Protein AF-A0AAJ1BCL9-F1 (afdb_monomer)

Secondary structure (DSSP, 8-state):
----GGGTTTSS-SSPPPHHHHHH-HHHHHHHHHHHHHHHHHHHHHHHHHHTT-TTHHHHHHHHHHHHHHHHHHHHHHTTS-TT-HHHHHHHHHHHHHHHHHHHHHHHHHSSS-HHHHHHHHHHHHHHHHHHHHHHHHHS--TTGGGHHHHHH--GGG--HHHHHHHHHHHHHHHHHHHHTHHHHHHHHH-HHHHHHTT--HHHHHHHHHHHHHHHHHHHHHHH-HHHHHHHHHHHHHHHTTT-S-HHHHHHHHHHHHHHHHHHHHHHHHHHSSS-HHHHHHHHHHHHHHHHHHH-TTT-HHHHHHHHHHHHHHHHHHHHHHHHHHHHHHHHHHHH-HHHHHHHTT-----------------------------------

Mean predicted aligned error: 12.95 Å

Structure (mmCIF, N/CA/C/O backbone):
data_AF-A0AAJ1BCL9-F1
#
_entry.id   AF-A0AAJ1BCL9-F1
#
loop_
_atom_site.group_PDB
_atom_site.id
_atom_site.type_symbol
_atom_site.label_atom_id
_atom_site.label_alt_id
_atom_site.label_comp_id
_atom_site.label_asym_id
_atom_site.label_entity_id
_atom_site.label_seq_id
_atom_site.pdbx_PDB_ins_code
_atom_site.Cartn_x
_atom_site.Cartn_y
_atom_site.Cartn_z
_atom_site.occupancy
_atom_site.B_iso_or_equiv
_atom_site.auth_seq_id
_atom_site.auth_comp_id
_atom_site.auth_asym_id
_atom_site.auth_atom_id
_atom_site.pdbx_PDB_model_num
ATOM 1 N N . MET A 1 1 ? -34.923 -9.063 -26.746 1.00 47.00 1 MET 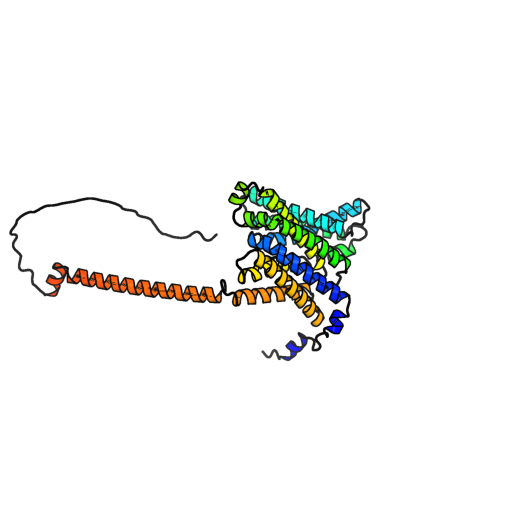A N 1
ATOM 2 C CA . MET A 1 1 ? -34.759 -10.001 -25.613 1.00 47.00 1 MET A CA 1
ATOM 3 C C . MET A 1 1 ? -34.501 -11.410 -26.152 1.00 47.00 1 MET A C 1
ATOM 5 O O . MET A 1 1 ? -35.434 -12.168 -26.352 1.00 47.00 1 MET A O 1
ATOM 9 N N . LYS A 1 2 ? -33.238 -11.701 -26.488 1.00 38.72 2 LYS A N 1
ATOM 10 C CA . LYS A 1 2 ? -32.641 -13.028 -26.751 1.00 38.72 2 LYS A CA 1
ATOM 11 C C . LYS A 1 2 ? -31.127 -12.785 -26.848 1.00 38.72 2 LYS A C 1
ATOM 13 O O . LYS A 1 2 ? -30.544 -12.773 -27.923 1.00 38.72 2 LYS A O 1
ATOM 18 N N . LEU A 1 3 ? -30.518 -12.441 -25.711 1.00 43.69 3 LEU A N 1
ATOM 19 C CA . LEU A 1 3 ? -29.064 -12.475 -25.548 1.00 43.69 3 LEU A CA 1
ATOM 20 C C . LEU A 1 3 ? -28.696 -13.955 -25.435 1.00 43.69 3 LEU A C 1
ATOM 22 O O . LEU A 1 3 ? -28.790 -14.556 -24.371 1.00 43.69 3 LEU A O 1
ATOM 26 N N . THR A 1 4 ? -28.432 -14.568 -26.583 1.00 43.97 4 THR A N 1
ATOM 27 C CA . THR A 1 4 ? -28.052 -15.972 -26.708 1.00 43.97 4 THR A CA 1
ATOM 28 C C . THR A 1 4 ? -26.682 -16.209 -26.074 1.00 43.97 4 THR A C 1
ATOM 30 O O . THR A 1 4 ? -25.760 -15.407 -26.229 1.00 43.97 4 THR A O 1
ATOM 33 N N . LEU A 1 5 ? -26.561 -17.346 -25.387 1.00 49.91 5 LEU A N 1
ATOM 34 C CA . LEU A 1 5 ? -25.386 -17.869 -24.674 1.00 49.91 5 LEU A CA 1
ATOM 35 C C . LEU A 1 5 ? -24.084 -17.923 -25.509 1.00 49.91 5 LEU A C 1
ATOM 37 O O . LEU A 1 5 ? -23.008 -18.129 -24.959 1.00 49.91 5 LEU A O 1
ATOM 41 N N . THR A 1 6 ? -24.156 -17.671 -26.816 1.00 48.75 6 THR A N 1
ATOM 42 C CA . THR A 1 6 ? -23.038 -17.593 -27.765 1.00 48.75 6 THR A CA 1
ATOM 43 C C . THR A 1 6 ? -22.094 -16.405 -27.563 1.00 48.75 6 THR A C 1
ATOM 45 O O . THR A 1 6 ? -20.939 -16.488 -27.962 1.00 48.75 6 THR A O 1
ATOM 48 N N . ASN A 1 7 ? -22.519 -15.314 -26.917 1.00 45.47 7 ASN A N 1
ATOM 49 C CA . ASN A 1 7 ? -21.591 -14.219 -26.580 1.00 45.47 7 ASN A CA 1
ATOM 50 C C . ASN A 1 7 ? -20.739 -14.513 -25.333 1.00 45.47 7 ASN A C 1
ATOM 52 O O . ASN A 1 7 ? -19.737 -13.840 -25.102 1.00 45.47 7 ASN A O 1
ATOM 56 N N . LEU A 1 8 ? -21.101 -15.526 -24.535 1.00 47.84 8 LEU A N 1
ATOM 57 C CA . LEU A 1 8 ? -20.355 -15.883 -23.327 1.00 47.84 8 LEU A CA 1
ATOM 58 C C . LEU A 1 8 ? -19.102 -16.718 -23.643 1.00 47.84 8 LEU A C 1
ATOM 60 O O . LEU A 1 8 ? -18.108 -16.616 -22.934 1.00 47.84 8 LEU A O 1
ATOM 64 N N . SER A 1 9 ? -19.102 -17.476 -24.745 1.00 45.16 9 SER A N 1
ATOM 65 C CA . SER A 1 9 ? -17.928 -18.220 -25.229 1.00 45.16 9 SER A CA 1
ATOM 66 C C . SER A 1 9 ? -16.845 -17.330 -25.852 1.00 45.16 9 SER A C 1
ATOM 68 O O . SER A 1 9 ? -15.747 -17.804 -26.108 1.00 45.16 9 SER A O 1
ATOM 70 N N . ILE A 1 10 ? -17.131 -16.044 -26.083 1.00 51.56 10 ILE A N 1
ATOM 71 C CA . ILE A 1 10 ? -16.149 -15.044 -26.542 1.00 51.56 10 ILE A CA 1
ATOM 72 C C . ILE A 1 10 ? -15.354 -14.469 -25.352 1.00 51.56 10 ILE A C 1
ATOM 74 O O . ILE A 1 10 ? -14.234 -13.995 -25.525 1.00 51.56 10 ILE A O 1
ATOM 78 N N . LEU A 1 11 ? -15.908 -14.537 -24.134 1.00 50.03 11 LEU A N 1
ATOM 79 C CA . LEU A 1 11 ? -15.278 -14.040 -22.903 1.00 50.03 11 LEU A CA 1
ATOM 80 C C . LEU A 1 11 ? -14.249 -15.007 -22.299 1.00 50.03 11 LEU A C 1
ATOM 82 O O . LEU A 1 11 ? -13.414 -14.578 -21.506 1.00 50.03 11 LEU A O 1
ATOM 86 N N . PHE A 1 12 ? -14.277 -16.283 -22.686 1.00 49.06 12 PHE A N 1
ATOM 87 C CA . PHE A 1 12 ? -13.340 -17.300 -22.214 1.00 49.06 12 PHE A CA 1
ATOM 88 C C . PHE A 1 12 ? -12.624 -17.916 -23.420 1.00 49.06 12 PHE A C 1
ATOM 90 O O . PHE A 1 12 ? -13.257 -18.668 -24.165 1.00 49.06 12 PHE A O 1
ATOM 97 N N . PRO A 1 13 ? -11.333 -17.609 -23.651 1.00 51.66 13 PRO A N 1
ATOM 98 C CA . PRO A 1 13 ? -10.542 -18.335 -24.636 1.00 51.66 13 PRO A CA 1
ATOM 99 C C . PRO A 1 13 ? -10.618 -19.834 -24.327 1.00 51.66 13 PRO A C 1
ATOM 101 O O . PRO A 1 13 ? -10.392 -20.247 -23.192 1.00 51.66 13 PRO A O 1
ATOM 104 N N . GLN A 1 14 ? -10.983 -20.634 -25.328 1.00 52.69 14 GLN A N 1
ATOM 105 C CA . GLN A 1 14 ? -11.233 -22.080 -25.212 1.00 52.69 14 GLN A CA 1
ATOM 106 C C . GLN A 1 14 ? -9.963 -22.914 -24.948 1.00 52.69 14 GLN A C 1
ATOM 108 O O . GLN A 1 14 ? -10.057 -24.118 -24.753 1.00 52.69 14 GLN A O 1
ATOM 113 N N . GLU A 1 15 ? -8.793 -22.284 -24.880 1.00 58.44 15 GLU A N 1
ATOM 114 C CA . GLU A 1 15 ? -7.519 -22.915 -24.545 1.00 58.44 15 GLU A CA 1
ATOM 115 C C . GLU A 1 15 ? -6.904 -22.096 -23.402 1.00 58.44 15 GLU A C 1
ATOM 117 O O . GLU A 1 15 ? -6.276 -21.058 -23.629 1.00 58.44 15 GLU A O 1
ATOM 122 N N . LEU A 1 16 ? -7.137 -22.510 -22.151 1.00 61.78 16 LEU A N 1
ATOM 123 C CA . LEU A 1 16 ? -6.324 -22.009 -21.043 1.00 61.78 16 LEU A CA 1
ATOM 124 C C . LEU A 1 16 ? -4.874 -22.375 -21.354 1.00 61.78 16 LEU A C 1
ATOM 126 O O . LEU A 1 16 ? -4.581 -23.537 -21.631 1.00 61.78 16 LEU A O 1
ATOM 130 N N . ILE A 1 17 ? -3.977 -21.392 -21.300 1.00 69.19 17 ILE A N 1
ATOM 131 C CA . ILE A 1 17 ? -2.550 -21.631 -21.516 1.00 69.19 17 ILE A CA 1
ATOM 132 C C . ILE A 1 17 ? -2.103 -22.720 -20.535 1.00 69.19 17 ILE A C 1
ATOM 134 O O . ILE A 1 17 ? -2.316 -22.599 -19.320 1.00 69.19 17 ILE A O 1
ATOM 138 N N . SER A 1 18 ? -1.494 -23.783 -21.068 1.00 73.06 18 SER A N 1
ATOM 139 C CA . SER A 1 18 ? -0.932 -24.859 -20.255 1.00 73.06 18 SER A CA 1
ATOM 140 C C . SER A 1 18 ? 0.021 -24.270 -19.216 1.00 73.06 18 SER A C 1
ATOM 142 O O . SER A 1 18 ? 0.799 -23.356 -19.506 1.00 73.06 18 SER A O 1
ATOM 144 N N . LEU A 1 19 ? 0.001 -24.809 -17.993 1.00 75.00 19 LEU A N 1
ATOM 145 C CA . LEU A 1 19 ? 0.912 -24.370 -16.935 1.00 75.00 19 LEU A CA 1
ATOM 146 C C . LEU A 1 19 ? 2.379 -24.462 -17.388 1.00 75.00 19 LEU A C 1
ATOM 148 O O . LEU A 1 19 ? 3.168 -23.585 -17.044 1.00 75.00 19 LEU A O 1
ATOM 152 N N . SER A 1 20 ? 2.737 -25.456 -18.208 1.00 74.38 20 SER A N 1
ATOM 153 C CA . SER A 1 20 ? 4.087 -25.580 -18.780 1.00 74.38 20 SER A CA 1
ATOM 154 C C . SER A 1 20 ? 4.500 -24.352 -19.589 1.00 74.38 20 SER A C 1
ATOM 156 O O . SER A 1 20 ? 5.613 -23.854 -19.436 1.00 74.38 20 SER A O 1
ATOM 158 N N . ASP A 1 21 ? 3.591 -23.826 -20.403 1.00 76.12 21 ASP A N 1
ATOM 159 C CA . ASP A 1 21 ? 3.874 -22.760 -21.367 1.00 76.12 21 ASP A CA 1
ATOM 160 C C . ASP A 1 21 ? 3.865 -21.395 -20.673 1.00 76.12 21 ASP A C 1
ATOM 162 O O . ASP A 1 21 ? 4.672 -20.506 -20.972 1.00 76.12 21 ASP A O 1
ATOM 166 N N . PHE A 1 22 ? 3.010 -21.265 -19.655 1.00 81.38 22 PHE A N 1
ATOM 167 C CA . PHE A 1 22 ? 2.999 -20.120 -18.756 1.00 81.38 22 PHE A CA 1
ATOM 168 C C . PHE A 1 22 ? 4.332 -19.977 -18.012 1.00 81.38 22 PHE A C 1
ATOM 170 O O . PHE A 1 22 ? 4.949 -18.910 -18.034 1.00 81.38 22 PHE A O 1
ATOM 177 N N . TRP A 1 23 ? 4.811 -21.061 -17.392 1.00 81.38 23 TRP A N 1
ATOM 178 C CA . TRP A 1 23 ? 6.096 -21.069 -16.691 1.00 81.38 23 TRP A CA 1
ATOM 179 C C . TRP A 1 23 ? 7.297 -21.073 -17.653 1.00 81.38 23 TRP A C 1
ATOM 181 O O . TRP A 1 23 ? 8.384 -20.654 -17.261 1.00 81.38 23 TRP A O 1
ATOM 191 N N . GLY A 1 24 ? 7.127 -21.462 -18.918 1.00 76.75 24 GLY A N 1
ATOM 192 C CA . GLY A 1 24 ? 8.173 -21.363 -19.941 1.00 76.75 24 GLY A CA 1
ATOM 193 C C . GLY A 1 24 ? 8.504 -19.921 -20.346 1.00 76.75 24 GLY A C 1
ATOM 194 O O . GLY A 1 24 ? 9.638 -19.621 -20.720 1.00 76.75 24 GLY A O 1
ATOM 195 N N . THR A 1 25 ? 7.548 -18.997 -20.219 1.00 86.12 25 THR A N 1
ATOM 196 C CA . THR A 1 25 ? 7.709 -17.614 -20.685 1.00 86.12 25 THR A CA 1
ATOM 197 C C . THR A 1 25 ? 8.319 -16.712 -19.607 1.00 86.12 25 THR A C 1
ATOM 199 O O . THR A 1 25 ? 7.754 -16.520 -18.527 1.00 86.12 25 THR A O 1
ATOM 202 N N . TYR A 1 26 ? 9.460 -16.084 -19.915 1.00 86.81 26 TYR A N 1
ATOM 203 C CA . TYR A 1 26 ? 10.181 -15.196 -18.989 1.00 86.81 26 TYR A CA 1
ATOM 204 C C . TYR A 1 26 ? 9.304 -14.063 -18.432 1.00 86.81 26 TYR A C 1
ATOM 206 O O . TYR A 1 26 ? 9.233 -13.880 -17.217 1.00 86.81 26 TYR A O 1
ATOM 214 N N . SER A 1 27 ? 8.595 -13.335 -19.299 1.00 86.56 27 SER A N 1
ATOM 215 C CA . SER A 1 27 ? 7.789 -12.177 -18.891 1.00 86.56 27 SER A CA 1
ATOM 216 C C . SER A 1 27 ? 6.661 -12.560 -17.929 1.00 86.56 27 SER A C 1
ATOM 218 O O . SER A 1 27 ? 6.413 -11.846 -16.960 1.00 86.56 27 SER A O 1
ATOM 220 N N . PHE A 1 28 ? 6.020 -13.715 -18.137 1.00 88.38 28 PHE A N 1
ATOM 221 C CA . PHE A 1 28 ? 4.949 -14.193 -17.258 1.00 88.38 28 PHE A CA 1
ATOM 222 C C . PHE A 1 28 ? 5.480 -14.588 -15.884 1.00 88.38 28 PHE A C 1
ATOM 224 O O . PHE A 1 28 ? 4.883 -14.222 -14.871 1.00 88.38 28 PHE A O 1
ATOM 231 N N . ARG A 1 29 ? 6.643 -15.244 -15.827 1.00 89.94 29 ARG A N 1
ATOM 232 C CA . ARG A 1 29 ? 7.310 -15.573 -14.561 1.00 89.94 29 ARG A CA 1
ATOM 233 C C . ARG A 1 29 ? 7.666 -14.337 -13.749 1.00 89.94 29 ARG A C 1
ATOM 235 O O . ARG A 1 29 ? 7.374 -14.286 -12.556 1.00 89.94 29 ARG A O 1
ATOM 242 N N . VAL A 1 30 ? 8.290 -13.349 -14.387 1.00 91.62 30 VAL A N 1
ATOM 243 C CA . VAL A 1 30 ? 8.727 -12.115 -13.719 1.00 91.62 30 VAL A CA 1
ATOM 244 C C . VAL A 1 30 ? 7.526 -11.313 -13.227 1.00 91.62 30 VAL A C 1
ATOM 246 O O . VAL A 1 30 ? 7.499 -10.910 -12.066 1.00 91.62 30 VAL A O 1
ATOM 249 N N . MET A 1 31 ? 6.503 -11.155 -14.067 1.00 91.12 31 MET A N 1
ATOM 250 C CA . MET A 1 31 ? 5.265 -10.471 -13.701 1.00 91.12 31 MET A CA 1
ATOM 251 C C . MET A 1 31 ? 4.555 -11.153 -12.524 1.00 91.12 31 MET A C 1
ATOM 253 O O . MET A 1 31 ? 4.152 -10.482 -11.578 1.00 91.12 31 MET A O 1
ATOM 257 N N . THR A 1 32 ? 4.419 -12.481 -12.560 1.00 92.12 32 THR A N 1
ATOM 258 C CA . THR A 1 32 ? 3.735 -13.254 -11.509 1.00 92.12 32 THR A CA 1
ATOM 259 C C . THR A 1 32 ? 4.499 -13.180 -10.191 1.00 92.12 32 THR A C 1
ATOM 261 O O . THR A 1 32 ? 3.905 -12.915 -9.148 1.00 92.12 32 THR A O 1
ATOM 264 N N . ALA A 1 33 ? 5.827 -13.335 -10.228 1.00 93.44 33 ALA A N 1
ATOM 265 C CA . ALA A 1 33 ? 6.677 -13.189 -9.049 1.00 93.44 33 ALA A CA 1
ATOM 266 C C . ALA A 1 33 ? 6.592 -11.773 -8.455 1.00 93.44 33 ALA A C 1
ATOM 268 O O . ALA A 1 33 ? 6.467 -11.618 -7.240 1.00 93.44 33 ALA A O 1
ATOM 269 N N . GLY A 1 34 ? 6.599 -10.744 -9.308 1.00 93.31 34 GLY A N 1
ATOM 270 C CA . GLY A 1 34 ? 6.406 -9.357 -8.900 1.00 93.31 34 GLY A CA 1
ATOM 271 C C . GLY A 1 34 ? 5.043 -9.116 -8.254 1.00 93.31 34 GLY A C 1
ATOM 272 O O . GLY A 1 34 ? 4.979 -8.547 -7.169 1.00 93.31 34 GLY A O 1
ATOM 273 N N . ALA A 1 35 ? 3.959 -9.603 -8.864 1.00 93.81 35 ALA A N 1
ATOM 274 C CA . ALA A 1 35 ? 2.605 -9.470 -8.326 1.00 93.81 35 ALA A CA 1
ATOM 275 C C . ALA A 1 35 ? 2.438 -10.186 -6.975 1.00 93.81 35 ALA A C 1
ATOM 277 O O . ALA A 1 35 ? 1.806 -9.641 -6.072 1.00 93.81 35 ALA A O 1
ATOM 278 N N . ILE A 1 36 ? 3.035 -11.372 -6.816 1.00 95.69 36 ILE A N 1
ATOM 279 C CA . ILE A 1 36 ? 3.039 -12.118 -5.551 1.00 95.69 36 ILE A CA 1
ATOM 280 C C . ILE A 1 36 ? 3.782 -11.335 -4.463 1.00 95.69 36 ILE A C 1
ATOM 282 O O . ILE A 1 36 ? 3.243 -11.145 -3.373 1.00 95.69 36 ILE A O 1
ATOM 286 N N . LEU A 1 37 ? 4.998 -10.860 -4.752 1.00 95.81 37 LEU A N 1
ATOM 287 C CA . LEU A 1 37 ? 5.814 -10.128 -3.780 1.00 95.81 37 LEU A CA 1
ATOM 288 C C . LEU A 1 37 ? 5.182 -8.792 -3.397 1.00 95.81 37 LEU A C 1
ATOM 290 O O . LEU A 1 37 ? 5.054 -8.499 -2.209 1.00 95.81 37 LEU A O 1
ATOM 294 N N . VAL A 1 38 ? 4.743 -8.000 -4.380 1.00 95.00 38 VAL A N 1
ATOM 295 C CA . VAL A 1 38 ? 4.057 -6.734 -4.103 1.00 95.00 38 VAL A CA 1
ATOM 296 C C . VAL A 1 38 ? 2.784 -6.997 -3.308 1.00 95.00 38 VAL A C 1
ATOM 298 O O . VAL A 1 38 ? 2.587 -6.340 -2.295 1.00 95.00 38 VAL A O 1
ATOM 301 N N . GLY A 1 39 ? 1.965 -7.980 -3.692 1.00 95.56 39 GLY A N 1
ATOM 302 C CA . GLY A 1 39 ? 0.753 -8.341 -2.955 1.00 95.56 39 GLY A CA 1
ATOM 303 C C . GLY A 1 39 ? 1.033 -8.757 -1.507 1.00 95.56 39 GLY A C 1
ATOM 304 O O . GLY A 1 39 ? 0.308 -8.347 -0.602 1.00 95.56 39 GLY A O 1
ATOM 305 N N . PHE A 1 40 ? 2.113 -9.505 -1.268 1.00 96.88 40 PHE A N 1
ATOM 306 C CA . PHE A 1 40 ? 2.543 -9.892 0.074 1.00 96.88 40 PHE A CA 1
ATOM 307 C C . PHE A 1 40 ? 2.951 -8.683 0.929 1.00 96.88 40 PHE A C 1
ATOM 309 O O . PHE A 1 40 ? 2.419 -8.489 2.026 1.00 96.88 40 PHE A O 1
ATOM 316 N N . PHE A 1 41 ? 3.867 -7.843 0.436 1.00 95.75 41 PHE A N 1
ATOM 317 C CA . PHE A 1 41 ? 4.352 -6.675 1.182 1.00 95.75 41 PHE A CA 1
ATOM 318 C C . PHE A 1 41 ? 3.268 -5.611 1.359 1.00 95.75 41 PHE A C 1
ATOM 320 O O . PHE A 1 41 ? 3.109 -5.058 2.442 1.00 95.75 41 PHE A O 1
ATOM 327 N N . ALA A 1 42 ? 2.477 -5.354 0.323 1.00 94.69 42 ALA A N 1
ATOM 328 C CA . ALA A 1 42 ? 1.356 -4.430 0.378 1.00 94.69 42 ALA A CA 1
ATOM 329 C C . ALA A 1 42 ? 0.266 -4.899 1.347 1.00 94.69 42 ALA A C 1
ATOM 331 O O . ALA A 1 42 ? -0.214 -4.096 2.140 1.00 94.69 42 ALA A O 1
ATOM 332 N N . GLY A 1 43 ? -0.095 -6.186 1.331 1.00 95.19 43 GLY A N 1
ATOM 333 C CA . GLY A 1 43 ? -1.092 -6.740 2.246 1.00 95.19 43 GLY A CA 1
ATOM 334 C C . GLY A 1 43 ? -0.622 -6.709 3.702 1.00 95.19 43 GLY A C 1
ATOM 335 O O . GLY A 1 43 ? -1.372 -6.304 4.590 1.00 95.19 43 GLY A O 1
ATOM 336 N N . THR A 1 44 ? 0.639 -7.076 3.952 1.00 95.38 44 THR A N 1
ATOM 337 C CA . THR A 1 44 ? 1.243 -7.034 5.297 1.00 95.38 44 THR A CA 1
ATOM 338 C C . THR A 1 44 ? 1.386 -5.602 5.812 1.00 95.38 44 THR A C 1
ATOM 340 O O . THR A 1 44 ? 0.841 -5.282 6.866 1.00 95.38 44 THR A O 1
ATOM 343 N N . LEU A 1 45 ? 2.056 -4.711 5.078 1.00 94.38 45 LEU A N 1
ATOM 344 C CA . LEU A 1 45 ? 2.258 -3.316 5.490 1.00 94.38 45 LEU A CA 1
ATOM 345 C C . LEU A 1 45 ? 0.941 -2.529 5.510 1.00 94.38 45 LEU A C 1
ATOM 347 O O . LEU A 1 45 ? 0.711 -1.728 6.413 1.00 94.38 45 LEU A O 1
ATOM 351 N N . GLY A 1 46 ? 0.038 -2.790 4.567 1.00 92.75 46 GLY A N 1
ATOM 352 C CA . GLY A 1 46 ? -1.294 -2.189 4.516 1.00 92.75 46 GLY A CA 1
ATOM 353 C C . GLY A 1 46 ? -2.167 -2.568 5.713 1.00 92.75 46 GLY A C 1
ATOM 354 O O . GLY A 1 46 ? -2.977 -1.760 6.171 1.00 92.75 46 GLY A O 1
ATOM 355 N N . SER A 1 47 ? -1.939 -3.740 6.316 1.00 93.75 47 SER A N 1
ATOM 356 C CA . SER A 1 47 ? -2.638 -4.137 7.540 1.00 93.75 47 SER A CA 1
ATOM 357 C C . SER A 1 47 ? -2.335 -3.222 8.740 1.00 93.75 47 SER A C 1
ATOM 359 O O . SER A 1 47 ? -3.231 -2.990 9.554 1.00 93.75 47 SER A O 1
ATOM 361 N N . LEU A 1 48 ? -1.147 -2.597 8.804 1.00 92.31 48 LEU A N 1
ATOM 362 C CA . LEU A 1 48 ? -0.832 -1.557 9.799 1.00 92.31 48 LEU A CA 1
ATOM 363 C C . LEU A 1 48 ? -1.729 -0.331 9.631 1.00 92.31 48 LEU A C 1
ATOM 365 O O . LEU A 1 48 ? -2.301 0.164 10.603 1.00 92.31 48 LEU A O 1
ATOM 369 N N . LEU A 1 49 ? -1.867 0.146 8.390 1.00 91.62 49 LEU A N 1
ATOM 370 C CA . LEU A 1 49 ? -2.725 1.285 8.064 1.00 91.62 49 LEU A CA 1
ATOM 371 C C . LEU A 1 49 ? -4.189 0.962 8.369 1.00 91.62 49 LEU A C 1
ATOM 373 O O . LEU A 1 49 ? -4.914 1.800 8.901 1.00 91.62 49 LEU A O 1
ATOM 377 N N . TYR A 1 50 ? -4.611 -0.272 8.092 1.00 91.69 50 TYR A N 1
ATOM 378 C CA . TYR A 1 50 ? -5.958 -0.744 8.389 1.00 91.69 50 TYR A CA 1
ATOM 379 C C . TYR A 1 50 ? -6.259 -0.745 9.897 1.00 91.69 50 TYR A C 1
ATOM 381 O O . TYR A 1 50 ? -7.264 -0.172 10.317 1.00 91.69 50 TYR A O 1
ATOM 389 N N . VAL A 1 51 ? -5.385 -1.331 10.726 1.00 89.50 51 VAL A N 1
ATOM 390 C CA . VAL A 1 51 ? -5.572 -1.393 12.192 1.00 89.50 51 VAL A CA 1
ATOM 391 C C . VAL A 1 51 ? -5.643 0.006 12.804 1.00 89.50 51 VAL A C 1
ATOM 393 O O . VAL A 1 51 ? -6.448 0.248 13.701 1.00 89.50 51 VAL A O 1
ATOM 396 N N . ARG A 1 52 ? -4.865 0.952 12.268 1.00 86.88 52 ARG A N 1
ATOM 397 C CA . ARG A 1 52 ? -4.855 2.354 12.707 1.00 86.88 52 ARG A CA 1
ATOM 398 C C . ARG A 1 52 ? -5.984 3.209 12.121 1.00 86.88 52 ARG A C 1
ATOM 400 O O . ARG A 1 52 ? -5.995 4.411 12.357 1.00 86.88 52 ARG A O 1
ATOM 407 N N . LYS A 1 53 ? -6.924 2.620 11.369 1.00 86.44 53 LYS A N 1
ATOM 408 C CA . LYS A 1 53 ? -8.011 3.330 10.661 1.00 86.44 53 LYS A CA 1
ATOM 409 C C . LYS A 1 53 ? -7.508 4.406 9.686 1.00 86.44 53 LYS A C 1
ATOM 411 O O . LYS A 1 53 ? -8.208 5.362 9.398 1.00 86.44 53 LYS A O 1
ATOM 416 N N . GLN A 1 54 ? -6.307 4.225 9.151 1.00 87.00 54 GLN A N 1
ATOM 417 C CA . GLN A 1 54 ? -5.627 5.137 8.230 1.00 87.00 54 GLN A CA 1
ATOM 418 C C . GLN A 1 54 ? -5.501 4.521 6.830 1.00 87.00 54 GLN A C 1
ATOM 420 O O . GLN A 1 54 ? -4.539 4.760 6.108 1.00 87.00 54 GLN A O 1
ATOM 425 N N . SER A 1 55 ? -6.470 3.693 6.429 1.00 86.56 55 SER A N 1
ATOM 426 C CA . SER A 1 55 ? -6.421 2.963 5.152 1.00 86.56 55 SER A CA 1
ATOM 427 C C . SER A 1 55 ? -6.285 3.883 3.928 1.00 86.56 55 SER A C 1
ATOM 429 O O . SER A 1 55 ? -5.541 3.560 3.000 1.00 86.56 55 SER A O 1
ATOM 431 N N . LEU A 1 56 ? -6.902 5.069 3.970 1.00 90.00 56 LEU A N 1
ATOM 432 C CA . LEU A 1 56 ? -6.848 6.071 2.902 1.00 90.00 56 LEU A CA 1
ATOM 433 C C . LEU A 1 56 ? -5.471 6.746 2.774 1.00 90.00 56 LEU A C 1
ATOM 435 O O . LEU A 1 56 ? -5.188 7.372 1.758 1.00 90.00 56 LEU A O 1
ATOM 439 N N . VAL A 1 57 ? -4.569 6.584 3.755 1.00 92.00 57 VAL A N 1
ATOM 440 C CA . VAL A 1 57 ? -3.206 7.142 3.680 1.00 92.00 57 VAL A CA 1
ATOM 441 C C . VAL A 1 57 ? -2.441 6.485 2.536 1.00 92.00 57 VAL A C 1
ATOM 443 O O . VAL A 1 57 ? -1.638 7.138 1.874 1.00 92.00 57 VAL A O 1
ATOM 446 N N . SER A 1 58 ? -2.751 5.218 2.243 1.00 91.31 58 SER A N 1
ATOM 447 C CA . SER A 1 58 ? -2.168 4.515 1.103 1.00 91.31 58 SER A CA 1
ATOM 448 C C . SER A 1 58 ? -2.497 5.166 -0.243 1.00 91.31 58 SER A C 1
ATOM 450 O O . SER A 1 58 ? -1.631 5.236 -1.115 1.00 91.31 58 SER A O 1
ATOM 452 N N . ASP A 1 59 ? -3.709 5.704 -0.383 1.00 93.06 59 ASP A N 1
ATOM 453 C CA . ASP A 1 59 ? -4.167 6.399 -1.584 1.00 93.06 59 ASP A CA 1
ATOM 454 C C . ASP A 1 59 ? -3.485 7.764 -1.748 1.00 93.06 59 ASP A C 1
ATOM 456 O O . ASP A 1 59 ? -2.983 8.093 -2.828 1.00 93.06 59 ASP A O 1
ATOM 460 N N . VAL A 1 60 ? -3.359 8.513 -0.644 1.00 94.75 60 VAL A N 1
ATOM 461 C CA . VAL A 1 60 ? -2.622 9.787 -0.600 1.00 94.75 60 VAL A CA 1
ATOM 462 C C . VAL A 1 60 ? -1.161 9.585 -0.996 1.00 94.75 60 VAL A C 1
ATOM 464 O O . VAL A 1 60 ? -0.640 10.323 -1.833 1.00 94.75 60 VAL A O 1
ATOM 467 N N . ILE A 1 61 ? -0.491 8.568 -0.445 1.00 94.62 61 ILE A N 1
ATOM 468 C CA . ILE A 1 61 ? 0.904 8.248 -0.782 1.00 94.62 61 ILE A CA 1
ATOM 469 C C . ILE A 1 61 ? 1.025 7.866 -2.262 1.00 94.62 61 ILE A C 1
ATOM 471 O O . ILE A 1 61 ? 1.920 8.346 -2.961 1.00 94.62 61 ILE A O 1
ATOM 475 N N . GLY A 1 62 ? 0.117 7.020 -2.753 1.00 92.19 62 GLY A N 1
ATOM 476 C CA . GLY A 1 62 ? 0.146 6.525 -4.125 1.00 92.19 62 GLY A CA 1
ATOM 477 C C . GLY A 1 62 ? 0.063 7.649 -5.155 1.00 92.19 62 GLY A C 1
ATOM 478 O O . GLY A 1 62 ? 0.883 7.713 -6.067 1.00 92.19 62 GLY A O 1
ATOM 479 N N . HIS A 1 63 ? -0.865 8.583 -4.982 1.00 93.06 63 HIS A N 1
ATOM 480 C CA . HIS A 1 63 ? -1.063 9.689 -5.920 1.00 93.06 63 HIS A CA 1
ATOM 481 C C . HIS A 1 63 ? -0.089 10.858 -5.723 1.00 93.06 63 HIS A C 1
ATOM 483 O O . HIS A 1 63 ? 0.288 11.514 -6.696 1.00 93.06 63 HIS A O 1
ATOM 489 N N . SER A 1 64 ? 0.374 11.110 -4.495 1.00 94.12 64 SER A N 1
ATOM 490 C CA . SER A 1 64 ? 1.414 12.119 -4.250 1.00 94.12 64 SER A CA 1
ATOM 491 C C . SER A 1 64 ? 2.787 11.699 -4.779 1.00 94.12 64 SER A C 1
ATOM 493 O O . SER A 1 64 ? 3.629 12.562 -5.047 1.00 94.12 64 SER A O 1
ATOM 495 N N . SER A 1 65 ? 3.006 10.400 -5.015 1.00 92.69 65 SER A N 1
ATOM 496 C CA . SER A 1 65 ? 4.230 9.892 -5.642 1.00 92.69 65 SER A CA 1
ATOM 497 C C . SER A 1 65 ? 4.504 10.534 -7.009 1.00 92.69 65 SER A C 1
ATOM 499 O O . SER A 1 65 ? 5.665 10.766 -7.341 1.00 92.69 65 SER A O 1
ATOM 501 N N . ILE A 1 66 ? 3.460 10.914 -7.761 1.00 91.88 66 ILE A N 1
ATOM 502 C CA . ILE A 1 66 ? 3.583 11.519 -9.096 1.00 91.88 66 ILE A CA 1
ATOM 503 C C . ILE A 1 66 ? 4.379 12.823 -9.046 1.00 91.88 66 ILE A C 1
ATOM 505 O O . ILE A 1 66 ? 5.324 12.993 -9.817 1.00 91.88 66 ILE A O 1
ATOM 509 N N . ALA A 1 67 ? 4.044 13.720 -8.114 1.00 93.88 67 ALA A N 1
ATOM 510 C CA . ALA A 1 67 ? 4.781 14.969 -7.930 1.00 93.88 67 ALA A CA 1
ATOM 511 C C . ALA A 1 67 ? 6.253 14.714 -7.580 1.00 93.88 67 ALA A C 1
ATOM 513 O O . ALA A 1 67 ? 7.139 15.390 -8.099 1.00 93.88 67 ALA A O 1
ATOM 514 N N . GLY A 1 68 ? 6.519 13.698 -6.756 1.00 93.25 68 GLY A N 1
ATOM 515 C CA . GLY A 1 68 ? 7.870 13.308 -6.363 1.00 93.25 68 GLY A CA 1
ATOM 516 C C . GLY A 1 68 ? 8.707 12.741 -7.503 1.00 93.25 68 GLY A C 1
ATOM 517 O O . GLY A 1 68 ? 9.866 13.113 -7.651 1.00 93.25 68 GLY A O 1
ATOM 518 N N . ILE A 1 69 ? 8.123 11.872 -8.330 1.00 91.25 69 ILE A N 1
ATOM 519 C CA . ILE A 1 69 ? 8.792 11.256 -9.488 1.00 91.25 69 ILE A CA 1
ATOM 520 C C . ILE A 1 69 ? 9.138 12.32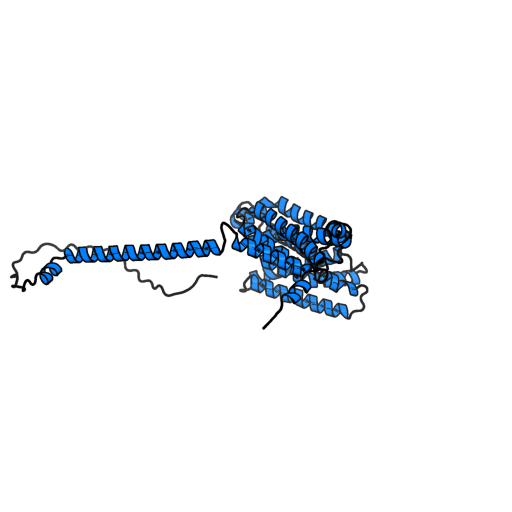9 -10.518 1.00 91.25 69 ILE A C 1
ATOM 522 O O . ILE A 1 69 ? 10.266 12.382 -11.003 1.00 91.25 69 ILE A O 1
ATOM 526 N N . VAL A 1 70 ? 8.187 13.218 -10.812 1.00 91.12 70 VAL A N 1
ATOM 527 C CA . VAL A 1 70 ? 8.389 14.355 -11.717 1.00 91.12 70 VAL A CA 1
ATOM 528 C C . VAL A 1 70 ? 9.458 15.306 -11.177 1.00 91.12 70 VAL A C 1
ATOM 530 O O . VAL A 1 70 ? 10.383 15.661 -11.906 1.00 91.12 70 VAL A O 1
ATOM 533 N N . GLY A 1 71 ? 9.377 15.677 -9.897 1.00 91.19 71 GLY A N 1
ATOM 534 C CA . GLY A 1 71 ? 10.359 16.548 -9.254 1.00 91.19 71 GLY A CA 1
ATOM 535 C C . GLY A 1 71 ? 11.765 15.947 -9.255 1.00 91.19 71 GLY A C 1
ATOM 536 O O . GLY A 1 71 ? 12.717 16.615 -9.651 1.00 91.19 71 GLY A O 1
ATOM 537 N N . ALA A 1 72 ? 11.901 14.672 -8.887 1.00 91.62 72 ALA A N 1
ATOM 538 C CA . ALA A 1 72 ? 13.190 13.986 -8.882 1.00 91.62 72 ALA A CA 1
ATOM 539 C C . ALA A 1 72 ? 13.778 13.825 -10.285 1.00 91.62 72 ALA A C 1
ATOM 541 O O . ALA A 1 72 ? 14.979 14.022 -10.452 1.00 91.62 72 ALA A O 1
ATOM 542 N N . PHE A 1 73 ? 12.952 13.538 -11.297 1.00 89.19 73 PHE A N 1
ATOM 543 C CA . PHE A 1 73 ? 13.400 13.505 -12.688 1.00 89.19 73 PHE A CA 1
ATOM 544 C C . PHE A 1 73 ? 13.987 14.854 -13.123 1.00 89.19 73 PHE A C 1
ATOM 546 O O . PHE A 1 73 ? 15.074 14.891 -13.700 1.00 89.19 73 PHE A O 1
ATOM 553 N N . VAL A 1 74 ? 13.299 15.964 -12.826 1.00 89.38 74 VAL A N 1
ATOM 554 C CA . VAL A 1 74 ? 13.765 17.315 -13.184 1.00 89.38 74 VAL A CA 1
ATOM 555 C C . VAL A 1 74 ? 15.059 17.658 -12.456 1.00 89.38 74 VAL A C 1
ATOM 557 O O . VAL A 1 74 ? 16.019 18.068 -13.100 1.00 89.38 74 VAL A O 1
ATOM 560 N N . ILE A 1 75 ? 15.115 17.450 -11.138 1.00 90.12 75 ILE A N 1
ATOM 561 C CA . ILE A 1 75 ? 16.306 17.752 -10.331 1.00 90.12 75 ILE A CA 1
ATOM 562 C C . ILE A 1 75 ? 17.508 16.940 -10.822 1.00 90.12 75 ILE A C 1
ATOM 564 O O . ILE A 1 75 ? 18.572 17.504 -11.061 1.00 90.12 75 ILE A O 1
ATOM 568 N N . ALA A 1 76 ? 17.338 15.637 -11.044 1.00 88.69 76 ALA A N 1
ATOM 569 C CA . ALA A 1 76 ? 18.412 14.782 -11.538 1.00 88.69 76 ALA A CA 1
ATOM 570 C C . ALA A 1 76 ? 18.878 15.181 -12.945 1.00 88.69 76 ALA A C 1
ATOM 572 O O . ALA A 1 76 ? 20.081 15.230 -13.194 1.00 88.69 76 ALA A O 1
ATOM 573 N N . SER A 1 77 ? 17.942 15.546 -13.829 1.00 85.19 77 SER A N 1
ATOM 574 C CA . SER A 1 77 ? 18.262 16.030 -15.178 1.00 85.19 77 SER A CA 1
ATOM 575 C C . SER A 1 77 ? 19.041 17.350 -15.147 1.00 85.19 77 SER A C 1
ATOM 577 O O . SER A 1 77 ? 19.961 17.536 -15.937 1.00 85.19 77 SER A O 1
ATOM 579 N N . LEU A 1 78 ? 18.713 18.256 -14.219 1.00 86.31 78 LEU A N 1
ATOM 580 C CA . LEU A 1 78 ? 19.442 19.516 -14.025 1.00 86.31 78 LEU A CA 1
ATOM 581 C C . LEU A 1 78 ? 20.850 19.299 -13.457 1.00 86.31 78 LEU A C 1
ATOM 583 O O . LEU A 1 78 ? 21.765 20.046 -13.787 1.00 86.31 78 LEU A O 1
ATOM 587 N N . MET A 1 79 ? 21.034 18.269 -12.630 1.00 86.44 79 MET A N 1
ATOM 588 C CA . MET A 1 79 ? 22.334 17.893 -12.066 1.00 86.44 79 MET A CA 1
ATOM 589 C C . MET A 1 79 ? 23.211 17.085 -13.039 1.00 86.44 79 MET A C 1
ATOM 591 O O . MET A 1 79 ? 24.314 16.688 -12.670 1.00 86.44 79 MET A O 1
ATOM 595 N N . GLY A 1 80 ? 22.738 16.818 -14.263 1.00 79.94 80 GLY A N 1
ATOM 596 C CA . GLY A 1 80 ? 23.455 16.015 -15.259 1.00 79.94 80 GLY A CA 1
ATOM 597 C C . GLY A 1 80 ? 23.536 14.521 -14.922 1.00 79.94 80 GLY A C 1
ATOM 598 O O . GLY A 1 80 ? 24.335 13.807 -15.520 1.00 79.94 80 GLY A O 1
ATOM 599 N N . ALA A 1 81 ? 22.733 14.048 -13.966 1.00 79.56 81 ALA A N 1
ATOM 600 C CA . ALA A 1 81 ? 22.634 12.638 -13.609 1.00 79.56 81 ALA A CA 1
ATOM 601 C C . ALA A 1 81 ? 21.556 11.929 -14.445 1.00 79.56 81 ALA A C 1
ATOM 603 O O . ALA A 1 81 ? 20.656 12.563 -15.002 1.00 79.56 81 ALA A O 1
ATOM 604 N N . ASP A 1 82 ? 21.595 10.594 -14.476 1.00 76.00 82 ASP A N 1
ATOM 605 C CA . ASP A 1 82 ? 20.554 9.783 -15.110 1.00 76.00 82 ASP A CA 1
ATOM 606 C C . ASP A 1 82 ? 19.215 9.933 -14.369 1.00 76.00 82 ASP A C 1
ATOM 608 O O . ASP A 1 82 ? 18.902 9.200 -13.425 1.00 76.00 82 ASP A O 1
ATOM 612 N N . GLY A 1 83 ? 18.379 10.867 -14.831 1.00 69.88 83 GLY A N 1
ATOM 613 C CA . GLY A 1 83 ? 17.059 11.140 -14.254 1.00 69.88 83 GLY A CA 1
ATOM 614 C C . GLY A 1 83 ? 16.080 9.964 -14.322 1.00 69.88 83 GLY A C 1
ATOM 615 O O . GLY A 1 83 ? 15.058 9.976 -13.643 1.00 69.88 83 GLY A O 1
ATOM 616 N N . GLN A 1 84 ? 16.393 8.922 -15.095 1.00 72.31 84 GLN A N 1
ATOM 617 C CA . GLN A 1 84 ? 15.606 7.688 -15.182 1.00 72.31 84 GLN A CA 1
ATOM 618 C C . GLN A 1 84 ? 16.040 6.599 -14.190 1.00 72.31 84 GLN A C 1
ATOM 620 O O . GLN A 1 84 ? 15.477 5.500 -14.206 1.00 72.31 84 GLN A O 1
ATOM 625 N N . SER A 1 85 ? 17.029 6.864 -13.330 1.00 81.00 85 SER A N 1
ATOM 626 C CA . SER A 1 85 ? 17.440 5.895 -12.318 1.00 81.00 85 SER A CA 1
ATOM 627 C C . SER A 1 85 ? 16.268 5.549 -11.401 1.00 81.00 85 SER A C 1
ATOM 629 O O . SER A 1 85 ? 15.656 6.412 -10.770 1.00 81.00 85 SER A O 1
ATOM 631 N N . ILE A 1 86 ? 15.972 4.251 -11.302 1.00 77.88 86 ILE A N 1
ATOM 632 C CA . ILE A 1 86 ? 14.871 3.741 -10.482 1.00 77.88 86 ILE A CA 1
ATOM 633 C C . ILE A 1 86 ? 14.990 4.185 -9.024 1.00 77.88 86 ILE A C 1
ATOM 635 O O . ILE A 1 86 ? 13.984 4.513 -8.400 1.00 77.88 86 ILE A O 1
ATOM 639 N N . LEU A 1 87 ? 16.212 4.237 -8.493 1.00 83.19 87 LEU A N 1
ATOM 640 C CA . LEU A 1 87 ? 16.463 4.638 -7.114 1.00 83.19 87 LEU A CA 1
ATOM 641 C C . LEU A 1 87 ? 16.142 6.118 -6.916 1.00 83.19 87 LEU A C 1
ATOM 643 O O . LEU A 1 87 ? 15.437 6.460 -5.973 1.00 83.19 87 LEU A O 1
ATOM 647 N N . VAL A 1 88 ? 16.573 6.977 -7.842 1.00 88.25 88 VAL A N 1
ATOM 648 C CA . VAL A 1 88 ? 16.318 8.424 -7.787 1.00 88.25 88 VAL A CA 1
ATOM 649 C C . VAL A 1 88 ? 14.818 8.712 -7.824 1.00 88.25 88 VAL A C 1
ATOM 651 O O . VAL A 1 88 ? 14.305 9.444 -6.978 1.00 88.25 88 VAL A O 1
ATOM 654 N N . LEU A 1 89 ? 14.093 8.075 -8.747 1.00 88.38 89 LEU A N 1
ATOM 655 C CA . LEU A 1 89 ? 12.644 8.243 -8.863 1.00 88.38 89 LEU A CA 1
ATOM 656 C C . LEU A 1 89 ? 11.896 7.697 -7.638 1.00 88.38 89 LEU A C 1
ATOM 658 O O . LEU A 1 89 ? 10.940 8.316 -7.180 1.00 88.38 89 LEU A O 1
ATOM 662 N N . THR A 1 90 ? 12.342 6.569 -7.078 1.00 88.06 90 THR A N 1
ATOM 663 C CA . THR A 1 90 ? 11.755 5.972 -5.862 1.00 88.06 90 THR A CA 1
ATOM 664 C C . THR A 1 90 ? 11.998 6.848 -4.632 1.00 88.06 90 THR A C 1
ATOM 666 O O . THR A 1 90 ? 11.093 7.029 -3.817 1.00 88.06 90 THR A O 1
ATOM 669 N N . ILE A 1 91 ? 13.186 7.444 -4.503 1.00 91.69 91 ILE A N 1
ATOM 670 C CA . ILE A 1 91 ? 13.504 8.396 -3.431 1.00 91.69 91 ILE A CA 1
ATOM 671 C C . ILE A 1 91 ? 12.627 9.644 -3.565 1.00 91.69 91 ILE A C 1
ATOM 673 O O . ILE A 1 91 ? 11.986 10.037 -2.595 1.00 91.69 91 ILE A O 1
ATOM 677 N N . GLY A 1 92 ? 12.516 10.215 -4.769 1.00 93.00 92 GLY A N 1
ATOM 678 C CA . GLY A 1 92 ? 11.632 11.353 -5.038 1.00 93.00 92 GLY A CA 1
ATOM 679 C C . GLY A 1 92 ? 10.173 11.080 -4.690 1.00 93.00 92 GLY A C 1
ATOM 680 O O . GLY A 1 92 ? 9.538 11.857 -3.976 1.00 93.00 92 GLY A O 1
ATOM 681 N N . ALA A 1 93 ? 9.657 9.940 -5.149 1.00 92.75 93 ALA A N 1
ATOM 682 C CA . ALA A 1 93 ? 8.319 9.461 -4.826 1.00 92.75 93 ALA A CA 1
ATOM 683 C C . ALA A 1 93 ? 8.100 9.320 -3.313 1.00 92.75 93 ALA A C 1
ATOM 685 O O . ALA A 1 93 ? 7.080 9.769 -2.796 1.00 92.75 93 ALA A O 1
ATOM 686 N N . THR A 1 94 ? 9.069 8.735 -2.604 1.00 94.19 94 THR A N 1
ATOM 687 C CA . THR A 1 94 ? 9.007 8.531 -1.150 1.00 94.19 94 THR A CA 1
ATOM 688 C C . THR A 1 94 ? 9.014 9.862 -0.408 1.00 94.19 94 THR A C 1
ATOM 690 O O . THR A 1 94 ? 8.187 10.061 0.475 1.00 94.19 94 THR A O 1
ATOM 693 N N . ILE A 1 95 ? 9.886 10.800 -0.790 1.00 96.00 95 ILE A N 1
ATOM 694 C CA . ILE A 1 95 ? 9.938 12.141 -0.192 1.00 96.00 95 ILE A CA 1
ATOM 695 C C . ILE A 1 95 ? 8.597 12.855 -0.379 1.00 96.00 95 ILE A C 1
ATOM 697 O O . ILE A 1 95 ? 8.050 13.382 0.586 1.00 96.00 95 ILE A O 1
ATOM 701 N N . SER A 1 96 ? 8.035 12.834 -1.590 1.00 96.00 96 SER A N 1
ATOM 702 C CA . SER A 1 96 ? 6.729 13.447 -1.856 1.00 96.00 96 SER A CA 1
ATOM 703 C C . SER A 1 96 ? 5.606 12.783 -1.058 1.00 96.00 96 SER A C 1
ATOM 705 O O . SER A 1 96 ? 4.794 13.484 -0.462 1.00 96.00 96 SER A O 1
ATOM 707 N N . GLY A 1 97 ? 5.601 11.450 -0.961 1.00 95.06 97 GLY A N 1
ATOM 708 C CA . GLY A 1 97 ? 4.640 10.707 -0.142 1.00 95.06 97 GLY A CA 1
ATOM 709 C C . GLY A 1 97 ? 4.724 11.062 1.343 1.00 95.06 97 GLY A C 1
ATOM 710 O O . GLY A 1 97 ? 3.705 11.337 1.973 1.00 95.06 97 GLY A O 1
ATOM 711 N N . LEU A 1 98 ? 5.936 11.147 1.896 1.00 96.19 98 LEU A N 1
ATOM 712 C CA . LEU A 1 98 ? 6.153 11.573 3.281 1.00 96.19 98 LEU A CA 1
ATOM 713 C C . LEU A 1 98 ? 5.709 13.019 3.509 1.00 96.19 98 LEU A C 1
ATOM 715 O O . LEU A 1 98 ? 5.059 13.302 4.513 1.00 96.19 98 LEU A O 1
ATOM 719 N N . LEU A 1 99 ? 6.012 13.924 2.575 1.00 96.75 99 LEU A N 1
ATOM 720 C CA . LEU A 1 99 ? 5.547 15.309 2.631 1.00 96.75 99 LEU A CA 1
ATOM 721 C C . LEU A 1 99 ? 4.018 15.395 2.541 1.00 96.75 99 LEU A C 1
ATOM 723 O O . LEU A 1 99 ? 3.415 16.185 3.263 1.00 96.75 99 LEU A O 1
ATOM 727 N N . ALA A 1 100 ? 3.370 14.557 1.732 1.00 95.81 100 ALA A N 1
ATOM 728 C CA . ALA A 1 100 ? 1.914 14.500 1.631 1.00 95.81 100 ALA A CA 1
ATOM 729 C C . ALA A 1 100 ? 1.253 14.016 2.932 1.00 95.81 100 ALA A C 1
ATOM 731 O O . ALA A 1 100 ? 0.240 14.573 3.367 1.00 95.81 100 ALA A O 1
ATOM 732 N N . VAL A 1 101 ? 1.845 13.028 3.609 1.00 94.38 101 VAL A N 1
ATOM 733 C CA . VAL A 1 101 ? 1.371 12.591 4.932 1.00 94.38 101 VAL A CA 1
ATOM 734 C C . VAL A 1 101 ? 1.655 13.652 5.999 1.00 94.38 101 VAL A C 1
ATOM 736 O O . VAL A 1 101 ? 0.794 13.938 6.828 1.00 94.38 101 VAL A O 1
ATOM 739 N N . ALA A 1 102 ? 2.824 14.293 5.964 1.00 94.50 102 ALA A N 1
ATOM 740 C CA . ALA A 1 102 ? 3.165 15.365 6.895 1.00 94.50 102 ALA A CA 1
ATOM 741 C C . ALA A 1 102 ? 2.220 16.566 6.748 1.00 94.50 102 ALA A C 1
ATOM 743 O O . ALA A 1 102 ? 1.685 17.050 7.740 1.00 94.50 102 ALA A O 1
ATOM 744 N N . THR A 1 103 ? 1.950 17.011 5.520 1.00 95.00 103 THR A N 1
ATOM 745 C CA . THR A 1 103 ? 0.980 18.083 5.241 1.00 95.00 103 THR A CA 1
ATOM 746 C C . THR A 1 103 ? -0.432 17.698 5.656 1.00 95.00 103 THR A C 1
ATOM 748 O O . THR A 1 103 ? -1.119 18.521 6.251 1.00 95.00 103 THR A O 1
ATOM 751 N N . THR A 1 104 ? -0.846 16.447 5.434 1.00 94.00 104 THR A N 1
ATOM 752 C CA . THR A 1 104 ? -2.123 15.926 5.943 1.00 94.00 104 THR A CA 1
ATOM 753 C C . THR A 1 104 ? -2.218 16.091 7.460 1.00 94.00 104 THR A C 1
ATOM 755 O O . THR A 1 104 ? -3.187 16.664 7.955 1.00 94.00 104 THR A O 1
ATOM 758 N N . ASN A 1 105 ? -1.201 15.638 8.199 1.00 91.88 105 ASN A N 1
ATOM 759 C CA . ASN A 1 105 ? -1.180 15.733 9.658 1.00 91.88 105 ASN A CA 1
ATOM 760 C C . ASN A 1 105 ? -1.172 17.195 10.128 1.00 91.88 105 ASN A C 1
ATOM 762 O O . ASN A 1 105 ? -1.933 17.548 11.022 1.00 91.88 105 ASN A O 1
ATOM 766 N N . LEU A 1 106 ? -0.385 18.063 9.484 1.00 93.94 106 LEU A N 1
ATOM 767 C CA . LEU A 1 106 ? -0.326 19.492 9.805 1.00 93.94 106 LEU A CA 1
ATOM 768 C C . LEU A 1 106 ? -1.662 20.205 9.565 1.00 93.94 106 LEU A C 1
ATOM 770 O O . LEU A 1 106 ? -2.052 21.057 10.361 1.00 93.94 106 LEU A O 1
ATOM 774 N N . ILE A 1 107 ? -2.363 19.878 8.476 1.00 94.19 107 ILE A N 1
ATOM 775 C CA . ILE A 1 107 ? -3.684 20.444 8.177 1.00 94.19 107 ILE A CA 1
ATOM 776 C C . ILE A 1 107 ? -4.702 19.956 9.209 1.00 94.19 107 ILE A C 1
ATOM 778 O O . ILE A 1 107 ? -5.460 20.772 9.730 1.00 94.19 107 ILE A O 1
ATOM 782 N N . ALA A 1 108 ? -4.694 18.659 9.524 1.00 92.31 108 ALA A N 1
ATOM 783 C CA . ALA A 1 108 ? -5.600 18.066 10.503 1.00 92.31 108 ALA A CA 1
ATOM 784 C C . ALA A 1 108 ? -5.369 18.596 11.931 1.00 92.31 108 ALA A C 1
ATOM 786 O O . ALA A 1 108 ? -6.322 18.737 12.687 1.00 92.31 108 ALA A O 1
ATOM 787 N N . GLU A 1 109 ? -4.124 18.911 12.298 1.00 91.12 109 GLU A N 1
ATOM 788 C CA . GLU A 1 109 ? -3.783 19.456 13.617 1.00 91.12 109 GLU A CA 1
ATOM 789 C C . GLU A 1 109 ? -4.118 20.950 13.734 1.00 91.12 109 GLU A C 1
ATOM 791 O O . GLU A 1 109 ? -4.643 21.400 14.750 1.00 91.12 109 GLU A O 1
ATOM 796 N N . LYS A 1 110 ? -3.823 21.740 12.693 1.00 93.12 110 LYS A N 1
ATOM 797 C CA . LYS A 1 110 ? -3.960 23.207 12.738 1.00 93.12 110 LYS A CA 1
ATOM 798 C C . LYS A 1 110 ? -5.334 23.723 12.321 1.00 93.12 110 LYS A C 1
ATOM 800 O O . LYS A 1 110 ? -5.614 24.907 12.500 1.00 93.12 110 LYS A O 1
ATOM 805 N N . SER A 1 111 ? -6.180 22.876 11.742 1.00 91.75 111 SER A N 1
ATOM 806 C CA . SER A 1 111 ? -7.488 23.272 11.211 1.00 91.75 111 SER A CA 1
ATOM 807 C C . SER A 1 111 ? -8.612 22.457 11.843 1.00 91.75 111 SER A C 1
ATOM 809 O O . SER A 1 111 ? -8.414 21.342 12.301 1.00 91.75 111 SER A O 1
ATOM 811 N N . LYS A 1 112 ? -9.843 22.978 11.802 1.00 91.56 112 LYS A N 1
ATOM 812 C CA . LYS A 1 112 ? -11.047 22.274 12.294 1.00 91.56 112 LYS A CA 1
ATOM 813 C C . LYS A 1 112 ? -11.562 21.186 11.335 1.00 91.56 112 LYS A C 1
ATOM 815 O O . LYS A 1 112 ? -12.712 20.766 11.443 1.00 91.56 112 LYS A O 1
ATOM 820 N N . VAL A 1 113 ? -10.762 20.789 10.347 1.00 92.12 113 VAL A N 1
ATOM 821 C CA . VAL A 1 113 ? -11.162 19.813 9.326 1.00 92.12 113 VAL A CA 1
ATOM 822 C C . VAL A 1 113 ? -10.814 18.405 9.797 1.00 92.12 113 VAL A C 1
ATOM 824 O O . VAL A 1 113 ? -9.787 18.193 10.433 1.00 92.12 113 VAL A O 1
ATOM 827 N N . GLY A 1 114 ? -11.663 17.427 9.478 1.00 89.44 114 GLY A N 1
ATOM 828 C CA . GLY A 1 114 ? -11.367 16.027 9.782 1.00 89.44 114 GLY A CA 1
ATOM 829 C C . GLY A 1 114 ? -10.141 15.519 9.015 1.00 89.44 114 GLY A C 1
ATOM 830 O O . GLY A 1 114 ? -9.838 16.015 7.928 1.00 89.44 114 GLY A O 1
ATOM 831 N N . VAL A 1 115 ? -9.475 14.489 9.548 1.00 88.62 115 VAL A N 1
ATOM 832 C CA . VAL A 1 115 ? -8.284 13.864 8.935 1.00 88.62 115 VAL A CA 1
ATOM 833 C C . VAL A 1 115 ? -8.555 13.447 7.484 1.00 88.62 115 VAL A C 1
ATOM 835 O O . VAL A 1 115 ? -7.751 13.738 6.609 1.00 88.62 115 VAL A O 1
ATOM 838 N N . GLU A 1 116 ? -9.732 12.890 7.197 1.00 90.56 116 GLU A N 1
ATOM 839 C CA . GLU A 1 116 ? -10.139 12.499 5.837 1.00 90.56 116 GLU A CA 1
ATOM 840 C C . GLU A 1 116 ? -10.232 13.688 4.865 1.00 90.56 116 GLU A C 1
ATOM 842 O O . GLU A 1 116 ? -9.843 13.596 3.700 1.00 90.56 116 GLU A O 1
ATOM 847 N N . ALA A 1 117 ? -10.701 14.844 5.345 1.00 92.88 117 ALA A N 1
ATOM 848 C CA . ALA A 1 117 ? -10.737 16.062 4.542 1.00 92.88 117 ALA A CA 1
ATOM 849 C C . ALA A 1 117 ? -9.323 16.621 4.323 1.00 92.88 117 ALA A C 1
ATOM 851 O O . ALA A 1 117 ? -8.993 17.039 3.215 1.00 92.88 117 ALA A O 1
ATOM 852 N N . ALA A 1 118 ? -8.464 16.578 5.347 1.00 94.50 118 ALA A N 1
ATOM 853 C CA . ALA A 1 118 ? -7.057 16.955 5.222 1.00 94.50 118 ALA A CA 1
ATOM 854 C C . ALA A 1 118 ? -6.313 16.072 4.203 1.00 94.50 118 ALA A C 1
ATOM 856 O O . ALA A 1 118 ? -5.531 16.581 3.400 1.00 94.50 118 ALA A O 1
ATOM 857 N N . MET A 1 119 ? -6.611 14.770 4.186 1.00 93.44 119 MET A N 1
ATOM 858 C CA . MET A 1 119 ? -6.080 13.809 3.217 1.00 93.44 119 MET A CA 1
ATOM 859 C C . MET A 1 119 ? -6.506 14.153 1.793 1.00 93.44 119 MET A C 1
ATOM 861 O O . MET A 1 119 ? -5.660 14.186 0.904 1.00 93.44 119 MET A O 1
ATOM 865 N N . ALA A 1 120 ? -7.785 14.475 1.580 1.00 94.00 120 ALA A N 1
ATOM 866 C CA . ALA A 1 120 ? -8.294 14.892 0.274 1.00 94.00 120 ALA A CA 1
ATOM 867 C C . ALA A 1 120 ? -7.658 16.207 -0.215 1.00 94.00 120 ALA A C 1
ATOM 869 O O . ALA A 1 120 ? -7.312 16.328 -1.390 1.00 94.00 120 ALA A O 1
ATOM 870 N N . ILE A 1 121 ? -7.460 17.180 0.683 1.00 95.06 121 ILE A N 1
ATOM 871 C CA . ILE A 1 121 ? -6.783 18.446 0.364 1.00 95.06 121 ILE A CA 1
ATOM 872 C C . ILE A 1 121 ? -5.327 18.186 -0.037 1.00 95.06 121 ILE A C 1
ATOM 874 O O . ILE A 1 121 ? -4.885 18.669 -1.078 1.00 95.06 121 ILE A O 1
ATOM 878 N N . SER A 1 122 ? -4.591 17.400 0.755 1.00 95.62 122 SER A N 1
ATOM 879 C CA . SER A 1 122 ? -3.207 17.033 0.437 1.00 95.62 122 SER A CA 1
ATOM 880 C C . SER A 1 122 ? -3.135 16.302 -0.906 1.00 95.62 122 SER A C 1
ATOM 882 O O . SER A 1 122 ? -2.411 16.723 -1.809 1.00 95.62 122 SER A O 1
ATOM 884 N N . LEU A 1 123 ? -3.978 15.285 -1.099 1.00 94.88 123 LEU A N 1
ATOM 885 C CA . LEU A 1 123 ? -4.102 14.554 -2.355 1.00 94.88 123 LEU A CA 1
ATOM 886 C C . LEU A 1 123 ? -4.292 15.498 -3.552 1.00 94.88 123 LEU A C 1
ATOM 888 O O . LEU A 1 123 ? -3.555 15.382 -4.527 1.00 94.88 123 LEU A O 1
ATOM 892 N N . ALA A 1 124 ? -5.212 16.464 -3.471 1.00 95.38 124 ALA A N 1
ATOM 893 C CA . ALA A 1 124 ? -5.464 17.421 -4.548 1.00 95.38 124 ALA A CA 1
ATOM 894 C C . ALA A 1 124 ? -4.236 18.288 -4.881 1.00 95.38 124 ALA A C 1
ATOM 896 O O . ALA A 1 124 ? -3.941 18.500 -6.059 1.00 95.38 124 ALA A O 1
ATOM 897 N N . ILE A 1 125 ? -3.498 18.747 -3.864 1.00 95.81 125 ILE A N 1
ATOM 898 C CA . ILE A 1 125 ? -2.295 19.575 -4.039 1.00 95.81 125 ILE A CA 1
ATOM 899 C C . ILE A 1 125 ? -1.197 18.778 -4.749 1.00 95.81 125 ILE A C 1
ATOM 901 O O . ILE A 1 125 ? -0.685 19.215 -5.782 1.00 95.81 125 ILE A O 1
ATOM 905 N N . TYR A 1 126 ? -0.845 17.600 -4.227 1.00 95.69 126 TYR A N 1
ATOM 906 C CA . TYR A 1 126 ? 0.269 16.818 -4.766 1.00 95.69 126 TYR A CA 1
ATOM 907 C C . TYR A 1 126 ? -0.084 16.148 -6.093 1.00 95.69 126 TYR A C 1
ATOM 909 O O . TYR A 1 126 ? 0.708 16.200 -7.030 1.00 95.69 126 TYR A O 1
ATOM 917 N N . TYR A 1 127 ? -1.267 15.546 -6.216 1.00 93.88 127 TYR A N 1
ATOM 918 C CA . TYR A 1 127 ? -1.681 14.905 -7.463 1.00 93.88 127 TYR A CA 1
ATOM 919 C C . TYR A 1 127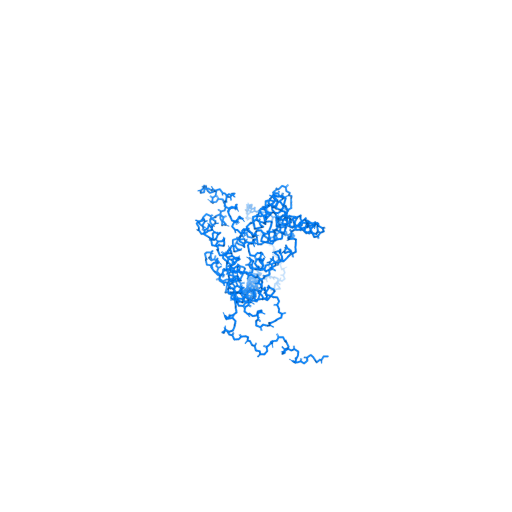 ? -1.921 15.937 -8.569 1.00 93.88 127 TYR A C 1
ATOM 921 O O . TYR A 1 127 ? -1.380 15.801 -9.665 1.00 93.88 127 TYR A O 1
ATOM 929 N N . GLY A 1 128 ? -2.674 17.004 -8.278 1.00 94.44 128 GLY A N 1
ATOM 930 C CA . GLY A 1 128 ? -2.947 18.074 -9.236 1.00 94.44 128 GLY A CA 1
ATOM 931 C C . GLY A 1 128 ? -1.669 18.794 -9.666 1.00 94.44 128 GLY A C 1
ATOM 932 O O . GLY A 1 128 ? -1.400 18.914 -10.862 1.00 94.44 128 GLY A O 1
ATOM 933 N N . GLY A 1 129 ? -0.832 19.190 -8.702 1.00 94.06 129 GLY A N 1
ATOM 934 C CA . GLY A 1 129 ? 0.468 19.803 -8.974 1.00 94.06 129 GLY A CA 1
ATOM 935 C C . GLY A 1 129 ? 1.403 18.877 -9.755 1.00 94.06 129 GLY A C 1
ATOM 936 O O . GLY A 1 129 ? 2.015 19.302 -10.735 1.00 94.06 129 GLY A O 1
ATOM 937 N N . GLY A 1 130 ? 1.460 17.594 -9.389 1.00 92.69 130 GLY A N 1
ATOM 938 C CA . GLY A 1 130 ? 2.249 16.579 -10.086 1.00 92.69 130 GLY A CA 1
ATOM 939 C C . GLY A 1 130 ? 1.799 16.356 -11.530 1.00 92.69 130 GLY A C 1
ATOM 940 O O . GLY A 1 130 ? 2.638 16.2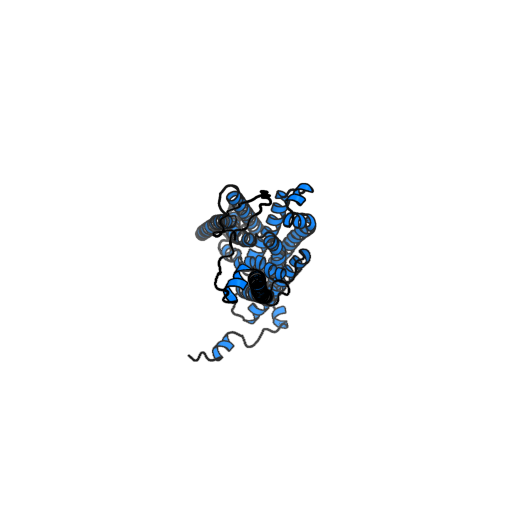81 -12.424 1.00 92.69 130 GLY A O 1
ATOM 941 N N . MET A 1 131 ? 0.489 16.320 -11.786 1.00 91.31 131 MET A N 1
ATOM 942 C CA . MET A 1 131 ? -0.067 16.186 -13.136 1.00 91.31 131 MET A CA 1
ATOM 943 C C . MET A 1 131 ? 0.205 17.418 -14.004 1.00 91.31 131 MET A C 1
ATOM 945 O O . MET A 1 131 ? 0.557 17.275 -15.177 1.00 91.31 131 MET A O 1
ATOM 949 N N . VAL A 1 132 ? 0.102 18.625 -13.440 1.00 93.31 132 VAL A N 1
ATOM 950 C CA . VAL A 1 132 ? 0.489 19.859 -14.142 1.00 93.31 132 VAL A CA 1
ATOM 951 C C . VAL A 1 132 ? 1.982 19.833 -14.470 1.00 93.31 132 VAL A C 1
ATOM 953 O O . VAL A 1 132 ? 2.357 20.052 -15.621 1.00 93.31 132 VAL A O 1
ATOM 956 N N . ALA A 1 133 ? 2.838 19.489 -13.505 1.00 90.38 133 ALA A N 1
ATOM 957 C CA . ALA A 1 133 ? 4.279 19.393 -13.716 1.00 90.38 133 ALA A CA 1
ATOM 958 C C . ALA A 1 133 ? 4.645 18.332 -14.774 1.00 90.38 133 ALA A C 1
ATOM 960 O O . ALA A 1 133 ? 5.466 18.592 -15.656 1.00 90.38 133 ALA A O 1
ATOM 961 N N . LEU A 1 134 ? 3.983 17.170 -14.761 1.00 89.00 134 LEU A N 1
ATOM 962 C CA . LEU A 1 134 ? 4.135 16.135 -15.787 1.00 89.00 134 LEU A CA 1
ATOM 963 C C . LEU A 1 134 ? 3.738 16.648 -17.179 1.00 89.00 134 LEU A C 1
ATOM 965 O O . LEU A 1 134 ? 4.407 16.364 -18.180 1.00 89.00 134 LEU A O 1
ATOM 969 N N . ARG A 1 135 ? 2.648 17.419 -17.261 1.00 88.31 135 ARG A N 1
ATOM 970 C CA . ARG A 1 135 ? 2.196 18.009 -18.522 1.00 88.31 135 ARG A CA 1
ATOM 971 C C . ARG A 1 135 ? 3.198 19.031 -19.049 1.00 88.31 135 ARG A C 1
ATOM 973 O O . ARG A 1 135 ? 3.491 19.006 -20.241 1.00 88.31 135 ARG A O 1
ATOM 980 N N . LEU A 1 136 ? 3.764 19.869 -18.182 1.00 88.19 136 LEU A N 1
ATOM 981 C CA . LEU A 1 136 ? 4.819 20.819 -18.548 1.00 88.19 136 LEU A CA 1
ATOM 982 C C . LEU A 1 136 ? 6.083 20.098 -19.038 1.00 88.19 136 LEU A C 1
ATOM 984 O O . LEU A 1 136 ? 6.632 20.458 -20.080 1.00 88.19 136 LEU A O 1
ATOM 988 N N . LEU A 1 137 ? 6.490 19.015 -18.366 1.00 85.19 137 LEU A N 1
ATOM 989 C CA . LEU A 1 137 ? 7.605 18.177 -18.818 1.00 85.19 137 LEU A CA 1
ATOM 990 C C . LEU A 1 137 ? 7.379 17.591 -20.213 1.00 85.19 137 LEU A C 1
ATOM 992 O O . LEU A 1 137 ? 8.317 17.494 -21.002 1.00 85.19 137 LEU A O 1
ATOM 996 N N . SER A 1 138 ? 6.137 17.241 -20.547 1.00 81.75 138 SER A N 1
ATOM 997 C CA . SER A 1 138 ? 5.804 16.685 -21.863 1.00 81.75 138 SER A CA 1
ATOM 998 C C . SER A 1 138 ? 6.091 17.664 -23.011 1.00 81.75 138 SER A C 1
ATOM 1000 O O . SER A 1 138 ? 6.389 17.227 -24.120 1.00 81.75 138 SER A O 1
ATOM 1002 N N . PHE A 1 139 ? 6.048 18.975 -22.751 1.00 80.88 139 PHE A N 1
ATOM 1003 C CA . PHE A 1 139 ? 6.374 20.016 -23.734 1.00 80.88 139 PHE A CA 1
ATOM 1004 C C . PHE A 1 139 ? 7.842 20.457 -23.707 1.00 80.88 139 PHE A C 1
ATOM 1006 O O . PHE A 1 139 ? 8.320 21.049 -24.668 1.00 80.88 139 PHE A O 1
ATOM 1013 N N . SER A 1 140 ? 8.573 20.146 -22.639 1.00 78.19 140 SER A N 1
ATOM 1014 C CA . SER A 1 140 ? 9.982 20.517 -22.480 1.00 78.19 140 SER A CA 1
ATOM 1015 C C . SER A 1 140 ? 10.943 19.662 -23.325 1.00 78.19 140 SER A C 1
ATOM 1017 O O . SER A 1 140 ? 10.613 18.543 -23.731 1.00 78.19 140 SER A O 1
ATOM 1019 N N . HIS A 1 141 ? 12.161 20.169 -23.549 1.00 72.94 141 HIS A N 1
ATOM 1020 C CA . HIS A 1 141 ? 13.221 19.514 -24.331 1.00 72.94 141 HIS A CA 1
ATOM 1021 C C . HIS A 1 141 ? 14.106 18.538 -23.526 1.00 72.94 141 HIS A C 1
ATOM 1023 O O . HIS A 1 141 ? 15.173 18.159 -24.003 1.00 72.94 141 HIS A O 1
ATOM 1029 N N . PHE A 1 142 ? 13.696 18.109 -22.326 1.00 69.44 142 PHE A N 1
ATOM 1030 C CA . PHE A 1 142 ? 14.488 17.153 -21.542 1.00 69.44 142 PHE A CA 1
ATOM 1031 C C . PHE A 1 142 ? 14.624 15.799 -22.263 1.00 69.44 142 PHE A C 1
ATOM 1033 O O . PHE A 1 142 ? 13.642 15.210 -22.736 1.00 69.44 142 PHE A O 1
ATOM 1040 N N . SER A 1 143 ? 15.855 15.288 -22.325 1.00 62.88 143 SER A N 1
ATOM 1041 C CA . SER A 1 143 ? 16.160 13.934 -22.784 1.00 62.88 143 SER A CA 1
ATOM 1042 C C . SER A 1 143 ? 15.532 12.904 -21.830 1.00 62.88 143 SER A C 1
ATOM 1044 O O . SER A 1 143 ? 15.507 13.087 -20.618 1.00 62.88 143 SER A O 1
ATOM 1046 N N . GLY A 1 144 ? 14.957 11.819 -22.364 1.00 66.38 144 GLY A N 1
ATOM 1047 C CA . GLY A 1 144 ? 14.386 10.741 -21.538 1.00 66.38 144 GLY A CA 1
ATOM 1048 C C . GLY A 1 144 ? 12.926 10.911 -21.073 1.00 66.38 144 GLY A C 1
ATOM 1049 O O . GLY A 1 144 ? 12.440 10.110 -20.276 1.00 66.38 144 GLY A O 1
ATOM 1050 N N . ARG A 1 145 ? 12.170 11.882 -21.599 1.00 70.25 145 ARG A N 1
ATOM 1051 C CA . ARG A 1 145 ? 10.756 12.124 -21.223 1.00 70.25 145 ARG A CA 1
ATOM 1052 C C . ARG A 1 145 ? 9.758 11.005 -21.580 1.00 70.25 145 ARG A C 1
ATOM 1054 O O . ARG A 1 145 ? 8.733 10.861 -20.919 1.00 70.25 145 ARG A O 1
ATOM 1061 N N . SER A 1 146 ? 10.045 10.190 -22.601 1.00 64.38 146 SER A N 1
ATOM 1062 C CA . SER A 1 146 ? 9.079 9.234 -23.183 1.00 64.38 146 SER A CA 1
ATOM 1063 C C . SER A 1 146 ? 8.691 8.061 -22.267 1.00 64.38 146 SER A C 1
ATOM 1065 O O . SER A 1 146 ? 7.693 7.396 -22.535 1.00 64.38 146 SER A O 1
ATOM 1067 N N . GLY A 1 147 ? 9.459 7.787 -21.207 1.00 71.25 147 GLY A N 1
ATOM 1068 C CA . GLY A 1 147 ? 9.230 6.648 -20.304 1.00 71.25 147 GLY A CA 1
ATOM 1069 C C . GLY A 1 147 ? 8.544 6.996 -18.980 1.00 71.25 147 GLY A C 1
ATOM 1070 O O . GLY A 1 147 ? 8.085 6.099 -18.276 1.00 71.25 147 GLY A O 1
ATOM 1071 N N . ILE A 1 148 ? 8.442 8.283 -18.630 1.00 76.06 148 ILE A N 1
ATOM 1072 C CA . ILE A 1 148 ? 7.985 8.710 -17.296 1.00 76.06 148 ILE A CA 1
ATOM 1073 C C . ILE A 1 148 ? 6.512 8.351 -17.085 1.00 76.06 148 ILE A C 1
ATOM 1075 O O . ILE A 1 148 ? 6.152 7.835 -16.034 1.00 76.06 148 ILE A O 1
ATOM 1079 N N . ALA A 1 149 ? 5.661 8.539 -18.097 1.00 75.31 149 ALA A N 1
ATOM 1080 C CA . ALA A 1 149 ? 4.246 8.186 -17.995 1.00 75.31 149 ALA A CA 1
ATOM 1081 C C . ALA A 1 149 ? 4.043 6.685 -17.711 1.00 75.31 149 ALA A C 1
ATOM 1083 O O . ALA A 1 149 ? 3.280 6.326 -16.820 1.00 75.31 149 ALA A O 1
ATOM 1084 N N . GLN A 1 150 ? 4.774 5.801 -18.400 1.00 72.56 150 GLN A N 1
ATOM 1085 C CA . GLN A 1 150 ? 4.696 4.354 -18.151 1.00 72.56 150 GLN A CA 1
ATOM 1086 C C . GLN A 1 150 ? 5.205 3.978 -16.753 1.00 72.56 150 GLN A C 1
ATOM 1088 O O . GLN A 1 150 ? 4.665 3.072 -16.126 1.00 72.56 150 GLN A O 1
ATOM 1093 N N . TYR A 1 151 ? 6.204 4.701 -16.240 1.00 72.81 151 TYR A N 1
ATOM 1094 C CA . TYR A 1 151 ? 6.692 4.528 -14.873 1.00 72.81 151 TYR A CA 1
ATOM 1095 C C . TYR A 1 151 ? 5.647 4.942 -13.822 1.00 72.81 151 TYR A C 1
ATOM 1097 O O . TYR A 1 151 ? 5.498 4.267 -12.808 1.00 72.81 151 TYR A O 1
ATOM 1105 N N . LEU A 1 152 ? 4.919 6.038 -14.065 1.00 73.88 152 LEU A N 1
ATOM 1106 C CA . LEU A 1 152 ? 3.927 6.603 -13.143 1.00 73.88 152 LEU A CA 1
ATOM 1107 C C . LEU A 1 152 ? 2.659 5.756 -13.023 1.00 73.88 152 LEU A C 1
ATOM 1109 O O . LEU A 1 152 ? 2.134 5.575 -11.927 1.00 73.88 152 LEU A O 1
ATOM 1113 N N . PHE A 1 153 ? 2.156 5.253 -14.150 1.00 72.06 153 PHE A N 1
ATOM 1114 C CA . PHE A 1 153 ? 0.924 4.463 -14.166 1.00 72.06 153 PHE A CA 1
ATOM 1115 C C . PHE A 1 153 ? 1.162 2.980 -13.866 1.00 72.06 153 PHE A C 1
ATOM 1117 O O . PHE A 1 153 ? 0.205 2.262 -13.577 1.00 72.06 153 PHE A O 1
ATOM 1124 N N . GLY A 1 154 ? 2.428 2.552 -13.865 1.00 77.25 154 GLY A N 1
ATOM 1125 C CA . GLY A 1 154 ? 2.843 1.173 -13.658 1.00 77.25 154 GLY A CA 1
ATOM 1126 C C . GLY A 1 154 ? 2.480 0.280 -14.842 1.00 77.25 154 GLY A C 1
ATOM 1127 O O . GLY A 1 154 ? 1.482 0.476 -15.537 1.00 77.25 154 GLY A O 1
ATOM 1128 N N . ASN A 1 155 ? 3.303 -0.734 -15.089 1.00 79.81 155 ASN A N 1
ATOM 1129 C CA . ASN A 1 155 ? 2.989 -1.751 -16.082 1.00 79.81 155 ASN A CA 1
ATOM 1130 C C . ASN A 1 155 ? 3.635 -3.082 -15.698 1.00 79.81 155 ASN A C 1
ATOM 1132 O O . ASN A 1 155 ? 4.817 -3.327 -15.954 1.00 79.81 155 ASN A O 1
ATOM 1136 N N . ALA A 1 156 ? 2.812 -3.960 -15.124 1.00 77.81 156 ALA A N 1
ATOM 1137 C CA . ALA A 1 156 ? 3.242 -5.278 -14.678 1.00 77.81 156 ALA A CA 1
ATOM 1138 C C . ALA A 1 156 ? 3.772 -6.148 -15.835 1.00 77.81 156 ALA A C 1
ATOM 1140 O O . ALA A 1 156 ? 4.645 -6.983 -15.614 1.00 77.81 156 ALA A O 1
ATOM 1141 N N . ALA A 1 157 ? 3.305 -5.931 -17.072 1.00 74.94 157 ALA A N 1
ATOM 1142 C CA . ALA A 1 157 ? 3.746 -6.701 -18.237 1.00 74.94 157 ALA A CA 1
ATOM 1143 C C . ALA A 1 157 ? 5.165 -6.331 -18.706 1.00 74.94 157 ALA A C 1
ATOM 1145 O O . ALA A 1 157 ? 5.831 -7.141 -19.345 1.00 74.94 157 ALA A O 1
ATOM 1146 N N . THR A 1 158 ? 5.645 -5.126 -18.380 1.00 76.25 158 THR A N 1
ATOM 1147 C CA . THR A 1 158 ? 7.006 -4.658 -18.713 1.00 76.25 158 THR A CA 1
ATOM 1148 C C . THR A 1 158 ? 7.987 -4.786 -17.549 1.00 76.25 158 THR A C 1
ATOM 1150 O O . THR A 1 158 ? 9.108 -4.281 -17.620 1.00 76.25 158 THR A O 1
ATOM 1153 N N . MET A 1 159 ? 7.567 -5.425 -16.457 1.00 83.44 159 MET A N 1
ATOM 1154 C CA . MET A 1 159 ? 8.383 -5.592 -15.263 1.00 83.44 159 MET A CA 1
ATOM 1155 C C . MET A 1 159 ? 9.603 -6.468 -15.567 1.00 83.44 159 MET A C 1
ATOM 1157 O O . MET A 1 159 ? 9.480 -7.538 -16.164 1.00 83.44 159 MET A O 1
ATOM 1161 N N . ARG A 1 160 ? 10.792 -6.020 -15.152 1.00 88.06 160 ARG A N 1
ATOM 1162 C CA . ARG A 1 160 ? 12.048 -6.764 -15.324 1.00 88.06 160 ARG A CA 1
ATOM 1163 C C . ARG A 1 160 ? 12.443 -7.465 -14.030 1.00 88.06 160 ARG A C 1
ATOM 1165 O O . ARG A 1 160 ? 12.033 -7.079 -12.939 1.00 88.06 160 ARG A O 1
ATOM 1172 N N . GLN A 1 161 ? 13.320 -8.461 -14.133 1.00 88.50 161 GLN A N 1
ATOM 1173 C CA . GLN A 1 161 ? 13.828 -9.186 -12.963 1.00 88.50 161 GLN A CA 1
ATOM 1174 C C . GLN A 1 161 ? 14.543 -8.273 -11.952 1.00 88.50 161 GLN A C 1
ATOM 1176 O O . GLN A 1 161 ? 14.453 -8.508 -10.750 1.00 88.50 161 GLN A O 1
ATOM 1181 N N . ILE A 1 162 ? 15.188 -7.198 -12.420 1.00 87.38 162 ILE A N 1
ATOM 1182 C CA . ILE A 1 162 ? 15.778 -6.186 -11.535 1.00 87.38 162 ILE A CA 1
ATOM 1183 C C . ILE A 1 162 ? 14.715 -5.436 -10.720 1.00 87.38 162 ILE A C 1
ATOM 1185 O O . ILE A 1 162 ? 14.937 -5.163 -9.545 1.00 87.38 162 ILE A O 1
ATOM 1189 N N . ASP A 1 163 ? 13.541 -5.160 -11.299 1.00 87.44 163 ASP A N 1
ATOM 1190 C CA . ASP A 1 163 ? 12.444 -4.503 -10.584 1.00 87.44 163 ASP A CA 1
ATOM 1191 C C . ASP A 1 163 ? 11.903 -5.433 -9.482 1.00 87.44 163 ASP A C 1
ATOM 1193 O O . ASP A 1 163 ? 11.691 -4.994 -8.355 1.00 87.44 163 ASP A O 1
ATOM 1197 N N . VAL A 1 164 ? 11.773 -6.737 -9.768 1.00 91.62 164 VAL A N 1
ATOM 1198 C CA . VAL A 1 164 ? 11.372 -7.754 -8.775 1.00 91.62 164 VAL A CA 1
ATOM 1199 C C . VAL A 1 164 ? 12.386 -7.846 -7.633 1.00 91.62 164 VAL A C 1
ATOM 1201 O O . VAL A 1 164 ? 11.996 -7.915 -6.469 1.00 91.62 164 VAL A O 1
ATOM 1204 N N . LEU A 1 165 ? 13.684 -7.813 -7.945 1.00 92.62 165 LEU A N 1
ATOM 1205 C CA . LEU A 1 165 ? 14.740 -7.843 -6.933 1.00 92.62 165 LEU A CA 1
ATOM 1206 C C . LEU A 1 165 ? 14.693 -6.602 -6.031 1.00 92.62 165 LEU A C 1
ATOM 1208 O O . LEU A 1 165 ? 14.832 -6.724 -4.817 1.00 92.62 165 LEU A O 1
ATOM 1212 N N . ILE A 1 166 ? 14.452 -5.421 -6.601 1.00 90.19 166 ILE A N 1
ATOM 1213 C CA . ILE A 1 166 ? 14.330 -4.170 -5.840 1.00 90.19 166 ILE A CA 1
ATOM 1214 C C . ILE A 1 166 ? 13.098 -4.204 -4.929 1.00 90.19 166 ILE A C 1
ATOM 1216 O O . ILE A 1 166 ? 13.206 -3.847 -3.755 1.00 90.19 166 ILE A O 1
ATOM 1220 N N . VAL A 1 167 ? 11.959 -4.698 -5.430 1.00 91.81 167 VAL A N 1
ATOM 1221 C CA . VAL A 1 167 ? 10.753 -4.948 -4.619 1.00 91.81 167 VAL A CA 1
ATOM 1222 C C . VAL A 1 167 ? 11.067 -5.893 -3.465 1.00 91.81 167 VAL A C 1
ATOM 1224 O O . VAL A 1 167 ? 10.685 -5.611 -2.332 1.00 91.81 167 VAL A O 1
ATOM 1227 N N . ALA A 1 168 ? 11.780 -6.990 -3.729 1.00 94.19 168 ALA A N 1
ATOM 1228 C CA . ALA A 1 168 ? 12.148 -7.953 -2.703 1.00 94.19 168 ALA A CA 1
ATOM 1229 C C . ALA A 1 168 ? 13.042 -7.315 -1.633 1.00 94.19 168 ALA A C 1
ATOM 1231 O O . ALA A 1 168 ? 12.692 -7.355 -0.459 1.00 94.19 168 ALA A O 1
ATOM 1232 N N . ILE A 1 169 ? 14.157 -6.687 -2.019 1.00 94.38 169 ILE A N 1
ATOM 1233 C CA . ILE A 1 169 ? 15.122 -6.109 -1.072 1.00 94.38 169 ILE A CA 1
ATOM 1234 C C . ILE A 1 169 ? 14.452 -5.045 -0.205 1.00 94.38 169 ILE A C 1
ATOM 1236 O O . ILE A 1 169 ? 14.521 -5.116 1.021 1.00 94.38 169 ILE A O 1
ATOM 1240 N N . LEU A 1 170 ? 13.770 -4.077 -0.815 1.00 92.69 170 LEU A N 1
ATOM 1241 C CA . LEU A 1 170 ? 13.172 -2.972 -0.070 1.00 92.69 170 LEU A CA 1
ATOM 1242 C C . LEU A 1 170 ? 11.933 -3.413 0.723 1.00 92.69 170 LEU A C 1
ATOM 1244 O O . LEU A 1 170 ? 11.752 -2.971 1.855 1.00 92.69 170 LEU A O 1
ATOM 1248 N N . GLY A 1 171 ? 11.120 -4.318 0.172 1.00 93.56 171 GLY A N 1
ATOM 1249 C CA . GLY A 1 171 ? 9.968 -4.902 0.858 1.00 93.56 171 GLY A CA 1
ATOM 1250 C C . GLY A 1 171 ? 10.374 -5.719 2.084 1.00 93.56 171 GLY A C 1
ATOM 1251 O O . GLY A 1 171 ? 9.833 -5.500 3.168 1.00 93.56 171 GLY A O 1
ATOM 1252 N N . PHE A 1 172 ? 11.382 -6.591 1.958 1.00 95.44 172 PHE A N 1
ATOM 1253 C CA . PHE A 1 172 ? 11.942 -7.320 3.099 1.00 95.44 172 PHE A CA 1
ATOM 1254 C C . PHE A 1 172 ? 12.587 -6.382 4.111 1.00 95.44 172 PHE A C 1
ATOM 1256 O O . PHE A 1 172 ? 12.400 -6.585 5.304 1.00 95.44 172 PHE A O 1
ATOM 1263 N N . THR A 1 173 ? 13.293 -5.340 3.665 1.00 95.62 173 THR A N 1
ATOM 1264 C CA . THR A 1 173 ? 13.879 -4.342 4.575 1.00 95.62 173 THR A CA 1
ATOM 1265 C C . THR A 1 173 ? 12.794 -3.636 5.392 1.00 95.62 173 THR A C 1
ATOM 1267 O O . THR A 1 173 ? 12.885 -3.579 6.617 1.00 95.62 173 THR A O 1
ATOM 1270 N N . ALA A 1 174 ? 11.727 -3.160 4.744 1.00 94.44 174 ALA A N 1
ATOM 1271 C CA . ALA A 1 174 ? 10.600 -2.519 5.422 1.00 94.44 174 ALA A CA 1
ATOM 1272 C C . ALA A 1 174 ? 9.884 -3.478 6.387 1.00 94.44 174 ALA A C 1
ATOM 1274 O O . ALA A 1 174 ? 9.572 -3.106 7.518 1.00 94.44 174 ALA A O 1
ATOM 1275 N N . LEU A 1 175 ? 9.658 -4.725 5.967 1.00 94.31 175 LEU A N 1
ATOM 1276 C CA . LEU A 1 175 ? 9.037 -5.740 6.812 1.00 94.31 175 LEU A CA 1
ATOM 1277 C C . LEU A 1 175 ? 9.923 -6.102 8.011 1.00 94.31 175 LEU A C 1
ATOM 1279 O O . LEU A 1 175 ? 9.416 -6.234 9.119 1.00 94.31 175 LEU A O 1
ATOM 1283 N N . LEU A 1 176 ? 11.239 -6.215 7.815 1.00 95.62 176 LEU A N 1
ATOM 1284 C CA . LEU A 1 176 ? 12.202 -6.493 8.878 1.00 95.62 176 LEU A CA 1
ATOM 1285 C C . LEU A 1 176 ? 12.172 -5.397 9.945 1.00 95.62 176 LEU A C 1
ATOM 1287 O O . LEU A 1 176 ? 12.120 -5.713 11.129 1.00 95.62 176 LEU A O 1
ATOM 1291 N N . ILE A 1 177 ? 12.131 -4.124 9.539 1.00 95.12 177 ILE A N 1
ATOM 1292 C CA . ILE A 1 177 ? 11.981 -2.996 10.470 1.00 95.12 177 ILE A CA 1
ATOM 1293 C C . ILE A 1 177 ? 10.677 -3.142 11.268 1.00 95.12 177 ILE A C 1
ATOM 1295 O O . ILE A 1 177 ? 10.695 -3.051 12.492 1.00 95.12 177 ILE A O 1
ATOM 1299 N N . VAL A 1 178 ? 9.554 -3.440 10.608 1.00 93.00 178 VAL A N 1
ATOM 1300 C CA . VAL A 1 178 ? 8.263 -3.652 11.289 1.00 93.00 178 VAL A CA 1
ATOM 1301 C C . VAL A 1 178 ? 8.310 -4.826 12.272 1.00 93.00 178 VAL A C 1
ATOM 1303 O O . VAL A 1 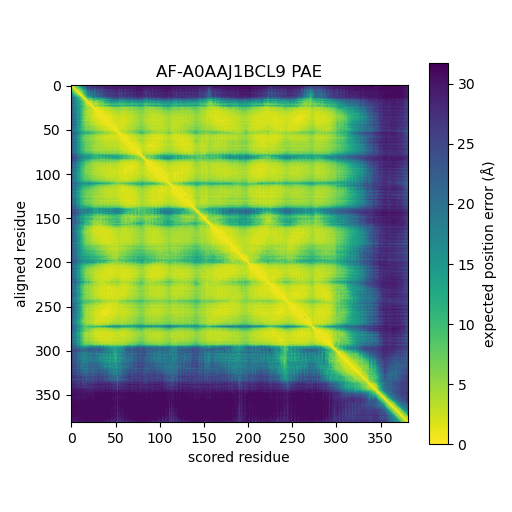178 ? 7.727 -4.735 13.348 1.00 93.00 178 VAL A O 1
ATOM 1306 N N . VAL A 1 179 ? 9.000 -5.916 11.930 1.00 93.25 179 VAL A N 1
ATOM 1307 C CA . VAL A 1 179 ? 9.151 -7.088 12.805 1.00 93.25 179 VAL A CA 1
ATOM 1308 C C . VAL A 1 179 ? 10.034 -6.772 14.014 1.00 93.25 179 VAL A C 1
ATOM 1310 O O . VAL A 1 179 ? 9.699 -7.178 15.125 1.00 93.25 179 VAL A O 1
ATOM 1313 N N . ILE A 1 180 ? 11.127 -6.027 13.825 1.00 94.50 180 ILE A N 1
ATOM 1314 C CA . ILE A 1 180 ? 12.012 -5.596 14.919 1.00 94.50 180 ILE A CA 1
ATOM 1315 C C . ILE A 1 180 ? 11.239 -4.725 15.914 1.00 94.50 180 ILE A C 1
ATOM 1317 O O . ILE A 1 180 ? 11.296 -4.987 17.111 1.00 94.50 180 ILE A O 1
ATOM 1321 N N . PHE A 1 181 ? 10.470 -3.753 15.416 1.00 91.81 181 PHE A N 1
ATOM 1322 C CA . PHE A 1 181 ? 9.656 -2.846 16.234 1.00 91.81 181 PHE A CA 1
ATOM 1323 C C . PHE A 1 181 ? 8.234 -3.374 16.504 1.00 91.81 181 PHE A C 1
ATOM 1325 O O . PHE A 1 181 ? 7.314 -2.603 16.794 1.00 91.81 181 PHE A O 1
ATOM 1332 N N . TRP A 1 182 ? 8.006 -4.686 16.365 1.00 90.62 182 TRP A N 1
ATOM 1333 C CA . TRP A 1 182 ? 6.660 -5.260 16.437 1.00 90.62 182 TRP A CA 1
ATOM 1334 C C . TRP A 1 182 ? 5.986 -4.999 17.785 1.00 90.62 182 TRP A C 1
ATOM 1336 O O . TRP A 1 182 ? 4.794 -4.691 17.836 1.00 90.62 182 TRP A O 1
ATOM 1346 N N . LYS A 1 183 ? 6.742 -5.116 18.883 1.00 89.56 183 LYS A N 1
ATOM 1347 C CA . LYS A 1 183 ? 6.212 -4.975 20.247 1.00 89.56 183 LYS A CA 1
ATOM 1348 C C . LYS A 1 183 ? 5.743 -3.545 20.499 1.00 89.56 183 LYS A C 1
ATOM 1350 O O . LYS A 1 183 ? 4.658 -3.335 21.034 1.00 89.56 183 LYS A O 1
ATOM 1355 N N . GLU A 1 184 ? 6.539 -2.581 20.059 1.00 91.00 184 GLU A N 1
ATOM 1356 C CA . GLU A 1 184 ? 6.314 -1.152 20.211 1.00 91.00 184 GLU A CA 1
ATOM 1357 C C . GLU A 1 184 ? 5.149 -0.687 19.334 1.00 91.00 184 GLU A C 1
ATOM 1359 O O . GLU A 1 184 ? 4.257 0.016 19.806 1.00 91.00 184 GLU A O 1
ATOM 1364 N N . ILE A 1 185 ? 5.112 -1.133 18.073 1.00 89.31 185 ILE A N 1
ATOM 1365 C CA . ILE A 1 185 ? 4.027 -0.821 17.135 1.00 89.31 185 ILE A CA 1
ATOM 1366 C C . ILE A 1 185 ? 2.701 -1.409 17.628 1.00 89.31 185 ILE A C 1
ATOM 1368 O O . ILE A 1 185 ? 1.682 -0.717 17.604 1.00 89.31 185 ILE A O 1
ATOM 1372 N N . ALA A 1 186 ? 2.698 -2.665 18.086 1.00 88.38 186 ALA A N 1
ATOM 1373 C CA . ALA A 1 186 ? 1.493 -3.315 18.592 1.00 88.38 186 ALA A CA 1
ATOM 1374 C C . ALA A 1 186 ? 0.967 -2.629 19.862 1.00 88.38 186 ALA A C 1
ATOM 1376 O O . ALA A 1 186 ? -0.235 -2.387 19.961 1.00 88.38 186 ALA A O 1
ATOM 1377 N N . LEU A 1 187 ? 1.853 -2.271 20.799 1.00 88.31 187 LEU A N 1
ATOM 1378 C CA . LEU A 1 187 ? 1.473 -1.552 22.015 1.00 88.31 187 LEU A CA 1
ATOM 1379 C C . LEU A 1 187 ? 0.889 -0.176 21.681 1.00 88.31 187 LEU A C 1
ATOM 1381 O O . LEU A 1 187 ? -0.211 0.144 22.118 1.00 88.31 187 LEU A O 1
ATOM 1385 N N . PHE A 1 188 ? 1.571 0.600 20.836 1.00 86.75 188 PHE A N 1
ATOM 1386 C CA . PHE A 1 188 ? 1.122 1.934 20.439 1.00 86.75 188 PHE A CA 1
ATOM 1387 C C . PHE A 1 188 ? -0.201 1.924 19.657 1.00 86.75 188 PHE A C 1
ATOM 1389 O O . PHE A 1 188 ? -0.986 2.866 19.757 1.00 86.75 188 PHE A O 1
ATOM 1396 N N . ALA A 1 189 ? -0.473 0.867 18.884 1.00 84.94 189 ALA A N 1
ATOM 1397 C CA . ALA A 1 189 ? -1.717 0.738 18.128 1.00 84.94 189 ALA A CA 1
ATOM 1398 C C . ALA A 1 189 ? -2.953 0.510 19.016 1.00 84.94 189 ALA A C 1
ATOM 1400 O O . ALA A 1 189 ? -4.048 0.918 18.626 1.00 84.94 189 ALA A O 1
ATOM 1401 N N . PHE A 1 190 ? -2.797 -0.137 20.176 1.00 85.25 190 PHE A N 1
ATOM 1402 C CA . PHE A 1 190 ? -3.906 -0.439 21.089 1.00 85.25 190 PHE A CA 1
ATOM 1403 C C . PHE A 1 190 ? -3.989 0.502 22.287 1.00 85.25 190 PHE A C 1
ATOM 1405 O O . PHE A 1 190 ? -5.093 0.859 22.690 1.00 85.25 190 PHE A O 1
ATOM 1412 N N . ASP A 1 191 ? -2.845 0.904 22.836 1.00 88.38 191 ASP A N 1
ATOM 1413 C CA . ASP A 1 191 ? -2.757 1.814 23.970 1.00 88.38 191 ASP A CA 1
ATOM 14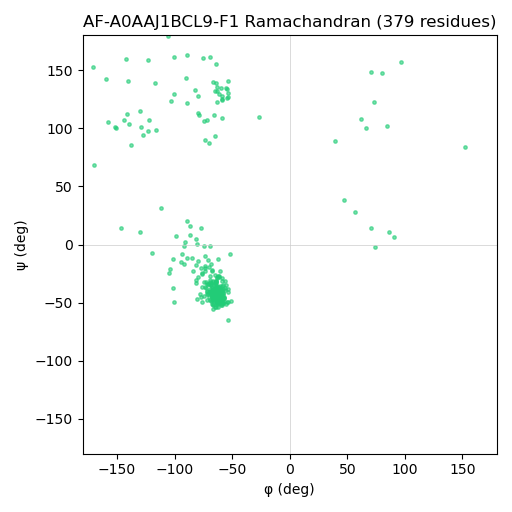14 C C . ASP A 1 191 ? -1.637 2.850 23.754 1.00 88.38 191 ASP A C 1
ATOM 1416 O O . ASP A 1 191 ? -0.497 2.672 24.200 1.00 88.38 191 ASP A O 1
ATOM 1420 N N . PRO A 1 192 ? -1.936 3.963 23.062 1.00 85.38 192 PRO A N 1
ATOM 1421 C CA . PRO A 1 192 ? -0.960 5.022 22.836 1.00 85.38 192 PRO A CA 1
ATOM 1422 C C . PRO A 1 192 ? -0.561 5.755 24.126 1.00 85.38 192 PRO A C 1
ATOM 1424 O O . PRO A 1 192 ? 0.506 6.371 24.150 1.00 85.38 192 PRO A O 1
ATOM 1427 N N . VAL A 1 193 ? -1.383 5.709 25.184 1.00 86.88 193 VAL A N 1
ATOM 1428 C CA . VAL A 1 193 ? -1.077 6.329 26.485 1.00 86.88 193 VAL A CA 1
ATOM 1429 C C . VAL A 1 193 ? -0.140 5.421 27.279 1.00 86.88 193 VAL A C 1
ATOM 1431 O O . VAL A 1 193 ? 0.897 5.879 27.754 1.00 86.88 193 VAL A O 1
ATOM 1434 N N . GLY A 1 194 ? -0.439 4.123 27.341 1.00 85.94 194 GLY A N 1
ATOM 1435 C CA . GLY A 1 194 ? 0.427 3.110 27.943 1.00 85.94 194 GLY A CA 1
ATOM 1436 C C . GLY A 1 194 ? 1.783 2.994 27.248 1.00 85.94 194 GLY A C 1
ATOM 1437 O O . GLY A 1 194 ? 2.805 2.872 27.919 1.00 85.94 194 GLY A O 1
ATOM 1438 N N . ALA A 1 195 ? 1.834 3.130 25.919 1.00 86.06 195 ALA A N 1
ATOM 1439 C CA . ALA A 1 195 ? 3.095 3.179 25.176 1.00 86.06 195 ALA A CA 1
ATOM 1440 C C . ALA A 1 195 ? 3.969 4.384 25.575 1.00 86.06 195 ALA A C 1
ATOM 1442 O O . ALA A 1 195 ? 5.179 4.237 25.746 1.00 86.06 195 ALA A O 1
ATOM 1443 N N . GLN A 1 196 ? 3.360 5.560 25.763 1.00 87.62 196 GLN A N 1
ATOM 1444 C CA . GLN A 1 196 ? 4.071 6.759 26.221 1.00 87.62 196 GLN A CA 1
ATOM 1445 C C . GLN A 1 196 ? 4.533 6.625 27.676 1.00 87.62 196 GLN A C 1
ATOM 1447 O O . GLN A 1 196 ? 5.666 6.983 27.988 1.00 87.62 196 GLN A O 1
ATOM 1452 N N . ALA A 1 197 ? 3.701 6.049 28.549 1.00 88.62 197 ALA A N 1
ATOM 1453 C CA . ALA A 1 197 ? 4.067 5.768 29.938 1.00 88.62 197 ALA A CA 1
ATOM 1454 C C . ALA A 1 197 ? 5.218 4.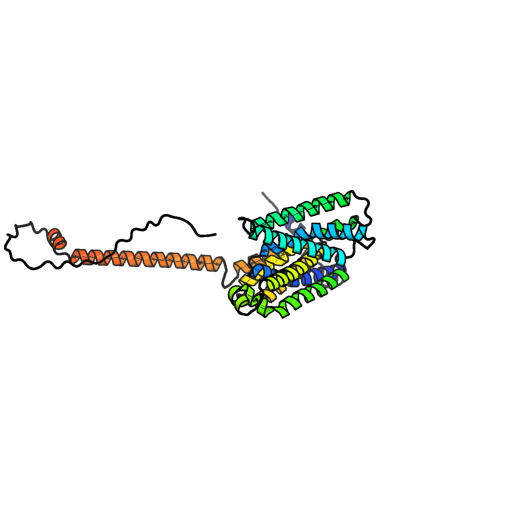749 30.051 1.00 88.62 197 ALA A C 1
ATOM 1456 O O . ALA A 1 197 ? 6.050 4.858 30.946 1.00 88.62 197 ALA A O 1
ATOM 1457 N N . ALA A 1 198 ? 5.308 3.800 29.113 1.00 87.19 198 ALA A N 1
ATOM 1458 C CA . ALA A 1 198 ? 6.415 2.849 29.003 1.00 87.19 198 ALA A CA 1
ATOM 1459 C C . ALA A 1 198 ? 7.716 3.464 28.437 1.00 87.19 198 ALA A C 1
ATOM 1461 O O . ALA A 1 198 ? 8.721 2.764 28.326 1.00 87.19 198 ALA A O 1
ATOM 1462 N N . GLY A 1 199 ? 7.718 4.757 28.084 1.00 86.94 199 GLY A N 1
ATOM 1463 C CA . GLY A 1 199 ? 8.896 5.484 27.601 1.00 86.94 199 GLY A CA 1
ATOM 1464 C C . GLY A 1 199 ? 9.091 5.466 26.082 1.00 86.94 199 GLY A C 1
ATOM 1465 O O . GLY A 1 199 ? 10.107 5.962 25.594 1.00 86.94 199 GLY A O 1
ATOM 1466 N N . PHE A 1 200 ? 8.137 4.934 25.309 1.00 87.25 200 PHE A N 1
ATOM 1467 C CA . PHE A 1 200 ? 8.215 4.966 23.850 1.00 87.25 200 PHE A CA 1
ATOM 1468 C C . PHE A 1 200 ? 7.725 6.307 23.299 1.00 87.25 200 PHE A C 1
ATOM 1470 O O . PHE A 1 200 ? 6.652 6.802 23.648 1.00 87.25 200 PHE A O 1
ATOM 1477 N N . SER A 1 201 ? 8.485 6.890 22.371 1.00 85.81 201 SER A N 1
ATOM 1478 C CA . SER A 1 201 ? 8.064 8.112 21.688 1.00 85.81 201 SER A CA 1
ATOM 1479 C C . SER A 1 201 ? 7.044 7.790 20.590 1.00 85.81 201 SER A C 1
ATOM 1481 O O . SER A 1 201 ? 7.365 7.202 19.556 1.00 85.81 201 SER A O 1
ATOM 1483 N N . GLY A 1 202 ? 5.792 8.216 20.790 1.00 84.12 202 GLY A N 1
ATOM 1484 C CA . GLY A 1 202 ? 4.715 8.000 19.815 1.00 84.12 202 GLY A CA 1
ATOM 1485 C C . GLY A 1 202 ? 5.047 8.559 18.426 1.00 84.12 202 GLY A C 1
ATOM 1486 O O . GLY A 1 202 ? 4.809 7.900 17.416 1.00 84.12 202 GLY A O 1
ATOM 1487 N N . ASN A 1 203 ? 5.694 9.727 18.366 1.00 86.38 203 ASN A N 1
ATOM 1488 C CA . ASN A 1 203 ? 6.085 10.361 17.104 1.00 86.38 203 ASN A CA 1
ATOM 1489 C C . ASN A 1 203 ? 7.092 9.522 16.306 1.00 86.38 203 ASN A C 1
ATOM 1491 O O . ASN A 1 203 ? 6.980 9.442 15.083 1.00 86.38 203 ASN A O 1
ATOM 1495 N N . LEU A 1 204 ? 8.038 8.860 16.980 1.00 89.19 204 LEU A N 1
ATOM 1496 C CA . LEU A 1 204 ? 9.013 7.992 16.322 1.00 89.19 204 LEU A CA 1
ATOM 1497 C C . LEU A 1 204 ? 8.333 6.757 15.728 1.00 89.19 204 LEU A C 1
ATOM 1499 O O . LEU A 1 204 ? 8.585 6.417 14.577 1.00 89.19 204 LEU A O 1
ATOM 1503 N N . LEU A 1 205 ? 7.427 6.120 16.474 1.00 89.62 205 LEU A N 1
ATOM 1504 C CA . LEU A 1 205 ? 6.689 4.949 15.992 1.00 89.62 205 LEU A CA 1
ATOM 1505 C C . LEU A 1 205 ? 5.785 5.297 14.808 1.00 89.62 205 LEU A C 1
ATOM 1507 O O . LEU A 1 205 ? 5.747 4.563 13.819 1.00 89.62 205 LEU A O 1
ATOM 1511 N N . ILE A 1 206 ? 5.110 6.449 14.863 1.00 89.06 206 ILE A N 1
ATOM 1512 C CA . ILE A 1 206 ? 4.335 6.967 13.732 1.00 89.06 206 ILE A CA 1
ATOM 1513 C C . ILE A 1 206 ? 5.245 7.186 12.523 1.00 89.06 206 ILE A C 1
ATOM 1515 O O . ILE A 1 206 ? 4.879 6.771 11.423 1.00 89.06 206 ILE A O 1
ATOM 1519 N N . ALA A 1 207 ? 6.415 7.801 12.710 1.00 90.38 207 ALA A N 1
ATOM 1520 C CA . ALA A 1 207 ? 7.366 8.046 11.633 1.00 90.38 207 ALA A CA 1
ATOM 1521 C C . ALA A 1 207 ? 7.881 6.736 11.015 1.00 90.38 207 ALA A C 1
ATOM 1523 O O . ALA A 1 207 ? 7.883 6.614 9.793 1.00 90.38 207 ALA A O 1
ATOM 1524 N N . ILE A 1 208 ? 8.229 5.733 11.829 1.00 92.31 208 ILE A N 1
ATOM 1525 C CA . ILE A 1 208 ? 8.685 4.413 11.363 1.00 92.31 208 ILE A CA 1
ATOM 1526 C C . ILE A 1 208 ? 7.591 3.717 10.547 1.00 92.31 208 ILE A C 1
ATOM 1528 O O . ILE A 1 208 ? 7.850 3.276 9.427 1.00 92.31 208 ILE A O 1
ATOM 1532 N N . VAL A 1 209 ? 6.360 3.649 11.068 1.00 91.69 209 VAL A N 1
ATOM 1533 C CA . VAL A 1 209 ? 5.229 3.018 10.364 1.00 91.69 209 VAL A CA 1
ATOM 1534 C C . VAL A 1 209 ? 4.926 3.757 9.062 1.00 91.69 209 VAL A C 1
ATOM 1536 O O . VAL A 1 209 ? 4.757 3.124 8.019 1.00 91.69 209 VAL A O 1
ATOM 1539 N N . THR A 1 210 ? 4.896 5.089 9.098 1.00 92.88 210 THR A N 1
ATOM 1540 C CA . THR A 1 210 ? 4.644 5.920 7.913 1.00 92.88 210 THR A CA 1
ATOM 1541 C C . THR A 1 210 ? 5.740 5.722 6.872 1.00 92.88 210 THR A C 1
ATOM 1543 O O . THR A 1 210 ? 5.432 5.530 5.702 1.00 92.88 210 THR A O 1
ATOM 1546 N N . LEU A 1 211 ? 7.010 5.684 7.276 1.00 94.50 211 LEU A N 1
ATOM 1547 C CA . LEU A 1 211 ? 8.135 5.454 6.374 1.00 94.50 211 LEU A CA 1
ATOM 1548 C C . LEU A 1 211 ? 8.071 4.067 5.728 1.00 94.50 211 LEU A C 1
ATOM 1550 O O . LEU A 1 211 ? 8.119 3.968 4.504 1.00 94.50 211 LEU A O 1
ATOM 1554 N N . CYS A 1 212 ? 7.910 3.005 6.523 1.00 94.44 212 CYS A N 1
ATOM 1555 C CA . CYS A 1 212 ? 7.873 1.632 6.012 1.00 94.44 212 CYS A CA 1
ATOM 1556 C C . CYS A 1 212 ? 6.699 1.418 5.050 1.00 94.44 212 CYS A C 1
ATOM 1558 O O . CYS A 1 212 ? 6.868 0.838 3.978 1.00 94.44 212 CYS A O 1
ATOM 1560 N N . THR A 1 213 ? 5.515 1.923 5.409 1.00 93.88 213 THR A N 1
ATOM 1561 C CA . THR A 1 213 ? 4.326 1.836 4.550 1.00 93.88 213 THR A CA 1
ATOM 1562 C C . THR A 1 213 ? 4.489 2.675 3.285 1.00 93.88 213 THR A C 1
ATOM 1564 O O . THR A 1 213 ? 4.197 2.173 2.204 1.00 93.88 213 THR A O 1
ATOM 1567 N N . THR A 1 214 ? 5.036 3.893 3.381 1.00 94.75 214 THR A N 1
ATOM 1568 C CA . THR A 1 214 ? 5.299 4.757 2.216 1.00 94.75 214 THR A CA 1
ATOM 1569 C C . THR A 1 214 ? 6.248 4.091 1.234 1.00 94.75 214 THR A C 1
ATOM 1571 O O . THR A 1 214 ? 5.930 4.002 0.051 1.00 94.75 214 THR A O 1
ATOM 1574 N N . VAL A 1 215 ? 7.378 3.573 1.719 1.00 93.62 215 VAL A N 1
ATOM 1575 C CA . VAL A 1 215 ? 8.353 2.859 0.888 1.00 93.62 215 VAL A CA 1
ATOM 1576 C C . VAL A 1 215 ? 7.686 1.661 0.208 1.00 93.62 215 VAL A C 1
ATOM 1578 O O . VAL A 1 215 ? 7.744 1.547 -1.016 1.00 93.62 215 VAL A O 1
ATOM 1581 N N . GLY A 1 216 ? 6.973 0.820 0.967 1.00 92.69 216 GLY A N 1
ATOM 1582 C CA . GLY A 1 216 ? 6.258 -0.337 0.420 1.00 92.69 216 GLY A CA 1
ATOM 1583 C C . GLY A 1 216 ? 5.230 0.033 -0.654 1.00 92.69 216 GLY A C 1
ATOM 1584 O O . GLY A 1 216 ? 5.167 -0.618 -1.698 1.00 92.69 216 GLY A O 1
ATOM 1585 N N . ILE A 1 217 ? 4.468 1.110 -0.438 1.00 92.81 217 ILE A N 1
ATOM 1586 C CA . ILE A 1 217 ? 3.485 1.606 -1.404 1.00 92.81 217 ILE A CA 1
ATOM 1587 C C . ILE A 1 217 ? 4.167 2.120 -2.663 1.00 92.81 217 ILE A C 1
ATOM 1589 O O . ILE A 1 217 ? 3.825 1.677 -3.753 1.00 92.81 217 ILE A O 1
ATOM 1593 N N . VAL A 1 218 ? 5.155 3.001 -2.540 1.00 92.31 218 VAL A N 1
ATOM 1594 C CA . VAL A 1 218 ? 5.839 3.621 -3.683 1.00 92.31 218 VAL A CA 1
ATOM 1595 C C . VAL A 1 218 ? 6.465 2.577 -4.615 1.00 92.31 218 VAL A C 1
ATOM 1597 O O . VAL A 1 218 ? 6.356 2.681 -5.838 1.00 92.31 218 VAL A O 1
ATOM 1600 N N . ILE A 1 219 ? 7.088 1.541 -4.056 1.00 89.88 219 ILE A N 1
ATOM 1601 C CA . ILE A 1 219 ? 7.718 0.481 -4.853 1.00 89.88 219 ILE A CA 1
ATOM 1602 C C . ILE A 1 219 ? 6.665 -0.378 -5.568 1.00 89.88 219 ILE A C 1
ATOM 1604 O O . ILE A 1 219 ? 6.842 -0.768 -6.730 1.00 89.88 219 ILE A O 1
ATOM 1608 N N . GLY A 1 220 ? 5.545 -0.650 -4.895 1.00 89.44 220 GLY A N 1
ATOM 1609 C CA . GLY A 1 220 ? 4.415 -1.354 -5.488 1.00 89.44 220 GLY A CA 1
ATOM 1610 C C . GLY A 1 220 ? 3.723 -0.542 -6.586 1.00 89.44 220 GLY A C 1
ATOM 1611 O O . GLY A 1 220 ? 3.432 -1.094 -7.645 1.00 89.44 220 GLY A O 1
ATOM 1612 N N . VAL A 1 221 ? 3.557 0.774 -6.397 1.00 89.88 221 VAL A N 1
ATOM 1613 C CA . VAL A 1 221 ? 2.987 1.701 -7.393 1.00 89.88 221 VAL A CA 1
ATOM 1614 C C . VAL A 1 221 ? 3.722 1.596 -8.726 1.00 89.88 221 VAL A C 1
ATOM 1616 O O . VAL A 1 221 ? 3.085 1.408 -9.757 1.00 89.88 221 VAL A O 1
ATOM 1619 N N . LYS A 1 222 ? 5.057 1.647 -8.720 1.00 84.88 222 LYS A N 1
ATOM 1620 C CA . LYS A 1 222 ? 5.854 1.505 -9.949 1.00 84.88 222 LYS A CA 1
ATOM 1621 C C . LYS A 1 222 ? 5.608 0.152 -10.637 1.00 84.88 222 LYS A C 1
ATOM 1623 O O . LYS A 1 222 ? 5.576 0.066 -11.863 1.00 84.88 222 LYS A O 1
ATOM 1628 N N . SER A 1 223 ? 5.472 -0.911 -9.849 1.00 84.69 223 SER A N 1
ATOM 1629 C CA . SER A 1 223 ? 5.405 -2.285 -10.357 1.00 84.69 223 SER A CA 1
ATOM 1630 C C . SER A 1 223 ? 4.042 -2.611 -10.971 1.00 84.69 223 SER A C 1
ATOM 1632 O O . SER A 1 223 ? 3.967 -3.112 -12.091 1.00 84.69 223 SER A O 1
ATOM 1634 N N . VAL A 1 224 ? 2.961 -2.318 -10.247 1.00 87.00 224 VAL A N 1
ATOM 1635 C CA . VAL A 1 224 ? 1.595 -2.753 -10.597 1.00 87.00 224 VAL A CA 1
ATOM 1636 C C . VAL A 1 224 ? 0.617 -1.603 -10.839 1.00 87.00 224 VAL A C 1
ATOM 1638 O O . VAL A 1 224 ? -0.490 -1.844 -11.317 1.00 87.00 224 VAL A O 1
ATOM 1641 N N . GLY A 1 225 ? 1.027 -0.364 -10.570 1.00 88.31 225 GLY A N 1
ATOM 1642 C CA . GLY A 1 225 ? 0.221 0.842 -10.743 1.00 88.31 225 GLY A CA 1
ATOM 1643 C C . GLY A 1 225 ? -0.463 1.305 -9.457 1.00 88.31 225 GLY A C 1
ATOM 1644 O O . GLY A 1 225 ? -0.704 0.522 -8.535 1.00 88.31 225 GLY A O 1
ATOM 1645 N N . VAL A 1 226 ? -0.806 2.597 -9.409 1.00 87.38 226 VAL A N 1
ATOM 1646 C CA . VAL A 1 226 ? -1.399 3.255 -8.227 1.00 87.38 226 VAL A CA 1
ATOM 1647 C C . VAL A 1 226 ? -2.697 2.578 -7.786 1.00 87.38 226 VAL A C 1
ATOM 1649 O O . VAL A 1 226 ? -2.835 2.205 -6.624 1.00 87.38 226 VAL A O 1
ATOM 1652 N N . VAL A 1 227 ? -3.628 2.354 -8.719 1.00 88.75 227 VAL A N 1
ATOM 1653 C CA . VAL A 1 227 ? -4.965 1.817 -8.409 1.00 88.75 227 VAL A CA 1
ATOM 1654 C C . VAL A 1 227 ? -4.884 0.413 -7.808 1.00 88.75 227 VAL A C 1
ATOM 1656 O O . VAL A 1 227 ? -5.510 0.130 -6.786 1.00 88.75 227 VAL A O 1
ATOM 1659 N N . LEU A 1 228 ? -4.086 -0.471 -8.416 1.00 92.19 228 LEU A N 1
ATOM 1660 C CA . LEU A 1 228 ? -3.908 -1.825 -7.899 1.00 92.19 228 LEU A CA 1
ATOM 1661 C C . LEU A 1 228 ? -3.147 -1.814 -6.566 1.00 92.19 228 LEU A C 1
ATOM 1663 O O . LEU A 1 228 ? -3.453 -2.611 -5.681 1.00 92.19 228 LEU A O 1
ATOM 1667 N N . MET A 1 229 ? -2.198 -0.897 -6.381 1.00 93.75 229 MET A N 1
ATOM 1668 C CA . MET A 1 229 ? -1.467 -0.792 -5.122 1.00 93.75 229 MET A CA 1
ATOM 1669 C C . MET A 1 229 ? -2.385 -0.432 -3.944 1.00 93.75 229 MET A C 1
ATOM 1671 O O . MET A 1 229 ? -2.295 -1.056 -2.886 1.00 93.75 229 MET A O 1
ATOM 1675 N N . VAL A 1 230 ? -3.312 0.512 -4.128 1.00 92.56 230 VAL A N 1
ATOM 1676 C CA . VAL A 1 230 ? -4.313 0.858 -3.101 1.00 92.56 230 VAL A CA 1
ATOM 1677 C C . VAL A 1 230 ? -5.209 -0.344 -2.791 1.00 92.56 230 VAL A C 1
ATOM 1679 O O . VAL A 1 230 ? -5.449 -0.664 -1.624 1.00 92.56 230 VAL A O 1
ATOM 1682 N N . ALA A 1 231 ? -5.640 -1.080 -3.821 1.00 94.81 231 ALA A N 1
ATOM 1683 C CA . ALA A 1 231 ? -6.408 -2.307 -3.633 1.00 94.81 231 ALA A CA 1
ATOM 1684 C C . ALA A 1 231 ? -5.631 -3.355 -2.814 1.00 94.81 231 ALA A C 1
ATOM 1686 O O . ALA A 1 231 ? -6.189 -3.928 -1.878 1.00 94.81 231 ALA A O 1
ATOM 1687 N N . PHE A 1 232 ? -4.343 -3.565 -3.104 1.00 95.12 232 PHE A N 1
ATOM 1688 C CA . PHE A 1 232 ? -3.490 -4.477 -2.341 1.00 95.12 232 PHE A CA 1
ATOM 1689 C C . PHE A 1 232 ? -3.223 -4.023 -0.902 1.00 95.12 232 PHE A C 1
ATOM 1691 O O . PHE A 1 232 ? -3.061 -4.870 -0.028 1.00 95.12 232 PHE A O 1
ATOM 1698 N N . ALA A 1 233 ? -3.184 -2.719 -0.635 1.00 94.62 233 ALA A N 1
ATOM 1699 C CA . ALA A 1 233 ? -2.982 -2.209 0.717 1.00 94.62 233 ALA A CA 1
ATOM 1700 C C . ALA A 1 233 ? -4.232 -2.387 1.600 1.00 94.62 233 ALA A C 1
ATOM 1702 O O . ALA A 1 233 ? -4.117 -2.666 2.793 1.00 94.62 233 ALA A O 1
ATOM 1703 N N . ILE A 1 234 ? -5.432 -2.236 1.027 1.00 94.31 234 ILE A N 1
ATOM 1704 C CA . ILE A 1 234 ? -6.682 -2.161 1.800 1.00 94.31 234 ILE A CA 1
ATOM 1705 C C . ILE A 1 234 ? -7.442 -3.494 1.811 1.00 94.31 234 ILE A C 1
ATOM 1707 O O . ILE A 1 234 ? -7.858 -3.966 2.873 1.00 94.31 234 ILE A O 1
ATOM 1711 N N . ILE A 1 235 ? -7.648 -4.113 0.644 1.00 95.56 235 ILE A N 1
ATOM 1712 C CA . ILE A 1 235 ? -8.575 -5.245 0.491 1.00 95.56 235 ILE A CA 1
ATOM 1713 C C . ILE A 1 235 ? -8.099 -6.507 1.234 1.00 95.56 235 ILE A C 1
ATOM 1715 O O . ILE A 1 235 ? -8.905 -7.075 1.976 1.00 95.56 235 ILE A O 1
ATOM 1719 N N . PRO A 1 236 ? -6.828 -6.951 1.120 1.00 95.56 236 PRO A N 1
ATOM 1720 C CA . PRO A 1 236 ? -6.350 -8.128 1.844 1.00 95.56 236 PRO A CA 1
ATOM 1721 C C . PRO A 1 236 ? -6.443 -7.975 3.362 1.00 95.56 236 PRO A C 1
ATOM 1723 O O . PRO A 1 236 ? -6.828 -8.920 4.046 1.00 95.56 236 PRO A O 1
ATOM 1726 N N . ALA A 1 237 ? -6.151 -6.784 3.893 1.00 94.56 237 ALA A N 1
ATOM 1727 C CA . ALA A 1 237 ? -6.265 -6.497 5.321 1.00 94.56 237 ALA A CA 1
ATOM 1728 C C . ALA A 1 237 ? -7.727 -6.543 5.793 1.00 94.56 237 ALA A C 1
ATOM 1730 O O . ALA A 1 237 ? -8.034 -7.158 6.817 1.00 94.56 237 ALA A O 1
ATOM 1731 N N . ALA A 1 238 ? -8.641 -5.957 5.014 1.00 93.88 238 ALA A N 1
ATOM 1732 C CA . ALA A 1 238 ? -10.073 -6.006 5.291 1.00 93.88 238 ALA A CA 1
ATOM 1733 C C . ALA A 1 238 ? -10.633 -7.437 5.227 1.00 93.88 238 ALA A C 1
ATOM 1735 O O . ALA A 1 238 ? -11.461 -7.800 6.065 1.00 93.88 238 ALA A O 1
ATOM 1736 N N . ALA A 1 239 ? -10.166 -8.251 4.272 1.00 94.31 239 ALA A N 1
ATOM 1737 C CA . ALA A 1 239 ? -10.538 -9.655 4.144 1.00 94.31 239 ALA A CA 1
ATOM 1738 C C . ALA A 1 239 ? -9.996 -10.475 5.324 1.00 94.31 239 ALA A C 1
ATOM 1740 O O . ALA A 1 239 ? -10.772 -11.135 6.010 1.00 94.31 239 ALA A O 1
ATOM 1741 N N . ALA A 1 240 ? -8.700 -10.365 5.633 1.00 94.31 240 ALA A N 1
ATOM 1742 C CA . ALA A 1 240 ? -8.053 -11.069 6.741 1.00 94.31 240 ALA A CA 1
ATOM 1743 C C . ALA A 1 240 ? -8.694 -10.752 8.101 1.00 94.31 240 ALA A C 1
ATOM 1745 O O . ALA A 1 240 ? -8.879 -11.654 8.920 1.00 94.31 240 ALA A O 1
ATOM 1746 N N . ARG A 1 241 ? -9.105 -9.494 8.336 1.00 91.31 241 ARG A N 1
ATOM 1747 C CA . ARG A 1 241 ? -9.764 -9.089 9.591 1.00 91.31 241 ARG A CA 1
ATOM 1748 C C . ARG A 1 241 ? -11.071 -9.833 9.859 1.00 91.31 241 ARG A C 1
ATOM 1750 O O . ARG A 1 241 ? -11.486 -9.928 11.009 1.00 91.31 241 ARG A O 1
ATOM 1757 N N . GLN A 1 242 ? -11.723 -10.367 8.828 1.00 90.50 242 GLN A N 1
ATOM 1758 C CA . GLN A 1 242 ? -12.941 -11.158 9.003 1.00 90.50 242 GLN A CA 1
ATOM 1759 C C . GLN A 1 242 ? -12.682 -12.553 9.586 1.00 90.50 242 GLN A C 1
ATOM 1761 O O . GLN A 1 242 ? -13.617 -13.176 10.089 1.00 90.50 242 GLN A O 1
ATOM 1766 N N . TRP A 1 243 ? -11.444 -13.043 9.518 1.00 89.75 243 TRP A N 1
ATOM 1767 C CA . TRP A 1 243 ? -11.073 -14.398 9.931 1.00 89.75 243 TRP A CA 1
ATOM 1768 C C . TRP A 1 243 ? -10.323 -14.441 11.261 1.00 89.75 243 TRP A C 1
ATOM 1770 O O . TRP A 1 243 ? -10.357 -15.466 11.935 1.00 89.75 243 TRP A O 1
ATOM 1780 N N . THR A 1 244 ? -9.651 -13.354 11.651 1.00 90.00 244 THR A N 1
ATOM 1781 C CA . THR A 1 244 ? -8.836 -13.316 12.871 1.00 90.00 244 THR A CA 1
ATOM 1782 C C . THR A 1 244 ? -8.959 -11.998 13.627 1.00 90.00 244 THR A C 1
ATOM 1784 O O . THR A 1 244 ? -8.923 -10.907 13.046 1.00 90.00 244 THR A O 1
ATOM 1787 N N . ASP A 1 245 ? -9.003 -12.100 14.954 1.00 86.12 245 ASP A N 1
ATOM 1788 C CA . ASP A 1 245 ? -8.879 -10.952 15.847 1.00 86.12 245 ASP A CA 1
ATOM 1789 C C . ASP A 1 245 ? -7.428 -10.723 16.328 1.00 86.12 245 ASP A C 1
ATOM 1791 O O . ASP A 1 245 ? -7.099 -9.609 16.742 1.00 86.12 245 ASP A O 1
ATOM 1795 N N . HIS A 1 246 ? -6.532 -11.708 16.168 1.00 89.75 246 HIS A N 1
ATOM 1796 C CA . HIS A 1 246 ? -5.114 -11.616 16.543 1.00 89.75 246 HIS A CA 1
ATOM 1797 C C . HIS A 1 246 ? -4.275 -10.857 15.502 1.00 89.75 246 HIS A C 1
ATOM 1799 O O . HIS A 1 246 ? -4.268 -11.226 14.325 1.00 89.75 246 HIS A O 1
ATOM 1805 N N . LEU A 1 247 ? -3.505 -9.849 15.943 1.00 88.50 247 LEU A N 1
ATOM 1806 C CA . LEU A 1 247 ? -2.668 -9.024 15.057 1.00 88.50 247 LEU A CA 1
ATOM 1807 C C . LEU A 1 247 ? -1.606 -9.804 14.266 1.00 88.50 247 LEU A C 1
ATOM 1809 O O . LEU A 1 247 ? -1.565 -9.617 13.056 1.00 88.50 247 LEU A O 1
ATOM 1813 N N . PRO A 1 248 ? -0.767 -10.684 14.849 1.00 91.06 248 PRO A N 1
ATOM 1814 C CA . PRO A 1 248 ? 0.259 -11.368 14.055 1.00 91.06 248 PRO A CA 1
ATOM 1815 C C . PRO A 1 248 ? -0.353 -12.209 12.925 1.00 91.06 248 PRO A C 1
ATOM 1817 O O . PRO A 1 248 ? 0.112 -12.190 11.787 1.00 91.06 248 PRO A O 1
ATOM 1820 N N . MET A 1 249 ? -1.462 -12.891 13.230 1.00 92.44 249 MET A N 1
ATOM 1821 C CA . MET A 1 249 ? -2.194 -13.699 12.258 1.00 92.44 249 MET A CA 1
ATOM 1822 C C . MET A 1 249 ? -2.862 -12.834 11.181 1.00 92.44 249 MET A C 1
ATOM 1824 O O . MET A 1 249 ? -2.929 -13.245 10.027 1.00 92.44 249 MET A O 1
ATOM 1828 N N . LEU A 1 250 ? -3.315 -11.622 11.529 1.00 93.88 250 LEU A N 1
ATOM 1829 C CA . LEU A 1 250 ? -3.860 -10.659 10.569 1.00 93.88 250 LEU A CA 1
ATOM 1830 C C . LEU A 1 250 ? -2.827 -10.315 9.492 1.00 93.88 250 LEU A C 1
ATOM 1832 O O . LEU A 1 250 ? -3.163 -10.309 8.312 1.00 93.88 250 LEU A O 1
ATOM 1836 N N . PHE A 1 251 ? -1.581 -10.054 9.890 1.00 93.94 251 PHE A N 1
ATOM 1837 C CA . PHE A 1 251 ? -0.514 -9.653 8.972 1.00 93.94 251 PHE A CA 1
ATOM 1838 C C . PHE A 1 251 ? -0.179 -10.789 8.015 1.00 93.94 251 PHE A C 1
ATOM 1840 O O . PHE A 1 251 ? -0.137 -10.584 6.802 1.00 93.94 251 PHE A O 1
ATOM 1847 N N . LEU A 1 252 ? -0.001 -11.998 8.556 1.00 95.25 252 LEU A N 1
ATOM 1848 C CA . LEU A 1 252 ? 0.310 -13.179 7.760 1.00 95.25 252 LEU A CA 1
ATOM 1849 C C . LEU A 1 252 ? -0.822 -13.511 6.780 1.00 95.25 252 LEU A C 1
ATOM 1851 O O . LEU A 1 252 ? -0.555 -13.739 5.602 1.00 95.25 252 LEU A O 1
ATOM 1855 N N . LEU A 1 253 ? -2.082 -13.469 7.229 1.00 95.94 253 LEU A N 1
ATOM 1856 C CA . LEU A 1 253 ? -3.240 -13.694 6.359 1.00 95.94 253 LEU A CA 1
ATOM 1857 C C . LEU A 1 253 ? -3.390 -12.603 5.298 1.00 95.94 253 LEU A C 1
ATOM 1859 O O . LEU A 1 253 ? -3.648 -12.927 4.144 1.00 95.94 253 LEU A O 1
ATOM 1863 N N . ALA A 1 254 ? -3.213 -11.328 5.648 1.00 96.62 254 ALA A N 1
ATOM 1864 C CA . ALA A 1 254 ? -3.304 -10.232 4.686 1.00 96.62 254 ALA A CA 1
ATOM 1865 C C . ALA A 1 254 ? -2.217 -10.351 3.607 1.00 96.62 254 ALA A C 1
ATOM 1867 O O . ALA A 1 254 ? -2.510 -10.217 2.419 1.00 96.62 254 ALA A O 1
ATOM 1868 N N . GLY A 1 255 ? -0.985 -10.685 4.003 1.00 96.56 255 GLY A N 1
ATOM 1869 C CA . GLY A 1 255 ? 0.101 -10.990 3.074 1.00 96.56 255 GLY A CA 1
ATOM 1870 C C . GLY A 1 255 ? -0.202 -12.189 2.182 1.00 96.56 255 GLY A C 1
ATOM 1871 O O . GLY A 1 255 ? -0.047 -12.104 0.967 1.00 96.56 255 GLY A O 1
ATOM 1872 N N . ALA A 1 256 ? -0.677 -13.293 2.762 1.00 97.00 256 ALA A N 1
ATOM 1873 C CA . ALA A 1 256 ? -1.018 -14.501 2.016 1.00 97.00 256 ALA A CA 1
ATOM 1874 C C . ALA A 1 256 ? -2.158 -14.257 1.015 1.00 97.00 256 ALA A C 1
ATOM 1876 O O . ALA A 1 256 ? -2.048 -14.644 -0.144 1.00 97.00 256 ALA A O 1
ATOM 1877 N N . ILE A 1 257 ? -3.225 -13.563 1.421 1.00 97.06 257 ILE A N 1
ATOM 1878 C CA . ILE A 1 257 ? -4.343 -13.204 0.539 1.00 97.06 257 ILE A CA 1
ATOM 1879 C C . ILE A 1 257 ? -3.862 -12.305 -0.604 1.00 97.06 257 ILE A C 1
ATOM 1881 O O . ILE A 1 257 ? -4.231 -12.540 -1.756 1.00 97.06 257 ILE A O 1
ATOM 1885 N N . GLY A 1 258 ? -3.026 -11.305 -0.309 1.00 96.69 258 GLY A N 1
ATOM 1886 C CA . GLY A 1 258 ? -2.438 -10.431 -1.323 1.00 96.69 258 GLY A CA 1
ATOM 1887 C C . GLY A 1 258 ? -1.565 -11.202 -2.317 1.00 96.69 258 GLY A C 1
ATOM 1888 O O . GLY A 1 258 ? -1.753 -11.076 -3.526 1.00 96.69 258 GLY A O 1
ATOM 1889 N N . ALA A 1 259 ? -0.675 -12.060 -1.816 1.00 96.81 259 ALA A N 1
ATOM 1890 C CA . ALA A 1 259 ? 0.195 -12.922 -2.613 1.00 96.81 259 ALA A CA 1
ATOM 1891 C C . ALA A 1 259 ? -0.595 -13.867 -3.530 1.00 96.81 259 ALA A C 1
ATOM 1893 O O . ALA A 1 259 ? -0.366 -13.901 -4.739 1.00 96.81 259 ALA A O 1
ATOM 1894 N N . LEU A 1 260 ? -1.556 -14.602 -2.963 1.00 96.62 260 LEU A N 1
ATOM 1895 C CA . LEU A 1 260 ? -2.387 -15.558 -3.694 1.00 96.62 260 LEU A CA 1
ATOM 1896 C C . LEU A 1 260 ? -3.244 -14.859 -4.750 1.00 96.62 260 LEU A C 1
ATOM 1898 O O . LEU A 1 260 ? -3.321 -15.332 -5.880 1.00 96.62 260 LEU A O 1
ATOM 1902 N N . SER A 1 261 ? -3.834 -13.708 -4.419 1.00 95.75 261 SER A N 1
ATOM 1903 C CA . SER A 1 261 ? -4.645 -12.937 -5.371 1.00 95.75 261 SER A CA 1
ATOM 1904 C C . SER A 1 261 ? -3.796 -12.349 -6.500 1.00 95.75 261 SER A C 1
ATOM 1906 O O . SER A 1 261 ? -4.224 -12.356 -7.651 1.00 95.75 261 SER A O 1
ATOM 1908 N N . GLY A 1 262 ? -2.577 -11.885 -6.200 1.00 93.50 262 GLY A N 1
ATOM 1909 C CA . GLY A 1 262 ? -1.630 -11.398 -7.205 1.00 93.50 262 GLY A CA 1
ATOM 1910 C C . GLY A 1 262 ? -1.147 -12.505 -8.145 1.00 93.50 262 GLY A C 1
ATOM 1911 O O . GLY A 1 262 ? -1.149 -12.325 -9.364 1.00 93.50 262 GLY A O 1
ATOM 1912 N N . GLY A 1 263 ? -0.793 -13.673 -7.603 1.00 92.69 263 GLY A N 1
ATOM 1913 C CA . GLY A 1 263 ? -0.376 -14.835 -8.390 1.00 92.69 263 GLY A CA 1
ATOM 1914 C C . GLY A 1 263 ? -1.508 -15.406 -9.246 1.00 92.69 263 GLY A C 1
ATOM 1915 O O . GLY A 1 263 ? -1.366 -15.548 -10.458 1.00 92.69 263 GLY A O 1
ATOM 1916 N N . PHE A 1 264 ? -2.668 -15.663 -8.640 1.00 92.38 264 PHE A N 1
ATOM 1917 C CA . PHE A 1 264 ? -3.825 -16.198 -9.358 1.00 92.38 264 PHE A CA 1
ATOM 1918 C C . PHE A 1 264 ? -4.377 -15.199 -10.381 1.00 92.38 264 PHE A C 1
ATOM 1920 O O . PHE A 1 264 ? -4.715 -15.577 -11.501 1.00 92.38 264 PHE A O 1
ATOM 1927 N N . GLY A 1 265 ? -4.421 -13.909 -10.039 1.00 91.50 265 GLY A N 1
ATOM 1928 C CA . GLY A 1 265 ? -4.919 -12.878 -10.943 1.00 91.50 265 GLY A CA 1
ATOM 1929 C C . GLY A 1 265 ? -4.001 -12.559 -12.107 1.00 91.50 265 GLY A C 1
ATOM 1930 O O . GLY A 1 265 ? -4.496 -12.319 -13.206 1.00 91.50 265 GLY A O 1
ATOM 1931 N N . SER A 1 266 ? -2.683 -12.626 -11.918 1.00 90.25 266 SER A N 1
ATOM 1932 C CA . SER A 1 266 ? -1.740 -12.512 -13.036 1.00 90.25 266 SER A CA 1
ATOM 1933 C C . SER A 1 266 ? -1.822 -13.717 -13.978 1.00 90.25 266 SER A C 1
ATOM 1935 O O . SER A 1 266 ? -1.868 -13.520 -15.192 1.00 90.25 266 SER A O 1
ATOM 1937 N N . TYR A 1 267 ? -1.945 -14.938 -13.446 1.00 89.25 267 TYR A N 1
ATOM 1938 C CA . TYR A 1 267 ? -2.180 -16.142 -14.251 1.00 89.25 267 TYR A CA 1
ATOM 1939 C C . TYR A 1 267 ? -3.481 -16.055 -15.064 1.00 89.25 267 TYR A C 1
ATOM 1941 O O . TYR A 1 267 ? -3.484 -16.299 -16.275 1.00 89.25 267 TYR A O 1
ATOM 1949 N N . LEU A 1 268 ? -4.581 -15.650 -14.422 1.00 89.00 268 LEU A N 1
ATOM 1950 C CA . LEU A 1 268 ? -5.876 -15.526 -15.087 1.00 89.00 268 LEU A CA 1
ATOM 1951 C C . LEU A 1 268 ? -5.863 -14.427 -16.159 1.00 89.00 268 LEU A C 1
ATOM 1953 O O . LEU A 1 268 ? -6.381 -14.633 -17.255 1.00 89.00 268 LEU A O 1
ATOM 1957 N N . ALA A 1 269 ? -5.233 -13.282 -15.880 1.00 87.88 269 ALA A N 1
ATOM 1958 C CA . ALA A 1 269 ? -5.125 -12.185 -16.838 1.00 87.88 269 ALA A CA 1
ATOM 1959 C C . ALA A 1 269 ? -4.386 -12.598 -18.120 1.00 87.88 269 ALA A C 1
ATOM 1961 O O . ALA A 1 269 ? -4.818 -12.260 -19.222 1.00 87.88 269 ALA A O 1
ATOM 1962 N N . VAL A 1 270 ? -3.302 -13.366 -17.976 1.00 85.06 270 VAL A N 1
ATOM 1963 C CA . VAL A 1 270 ? -2.534 -13.901 -19.108 1.00 85.06 270 VAL A CA 1
ATOM 1964 C C . VAL A 1 270 ? -3.334 -14.950 -19.872 1.00 85.06 270 VAL A C 1
ATOM 1966 O O . VAL A 1 270 ? -3.377 -14.899 -21.097 1.00 85.06 270 VAL A O 1
ATOM 1969 N N . SER A 1 271 ? -4.025 -15.845 -19.163 1.00 83.44 271 SER A N 1
ATOM 1970 C CA . SER A 1 271 ? -4.834 -16.907 -19.777 1.00 83.44 271 SER A CA 1
ATOM 1971 C C . SER A 1 271 ? -6.005 -16.362 -20.602 1.00 83.44 271 SER A C 1
ATOM 1973 O O . SER A 1 271 ? -6.361 -16.937 -21.624 1.00 83.44 271 SER A O 1
ATOM 1975 N N . ILE A 1 272 ? -6.587 -15.227 -20.198 1.00 82.31 272 ILE A N 1
ATOM 1976 C CA . ILE A 1 272 ? -7.668 -14.556 -20.941 1.00 82.31 272 ILE A CA 1
ATOM 1977 C C . ILE A 1 272 ? -7.124 -13.782 -22.168 1.00 82.31 272 ILE A C 1
ATOM 1979 O O . ILE A 1 272 ? -7.861 -13.496 -23.112 1.00 82.31 272 ILE A O 1
ATOM 1983 N N . GLY A 1 273 ? -5.829 -13.450 -22.195 1.00 68.06 273 GLY A N 1
ATOM 1984 C CA . GLY A 1 273 ? -5.099 -13.019 -23.395 1.00 68.06 273 GLY A CA 1
ATOM 1985 C C . GLY A 1 273 ? -5.376 -11.606 -23.932 1.00 68.06 273 GLY A C 1
ATOM 1986 O O . GLY A 1 273 ? -4.742 -11.205 -24.906 1.00 68.06 273 GLY A O 1
ATOM 1987 N N . LYS A 1 274 ? -6.294 -10.826 -23.340 1.00 70.44 274 LYS A N 1
ATOM 1988 C CA . LYS A 1 274 ? -6.663 -9.467 -23.816 1.00 70.44 274 LYS A CA 1
ATOM 1989 C C . LYS A 1 274 ? -7.036 -8.472 -22.709 1.00 70.44 274 LYS A C 1
ATOM 1991 O O . LYS A 1 274 ? -7.623 -7.429 -22.990 1.00 70.44 274 LYS A O 1
ATOM 1996 N N . VAL A 1 275 ? -6.727 -8.780 -21.453 1.00 82.31 275 VAL A N 1
ATOM 1997 C CA . VAL A 1 275 ? -7.139 -7.968 -20.298 1.00 82.31 275 VAL A CA 1
ATOM 1998 C C . VAL A 1 275 ? -5.927 -7.396 -19.559 1.00 82.31 275 VAL A C 1
ATOM 2000 O O . VAL A 1 275 ? -4.939 -8.109 -19.371 1.00 82.31 275 VAL A O 1
ATOM 2003 N N . PRO A 1 276 ? -5.968 -6.125 -19.112 1.00 84.38 276 PRO A N 1
ATOM 2004 C CA . PRO A 1 276 ? -4.916 -5.581 -18.265 1.00 84.38 276 PRO A CA 1
ATOM 2005 C C . PRO A 1 276 ? -4.861 -6.346 -16.937 1.00 84.38 276 PRO A C 1
ATOM 2007 O O . PRO A 1 276 ? -5.887 -6.604 -16.308 1.00 84.38 276 PRO A O 1
ATOM 2010 N N . THR A 1 277 ? -3.658 -6.691 -16.488 1.00 87.62 277 THR A N 1
ATOM 2011 C CA . THR A 1 277 ? -3.441 -7.525 -15.293 1.00 87.62 277 THR A CA 1
ATOM 2012 C C . THR A 1 277 ? -3.928 -6.856 -14.008 1.00 87.62 277 THR A C 1
ATOM 2014 O O . THR A 1 277 ? -4.497 -7.522 -13.147 1.00 87.62 277 THR A O 1
ATOM 2017 N N . GLY A 1 278 ? -3.781 -5.532 -13.909 1.00 88.44 278 GLY A N 1
ATOM 2018 C CA . GLY A 1 278 ? -4.201 -4.734 -12.756 1.00 88.44 278 GLY A CA 1
ATOM 2019 C C . GLY A 1 278 ? -5.675 -4.929 -12.363 1.00 88.44 278 GLY A C 1
ATOM 2020 O O . GLY A 1 278 ? -5.953 -5.471 -11.292 1.00 88.44 278 GLY A O 1
ATOM 2021 N N . PRO A 1 279 ? -6.629 -4.537 -13.227 1.00 89.56 279 PRO A N 1
ATOM 2022 C CA . PRO A 1 279 ? -8.064 -4.710 -13.002 1.00 89.56 279 PRO A CA 1
ATOM 2023 C C . PRO A 1 279 ? -8.487 -6.148 -12.681 1.00 89.56 279 PRO A C 1
ATOM 2025 O O . PRO A 1 279 ? -9.336 -6.345 -11.816 1.00 89.56 279 PRO A O 1
ATOM 2028 N N . VAL A 1 280 ? -7.886 -7.154 -13.327 1.00 92.06 280 VAL A N 1
ATOM 2029 C CA . VAL A 1 280 ? -8.204 -8.570 -13.062 1.00 92.06 280 VAL A CA 1
ATOM 2030 C C . VAL A 1 280 ? -7.857 -8.948 -11.623 1.00 92.06 280 VAL A C 1
ATOM 2032 O O . VAL A 1 280 ? -8.674 -9.559 -10.932 1.00 92.06 280 VAL A O 1
ATOM 2035 N N . ILE A 1 281 ? -6.683 -8.533 -11.137 1.00 93.50 281 ILE A N 1
ATOM 2036 C CA . ILE A 1 281 ? -6.282 -8.766 -9.745 1.00 93.50 281 ILE A CA 1
ATOM 2037 C C . ILE A 1 281 ? -7.227 -8.038 -8.779 1.00 93.50 281 ILE A C 1
ATOM 2039 O O . ILE A 1 281 ? -7.616 -8.620 -7.768 1.00 93.50 281 ILE A O 1
ATOM 2043 N N . VAL A 1 282 ? -7.653 -6.805 -9.090 1.00 94.56 282 VAL A N 1
ATOM 2044 C CA . VAL A 1 282 ? -8.628 -6.071 -8.257 1.00 94.56 282 VAL A CA 1
ATOM 2045 C C . VAL A 1 282 ? -9.952 -6.829 -8.160 1.00 94.56 282 VAL A C 1
ATOM 2047 O O . VAL A 1 282 ? -10.470 -6.990 -7.059 1.00 94.56 282 VAL A O 1
ATOM 2050 N N . VAL A 1 283 ? -10.478 -7.349 -9.274 1.00 94.81 283 VAL A N 1
ATOM 2051 C CA . VAL A 1 283 ? -11.718 -8.145 -9.273 1.00 94.81 283 VAL A CA 1
ATOM 2052 C C . VAL A 1 283 ? -11.574 -9.390 -8.396 1.00 94.81 283 VAL A C 1
ATOM 2054 O O . VAL A 1 283 ? -12.476 -9.692 -7.616 1.00 94.81 283 VAL A O 1
ATOM 2057 N N . ILE A 1 284 ? -10.435 -10.083 -8.463 1.00 95.12 284 ILE A N 1
ATOM 2058 C CA . ILE A 1 284 ? -10.164 -11.255 -7.618 1.00 95.12 284 ILE A CA 1
ATOM 2059 C C . ILE A 1 284 ? -10.074 -10.863 -6.144 1.00 95.12 284 ILE A C 1
ATOM 2061 O O . ILE A 1 284 ? -10.706 -11.505 -5.310 1.00 95.12 284 ILE A O 1
ATOM 2065 N N . LEU A 1 285 ? -9.360 -9.786 -5.810 1.00 95.88 285 LEU A N 1
ATOM 2066 C CA . LEU A 1 285 ? -9.300 -9.258 -4.445 1.00 95.88 285 LEU A CA 1
ATOM 2067 C C . LEU A 1 285 ? -10.698 -8.917 -3.915 1.00 95.88 285 LEU A C 1
ATOM 2069 O O . LEU A 1 285 ? -11.049 -9.299 -2.798 1.00 95.88 285 LEU A O 1
ATOM 2073 N N . SER A 1 286 ? -11.519 -8.233 -4.717 1.00 95.25 286 SER A N 1
ATOM 2074 C CA . SER A 1 286 ? -12.904 -7.911 -4.369 1.00 95.25 286 SER A CA 1
ATOM 2075 C C . SER A 1 286 ? -13.759 -9.164 -4.177 1.00 95.25 286 SER A C 1
ATOM 2077 O O . SER A 1 286 ? -14.555 -9.209 -3.240 1.00 95.25 286 SER A O 1
ATOM 2079 N N . LEU A 1 287 ? -13.574 -10.198 -5.004 1.00 95.06 287 LEU A N 1
ATOM 2080 C CA . LEU A 1 287 ? -14.248 -11.487 -4.847 1.00 95.06 287 LEU A CA 1
ATOM 2081 C C . LEU A 1 287 ? -13.839 -12.167 -3.533 1.00 95.06 287 LEU A C 1
ATOM 2083 O O . LEU A 1 287 ? -14.703 -12.596 -2.772 1.00 95.06 287 LEU A O 1
ATOM 2087 N N . VAL A 1 288 ? -12.540 -12.216 -3.226 1.00 94.69 288 VAL A N 1
ATOM 2088 C CA . VAL A 1 288 ? -12.015 -12.795 -1.977 1.00 94.69 288 VAL A CA 1
ATOM 2089 C C . VAL A 1 288 ? -12.544 -12.045 -0.753 1.00 94.69 288 VAL A C 1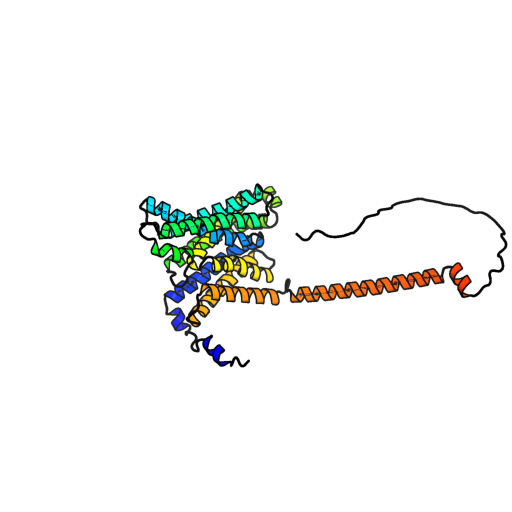
ATOM 2091 O O . VAL A 1 288 ? -12.921 -12.671 0.241 1.00 94.69 288 VAL A O 1
ATOM 2094 N N . LEU A 1 289 ? -12.638 -10.714 -0.820 1.00 94.31 289 LEU A N 1
ATOM 2095 C CA . LEU A 1 289 ? -13.259 -9.906 0.228 1.00 94.31 289 LEU A CA 1
ATOM 2096 C C . LEU A 1 289 ? -14.754 -10.203 0.365 1.00 94.31 289 LEU A C 1
ATOM 2098 O O . LEU A 1 289 ? -15.227 -10.394 1.483 1.00 94.31 289 LEU A O 1
ATOM 2102 N N . ALA A 1 290 ? -15.497 -10.272 -0.741 1.00 92.75 290 ALA A N 1
ATOM 2103 C CA . ALA A 1 290 ? -16.923 -10.584 -0.722 1.00 92.75 290 ALA A CA 1
ATOM 2104 C C . ALA A 1 290 ? -17.187 -11.964 -0.100 1.00 92.75 290 ALA A C 1
ATOM 2106 O O . ALA A 1 290 ? -18.033 -12.088 0.785 1.00 92.75 290 ALA A O 1
ATOM 2107 N N . ILE A 1 291 ? -16.404 -12.977 -0.486 1.00 91.12 291 ILE A N 1
ATOM 2108 C CA . ILE A 1 291 ? -16.433 -14.317 0.117 1.00 91.12 291 ILE A CA 1
ATOM 2109 C C . ILE A 1 291 ? -16.118 -14.216 1.615 1.00 91.12 291 ILE A C 1
ATOM 2111 O O . ILE A 1 291 ? -16.884 -14.708 2.440 1.00 91.12 291 ILE A O 1
ATOM 2115 N N . SER A 1 292 ? -15.052 -13.508 1.994 1.00 89.88 292 SER A N 1
ATOM 2116 C CA . SER A 1 292 ? -14.671 -13.340 3.404 1.00 89.88 292 SER A CA 1
ATOM 2117 C C . SER A 1 292 ? -15.768 -12.668 4.238 1.00 89.88 292 SER A C 1
ATOM 2119 O O . SER A 1 292 ? -16.007 -13.073 5.371 1.00 89.88 292 SER A O 1
ATOM 2121 N N . LEU A 1 293 ? -16.487 -11.686 3.688 1.00 87.44 293 LEU A N 1
ATOM 2122 C CA . LEU A 1 293 ? -17.598 -11.009 4.370 1.00 87.44 293 LEU A CA 1
ATOM 2123 C C . LEU A 1 293 ? -18.836 -11.901 4.541 1.00 87.44 293 LEU A C 1
ATOM 2125 O O . LEU A 1 293 ? -19.554 -11.776 5.537 1.00 87.44 293 LEU A O 1
ATOM 2129 N N . VAL A 1 294 ? -19.105 -12.788 3.581 1.00 86.06 294 VAL A N 1
ATOM 2130 C CA . VAL A 1 294 ? -20.251 -13.707 3.627 1.00 86.06 294 VAL A CA 1
ATOM 2131 C C . VAL A 1 294 ? -19.981 -14.876 4.575 1.00 86.06 294 VAL A C 1
ATOM 2133 O O . VAL A 1 294 ? -20.839 -15.195 5.397 1.00 86.06 294 VAL A O 1
ATOM 2136 N N . PHE A 1 295 ? -18.792 -15.477 4.497 1.00 83.94 295 PHE A N 1
ATOM 2137 C CA . PHE A 1 295 ? -18.437 -16.698 5.229 1.00 83.94 295 PHE A CA 1
ATOM 2138 C C . PHE A 1 295 ? -17.775 -16.453 6.596 1.00 83.94 295 PHE A C 1
ATOM 2140 O O . PHE A 1 295 ? -17.487 -17.413 7.307 1.00 83.94 295 PHE A O 1
ATOM 2147 N N . SER A 1 296 ? -17.555 -15.197 7.005 1.00 79.19 296 SER A N 1
ATOM 2148 C CA . SER A 1 296 ? -16.921 -14.888 8.295 1.00 79.19 296 SER A CA 1
ATOM 2149 C C . SER A 1 296 ? -17.690 -15.465 9.499 1.00 79.19 296 SER A C 1
ATOM 2151 O O . SER A 1 296 ? -18.859 -15.119 9.711 1.00 79.19 296 SER A O 1
ATOM 2153 N N . PRO A 1 297 ? -17.044 -16.264 10.366 1.00 63.84 297 PRO A N 1
ATOM 2154 C CA . PRO A 1 297 ? -17.711 -16.871 11.516 1.00 63.84 297 PRO A CA 1
ATOM 2155 C C . PRO A 1 297 ? -18.128 -15.847 12.585 1.00 63.84 297 PRO A C 1
ATOM 2157 O O . PRO A 1 297 ? -19.185 -15.995 13.199 1.00 63.84 297 PRO A O 1
ATOM 2160 N N . HIS A 1 298 ? -17.336 -14.789 12.797 1.00 61.56 298 HIS A N 1
ATOM 2161 C CA . HIS A 1 298 ? -17.547 -13.847 13.906 1.00 61.56 298 HIS A CA 1
ATOM 2162 C C . HIS A 1 298 ? -18.159 -12.502 13.480 1.00 61.56 298 HIS A C 1
ATOM 2164 O O . HIS A 1 298 ? -18.749 -11.802 14.305 1.00 61.56 298 HIS A O 1
ATOM 2170 N N . ARG A 1 299 ? -18.040 -12.136 12.196 1.00 65.44 299 ARG A N 1
ATOM 2171 C CA . ARG A 1 299 ? -18.474 -10.835 11.657 1.00 65.44 299 ARG A CA 1
ATOM 2172 C C . ARG A 1 299 ? -19.340 -10.941 10.399 1.00 65.44 299 ARG A C 1
ATOM 2174 O O . ARG A 1 299 ? -19.608 -9.913 9.777 1.00 65.44 299 ARG A O 1
ATOM 2181 N N . SER A 1 300 ? -19.815 -12.134 10.013 1.00 67.19 300 SER A N 1
ATOM 2182 C CA . SER A 1 300 ? -20.659 -12.233 8.816 1.00 67.19 300 SER A CA 1
ATOM 2183 C C . SER A 1 300 ? -21.915 -11.382 8.950 1.00 67.19 300 SER A C 1
ATOM 2185 O O . SER A 1 300 ? -22.640 -11.408 9.950 1.00 67.19 300 SER A O 1
ATOM 2187 N N . LEU A 1 301 ? -22.212 -10.652 7.878 1.00 62.41 301 LEU A N 1
ATOM 2188 C CA . LEU A 1 301 ? -23.424 -9.842 7.764 1.00 62.41 301 LEU A CA 1
ATOM 2189 C C . LEU A 1 301 ? -24.691 -10.700 7.911 1.00 62.41 301 LEU A C 1
ATOM 2191 O O . LEU A 1 301 ? -25.721 -10.215 8.385 1.00 62.41 301 LEU A O 1
ATOM 2195 N N . LEU A 1 302 ? -24.607 -11.981 7.536 1.00 63.44 302 LEU A N 1
ATOM 2196 C CA . LEU A 1 302 ? -25.672 -12.967 7.698 1.00 63.44 302 LEU A CA 1
ATOM 2197 C C . LEU A 1 302 ? -25.858 -13.365 9.167 1.00 63.44 302 LEU A C 1
ATOM 2199 O O . LEU A 1 302 ? -26.986 -13.306 9.658 1.00 63.44 302 LEU A O 1
ATOM 2203 N N . ALA A 1 303 ? -24.780 -13.676 9.899 1.00 62.97 303 ALA A N 1
ATOM 2204 C CA . ALA A 1 303 ? -24.876 -13.979 11.327 1.00 62.97 303 ALA A CA 1
ATOM 2205 C C . ALA A 1 303 ? -25.333 -12.760 12.139 1.00 62.97 303 ALA A C 1
ATOM 2207 O O . ALA A 1 303 ? -26.160 -12.908 13.038 1.00 62.97 303 ALA A O 1
ATOM 2208 N N . TYR A 1 304 ? -24.878 -11.550 11.795 1.00 67.38 304 TYR A N 1
ATOM 2209 C CA . TYR A 1 304 ? -25.352 -10.318 12.431 1.00 67.38 304 TYR A CA 1
ATOM 2210 C C . TYR A 1 304 ? -26.850 -10.091 12.187 1.00 67.38 304 TYR A C 1
ATOM 2212 O O . TYR A 1 304 ? -27.604 -9.870 13.136 1.00 67.38 304 TYR A O 1
ATOM 2220 N N . ARG A 1 305 ? -27.321 -10.208 10.934 1.00 68.81 305 ARG A N 1
ATOM 2221 C CA . ARG A 1 305 ? -28.755 -10.093 10.610 1.00 68.81 305 ARG A CA 1
ATOM 2222 C C . ARG A 1 305 ? -29.592 -11.151 11.327 1.00 68.81 305 ARG A C 1
ATOM 2224 O O . ARG A 1 305 ? -30.681 -10.833 11.800 1.00 68.81 305 ARG A O 1
ATOM 2231 N N . TYR A 1 306 ? -29.085 -12.377 11.441 1.00 72.31 306 TYR A N 1
ATOM 2232 C CA . TYR A 1 306 ? -29.774 -13.464 12.131 1.00 72.31 306 TYR A CA 1
ATOM 2233 C C . TYR A 1 306 ? -29.852 -13.234 13.650 1.00 72.31 306 TYR A C 1
ATOM 2235 O O . TYR A 1 306 ? -30.938 -13.303 14.227 1.00 72.31 306 TYR A O 1
ATOM 2243 N N . ARG A 1 307 ? -28.732 -12.867 14.293 1.00 75.12 307 ARG A N 1
ATOM 2244 C CA . ARG A 1 307 ? -28.679 -12.549 15.732 1.00 75.12 307 ARG A CA 1
ATOM 2245 C C . ARG A 1 307 ? -29.529 -11.327 16.078 1.00 75.12 307 ARG A C 1
ATOM 2247 O O . ARG A 1 307 ? -30.259 -11.366 17.061 1.00 75.12 307 ARG A O 1
ATOM 2254 N N . ARG A 1 308 ? -29.517 -10.279 15.244 1.00 78.38 308 ARG A N 1
ATOM 2255 C CA . ARG A 1 308 ? -30.346 -9.078 15.441 1.00 78.38 308 ARG A CA 1
ATOM 2256 C C . ARG A 1 308 ? -31.840 -9.386 15.349 1.00 78.38 308 ARG A C 1
ATOM 2258 O O . ARG A 1 308 ? -32.605 -8.878 16.159 1.00 78.38 308 ARG A O 1
ATOM 2265 N N . ARG A 1 309 ? -32.264 -10.237 14.405 1.00 79.50 309 ARG A N 1
ATOM 2266 C CA . ARG A 1 309 ?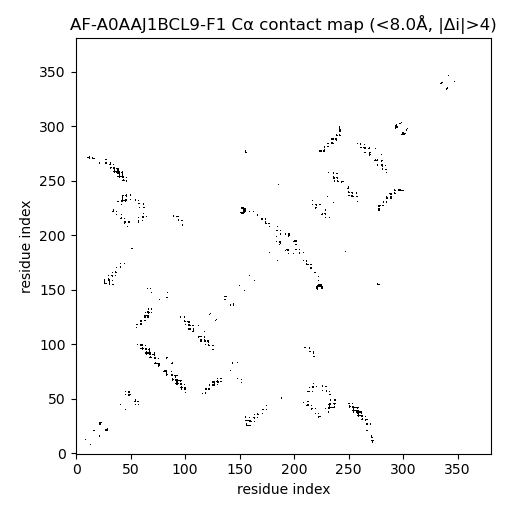 -33.670 -10.673 14.306 1.00 79.50 309 ARG A CA 1
ATOM 2267 C C . ARG A 1 309 ? -34.113 -11.448 15.545 1.00 79.50 309 ARG A C 1
ATOM 2269 O O . ARG A 1 309 ? -35.165 -11.128 16.085 1.00 79.50 309 ARG A O 1
ATOM 2276 N N . ARG A 1 310 ? -33.291 -12.386 16.029 1.00 79.06 310 ARG A N 1
ATOM 2277 C CA . ARG A 1 310 ? -33.571 -13.116 17.277 1.00 79.06 310 ARG A CA 1
ATOM 2278 C C . ARG A 1 310 ? -33.615 -12.191 18.493 1.00 79.06 310 ARG A C 1
ATOM 2280 O O . ARG A 1 310 ? -34.529 -12.300 19.294 1.00 79.06 310 ARG A O 1
ATOM 2287 N N . HIS A 1 311 ? -32.689 -11.238 18.604 1.00 80.88 311 HIS A N 1
ATOM 2288 C CA . HIS A 1 311 ? -32.687 -10.289 19.719 1.00 80.88 311 HIS A CA 1
ATOM 2289 C C . HIS A 1 311 ? -33.940 -9.399 19.721 1.00 80.88 311 HIS A C 1
ATOM 2291 O O . HIS A 1 311 ? -34.518 -9.167 20.777 1.00 80.88 311 HIS A O 1
ATOM 2297 N N . ILE A 1 312 ? -34.398 -8.934 18.552 1.00 82.88 312 ILE A N 1
ATOM 2298 C CA . ILE A 1 312 ? -35.647 -8.163 18.442 1.00 82.88 312 ILE A CA 1
ATOM 2299 C C . ILE A 1 312 ? -36.864 -9.031 18.794 1.00 82.88 312 ILE A C 1
ATOM 2301 O O . ILE A 1 312 ? -37.788 -8.538 19.428 1.00 82.88 312 ILE A O 1
ATOM 2305 N N . GLN A 1 313 ? -36.878 -10.310 18.405 1.00 83.69 313 GLN A N 1
ATOM 2306 C CA . GLN A 1 313 ? -37.954 -11.237 18.777 1.00 83.69 313 GLN A CA 1
ATOM 2307 C C . GLN A 1 313 ? -37.994 -11.495 20.286 1.00 83.69 313 GLN A C 1
ATOM 2309 O O . GLN A 1 313 ? -39.068 -11.439 20.870 1.00 83.69 313 GLN A O 1
ATOM 2314 N N . ASN A 1 314 ? -36.838 -11.691 20.923 1.00 84.19 314 ASN A N 1
ATOM 2315 C CA . ASN A 1 314 ? -36.763 -11.870 22.372 1.00 84.19 314 ASN A CA 1
ATOM 2316 C C . ASN A 1 314 ? -37.254 -10.627 23.121 1.00 84.19 314 ASN A C 1
ATOM 2318 O O . ASN A 1 314 ? -38.030 -10.769 24.052 1.00 84.19 314 ASN A O 1
ATOM 2322 N N . LEU A 1 315 ? -36.884 -9.420 22.671 1.00 83.56 315 LEU A N 1
ATOM 2323 C CA . LEU A 1 315 ? -37.379 -8.175 23.274 1.00 83.56 315 LEU A CA 1
ATOM 2324 C C . LEU A 1 315 ? -38.898 -8.023 23.138 1.00 83.56 315 LEU A C 1
ATOM 2326 O O . LEU A 1 315 ? -39.538 -7.503 24.043 1.00 83.56 315 LEU A O 1
ATOM 2330 N N . LYS A 1 316 ? -39.484 -8.476 22.022 1.00 81.81 316 LYS A N 1
ATOM 2331 C CA . LYS A 1 316 ? -40.943 -8.475 21.850 1.00 81.81 316 LYS A CA 1
ATOM 2332 C C . LYS A 1 316 ? -41.623 -9.446 22.809 1.00 81.81 316 LYS A C 1
ATOM 2334 O O . LYS A 1 316 ? -42.569 -9.042 23.467 1.00 81.81 316 LYS A O 1
ATOM 2339 N N . HIS A 1 317 ? -41.108 -10.670 22.930 1.00 80.75 317 HIS A N 1
ATOM 2340 C CA . HIS A 1 317 ? -41.621 -11.636 23.902 1.00 80.75 317 HIS A CA 1
ATOM 2341 C C . HIS A 1 317 ? -41.484 -11.125 25.340 1.00 80.75 317 HIS A C 1
ATOM 2343 O O . HIS A 1 317 ? -42.432 -11.199 26.105 1.00 80.75 317 HIS A O 1
ATOM 2349 N N . GLU A 1 318 ? -40.354 -10.513 25.685 1.00 83.81 318 GLU A N 1
ATOM 2350 C CA . GLU A 1 318 ? -40.120 -9.946 27.016 1.00 83.81 318 GLU A CA 1
ATOM 2351 C C . GLU A 1 318 ? -41.038 -8.742 27.309 1.00 83.81 318 GLU A C 1
ATOM 2353 O O . GLU A 1 318 ? -41.469 -8.541 28.443 1.00 83.81 318 GLU A O 1
ATOM 2358 N N . GLN A 1 319 ? -41.397 -7.952 26.289 1.00 81.62 319 GLN A N 1
ATOM 2359 C CA . GLN A 1 319 ? -42.405 -6.894 26.409 1.00 81.62 319 GLN A CA 1
ATOM 2360 C C . GLN A 1 319 ? -43.831 -7.443 26.546 1.00 81.62 319 GLN A C 1
ATOM 2362 O O . GLN A 1 319 ? -44.598 -6.911 27.346 1.00 81.62 319 GLN A O 1
ATOM 2367 N N . GLU A 1 320 ? -44.188 -8.483 25.792 1.00 82.69 320 GLU A N 1
ATOM 2368 C CA . GLU A 1 320 ? -45.490 -9.158 25.886 1.00 82.69 320 GLU A CA 1
ATOM 2369 C C . GLU A 1 320 ? -45.671 -9.823 27.260 1.00 82.69 320 GLU A C 1
ATOM 2371 O O . GLU A 1 320 ? -46.698 -9.620 27.912 1.00 82.69 320 GLU A O 1
ATOM 2376 N N . ASP A 1 321 ? -44.643 -10.518 27.752 1.00 83.44 321 ASP A N 1
ATOM 2377 C CA . ASP A 1 321 ? -44.629 -11.128 29.081 1.00 83.44 321 ASP A CA 1
ATOM 2378 C C . ASP A 1 321 ? -44.763 -10.056 30.172 1.00 83.44 321 ASP A C 1
ATOM 2380 O O . ASP A 1 321 ? -45.646 -10.152 31.027 1.00 83.44 321 ASP A O 1
ATOM 2384 N N . ASN A 1 322 ? -43.978 -8.975 30.112 1.00 81.69 322 ASN A N 1
ATOM 2385 C CA . ASN A 1 322 ? -44.087 -7.872 31.074 1.00 81.69 322 ASN A CA 1
ATOM 2386 C C . ASN A 1 322 ? -45.455 -7.170 31.030 1.00 81.69 322 ASN A C 1
ATOM 2388 O O . ASN A 1 322 ? -45.983 -6.801 32.081 1.00 81.69 322 ASN A O 1
ATOM 2392 N N . ALA A 1 323 ? -46.059 -7.009 29.849 1.00 79.75 323 ALA A N 1
ATOM 2393 C CA . ALA A 1 323 ? -47.404 -6.450 29.716 1.00 79.75 323 ALA A CA 1
ATOM 2394 C C . ALA A 1 323 ? -48.465 -7.371 30.340 1.00 79.75 323 ALA A C 1
ATOM 2396 O O . ALA A 1 323 ? -49.360 -6.892 31.039 1.00 79.75 323 ALA A O 1
ATOM 2397 N N . SER A 1 324 ? -48.339 -8.688 30.153 1.00 78.06 324 SER A N 1
ATOM 2398 C CA . SER A 1 324 ? -49.243 -9.671 30.757 1.00 78.06 324 SER A CA 1
ATOM 2399 C C . SER A 1 324 ? -49.139 -9.701 32.289 1.00 78.06 324 SER A C 1
ATOM 2401 O O . SER A 1 324 ? -50.158 -9.757 32.978 1.00 78.06 324 SER A O 1
ATOM 2403 N N . LEU A 1 325 ? -47.924 -9.568 32.835 1.00 80.12 325 LEU A N 1
ATOM 2404 C CA . LEU A 1 325 ? -47.675 -9.471 34.274 1.00 80.12 325 LEU A CA 1
ATOM 2405 C C . LEU A 1 325 ? -48.227 -8.165 34.856 1.00 80.12 325 LEU A C 1
ATOM 2407 O O . LEU A 1 325 ? -48.854 -8.185 35.914 1.00 80.12 325 LEU A O 1
ATOM 2411 N N . ALA A 1 326 ? -48.048 -7.039 34.159 1.00 75.44 326 ALA A N 1
ATOM 2412 C CA . ALA A 1 326 ? -48.613 -5.753 34.561 1.00 75.44 326 ALA A CA 1
ATOM 2413 C C . ALA A 1 326 ? -50.148 -5.789 34.577 1.00 75.44 326 ALA A C 1
ATOM 2415 O O . ALA A 1 326 ? -50.771 -5.316 35.528 1.00 75.44 326 ALA A O 1
ATOM 2416 N N . GLN A 1 327 ? -50.762 -6.412 33.569 1.00 77.12 327 GLN A N 1
ATOM 2417 C CA . GLN A 1 327 ? -52.208 -6.587 33.519 1.00 77.12 327 GLN A CA 1
ATOM 2418 C C . GLN A 1 327 ? -52.691 -7.526 34.633 1.00 77.12 327 GLN A C 1
ATOM 2420 O O . GLN A 1 327 ? -53.635 -7.192 35.340 1.00 77.12 327 GLN A O 1
ATOM 2425 N N . GLY A 1 328 ? -52.022 -8.661 34.854 1.00 74.62 328 GLY A N 1
ATOM 2426 C CA . GLY A 1 328 ? -52.341 -9.588 35.944 1.00 74.62 328 GLY A CA 1
ATOM 2427 C C . GLY A 1 328 ? -52.214 -8.957 37.335 1.00 74.62 328 GLY A C 1
ATOM 2428 O O . GLY A 1 328 ? -53.059 -9.196 38.199 1.00 74.62 328 GLY A O 1
ATOM 2429 N N . ASN A 1 329 ? -51.208 -8.103 37.543 1.00 72.62 329 ASN A N 1
ATOM 2430 C CA . ASN A 1 329 ? -51.046 -7.337 38.778 1.00 72.62 329 ASN A CA 1
ATOM 2431 C C . ASN A 1 329 ? -52.135 -6.272 38.935 1.00 72.62 329 ASN A C 1
ATOM 2433 O O . ASN A 1 329 ? -52.692 -6.165 40.020 1.00 72.62 329 ASN A O 1
ATOM 2437 N N . SER A 1 330 ? -52.508 -5.571 37.859 1.00 67.31 330 SER A N 1
ATOM 2438 C CA . SER A 1 330 ? -53.630 -4.622 37.855 1.00 67.31 330 SER A CA 1
ATOM 2439 C C . SER A 1 330 ? -54.963 -5.303 38.184 1.00 67.31 330 SER A C 1
ATOM 2441 O O . SER A 1 330 ? -55.706 -4.805 39.027 1.00 67.31 330 SER A O 1
ATOM 2443 N N . TRP A 1 331 ? -55.245 -6.474 37.600 1.00 63.62 331 TRP A N 1
ATOM 2444 C CA . TRP A 1 331 ? -56.422 -7.275 37.951 1.00 63.62 331 TRP A CA 1
ATOM 2445 C C . TRP A 1 331 ? -56.396 -7.702 39.419 1.00 63.62 331 TRP A C 1
ATOM 2447 O O . TRP A 1 331 ? -57.422 -7.620 40.093 1.00 63.62 331 TRP A O 1
ATOM 2457 N N . LYS A 1 332 ? -55.232 -8.118 39.937 1.00 61.97 332 LYS A N 1
ATOM 2458 C CA . LYS A 1 332 ? -55.064 -8.434 41.362 1.00 61.97 332 LYS A CA 1
ATOM 2459 C C . LYS A 1 332 ? -55.367 -7.225 42.241 1.00 61.97 332 LYS A C 1
ATOM 2461 O O . LYS A 1 332 ? -56.190 -7.357 43.138 1.00 61.97 332 LYS A O 1
ATOM 2466 N N . GLU A 1 333 ? -54.777 -6.070 41.950 1.00 63.66 333 GLU A N 1
ATOM 2467 C CA . GLU A 1 333 ? -54.982 -4.813 42.683 1.00 63.66 333 GLU A CA 1
ATOM 2468 C C . GLU A 1 333 ? -56.443 -4.353 42.656 1.00 63.66 333 GLU A C 1
ATOM 2470 O O . GLU A 1 333 ? -56.985 -3.907 43.664 1.00 63.66 333 GLU A O 1
ATOM 2475 N N . GLN A 1 334 ? -57.117 -4.509 41.517 1.00 61.44 334 GLN A N 1
ATOM 2476 C CA . GLN A 1 334 ? -58.522 -4.150 41.368 1.00 61.44 334 GLN A CA 1
ATOM 2477 C C . GLN A 1 334 ? -59.455 -5.153 42.065 1.00 61.44 334 GLN A C 1
ATOM 2479 O O . GLN A 1 334 ? -60.486 -4.753 42.599 1.00 61.44 334 GLN A O 1
ATOM 2484 N N . SER A 1 335 ? -59.075 -6.434 42.124 1.00 60.38 335 SER A N 1
ATOM 2485 C CA . SER A 1 335 ? -59.818 -7.482 42.838 1.00 60.38 335 SER A CA 1
ATOM 2486 C C . SER A 1 335 ? -59.657 -7.434 44.359 1.00 60.38 335 SER A C 1
ATOM 2488 O O . SER A 1 335 ? -60.535 -7.914 45.067 1.00 60.38 335 SER A O 1
ATOM 2490 N N . THR A 1 336 ? -58.561 -6.868 44.873 1.00 61.94 336 THR A N 1
ATOM 2491 C CA . THR A 1 336 ? -58.329 -6.684 46.315 1.00 61.94 336 THR A CA 1
ATOM 2492 C C . THR A 1 336 ? -58.778 -5.313 46.819 1.00 61.94 336 THR A C 1
ATOM 2494 O O . THR A 1 336 ? -58.809 -5.099 48.030 1.00 61.94 336 THR A O 1
ATOM 2497 N N . ASN A 1 337 ? -59.161 -4.391 45.927 1.00 61.97 337 ASN A N 1
ATOM 2498 C CA . ASN A 1 337 ? -59.638 -3.062 46.294 1.00 61.97 337 ASN A CA 1
ATOM 2499 C C . ASN A 1 337 ? -61.116 -3.101 46.753 1.00 61.97 337 ASN A C 1
ATOM 2501 O O . ASN A 1 337 ? -62.010 -3.322 45.927 1.00 61.97 337 ASN A O 1
ATOM 2505 N N . PRO A 1 338 ? -61.417 -2.832 48.039 1.00 58.69 338 PRO A N 1
ATOM 2506 C CA . PRO A 1 338 ? -62.769 -2.958 48.589 1.00 58.69 338 PRO A CA 1
ATOM 2507 C C . PRO A 1 338 ? -63.803 -2.035 47.917 1.00 58.69 338 PRO A C 1
ATOM 2509 O O . PRO A 1 338 ? -64.975 -2.397 47.834 1.00 58.69 338 PRO A O 1
ATOM 2512 N N . ALA A 1 339 ? -63.386 -0.890 47.361 1.00 59.50 339 ALA A N 1
ATOM 2513 C CA . ALA A 1 339 ? -64.277 0.026 46.639 1.00 59.50 339 ALA A CA 1
ATOM 2514 C C . ALA A 1 339 ? -64.715 -0.509 45.258 1.00 59.50 339 ALA A C 1
ATOM 2516 O O . ALA A 1 339 ? -65.835 -0.253 44.815 1.00 59.50 339 ALA A O 1
ATOM 2517 N N . ALA A 1 340 ? -63.855 -1.276 44.578 1.00 58.19 340 ALA A N 1
ATOM 2518 C CA . ALA A 1 340 ? -64.172 -1.881 43.282 1.00 58.19 340 ALA A CA 1
ATOM 2519 C C . ALA A 1 340 ? -65.106 -3.096 43.435 1.00 58.19 340 ALA A C 1
ATOM 2521 O O . ALA A 1 340 ? -66.028 -3.270 42.638 1.00 58.19 340 ALA A O 1
ATOM 2522 N N . ILE A 1 341 ? -64.921 -3.884 44.501 1.00 59.09 341 ILE A N 1
ATOM 2523 C CA . ILE A 1 341 ? -65.791 -5.016 44.859 1.00 59.09 341 ILE A CA 1
ATOM 2524 C C . ILE A 1 341 ? -67.207 -4.526 45.216 1.00 59.09 341 ILE A C 1
ATOM 2526 O O . ILE A 1 341 ? -68.194 -5.115 44.773 1.00 59.09 341 ILE A O 1
ATOM 2530 N N . ALA A 1 342 ? -67.317 -3.418 45.959 1.00 57.50 342 ALA A N 1
ATOM 2531 C CA . ALA A 1 342 ? -68.600 -2.834 46.356 1.00 57.50 342 ALA A CA 1
ATOM 2532 C C . ALA A 1 342 ? -69.460 -2.385 45.155 1.00 57.50 342 ALA A C 1
ATOM 2534 O O . ALA A 1 342 ? -70.665 -2.634 45.135 1.00 57.50 342 ALA A O 1
ATOM 2535 N N . ASN A 1 343 ? -68.841 -1.797 44.123 1.00 57.16 343 ASN A N 1
ATOM 2536 C CA . ASN A 1 343 ? -69.537 -1.387 42.896 1.00 57.16 343 ASN A CA 1
ATOM 2537 C C . ASN A 1 343 ? -69.970 -2.574 42.019 1.00 57.16 343 ASN A C 1
ATOM 2539 O O . ASN A 1 343 ? -71.015 -2.508 41.375 1.00 57.16 343 ASN A O 1
ATOM 2543 N N . HIS A 1 344 ? -69.195 -3.664 41.990 1.00 60.16 344 HIS A N 1
ATOM 2544 C CA . HIS A 1 344 ? -69.504 -4.838 41.166 1.00 60.16 344 HIS A CA 1
ATOM 2545 C C . HIS A 1 344 ? -70.624 -5.722 41.734 1.00 60.16 344 HIS A C 1
ATOM 2547 O O . HIS A 1 344 ? -71.292 -6.419 40.973 1.00 60.16 344 HIS A O 1
ATOM 2553 N N . LEU A 1 345 ? -70.847 -5.690 43.051 1.00 62.84 345 LEU A N 1
ATOM 2554 C CA . LEU A 1 345 ? -71.897 -6.462 43.727 1.00 62.84 345 LEU A CA 1
ATOM 2555 C C . LEU A 1 345 ? -73.260 -5.748 43.771 1.00 62.84 345 LEU A C 1
ATOM 2557 O O . LEU A 1 345 ? -74.170 -6.235 44.437 1.00 62.84 345 LEU A O 1
ATOM 2561 N N . CYS A 1 346 ? -73.422 -4.613 43.072 1.00 51.00 346 CYS A N 1
ATOM 2562 C CA . CYS A 1 346 ? -74.647 -3.801 43.078 1.00 51.00 346 CYS A CA 1
ATOM 2563 C C . CYS A 1 346 ? -75.191 -3.542 44.494 1.00 51.00 346 CYS A C 1
ATOM 2565 O O . CYS A 1 346 ? -76.404 -3.519 44.712 1.00 51.00 346 CYS A O 1
ATOM 2567 N N . PHE A 1 347 ? -74.306 -3.327 45.469 1.00 46.84 347 PHE A N 1
ATOM 2568 C CA . PHE A 1 347 ? -74.745 -2.821 46.758 1.00 46.84 347 PHE A CA 1
ATOM 2569 C C . PHE A 1 347 ? -75.128 -1.352 46.559 1.00 46.84 347 PHE A C 1
ATOM 2571 O O . PHE A 1 347 ? -74.273 -0.495 46.345 1.00 46.84 347 PHE A O 1
ATOM 2578 N N . SER A 1 348 ? -76.430 -1.057 46.575 1.00 41.00 348 SER A N 1
ATOM 2579 C CA . SER A 1 348 ? -76.906 0.323 46.682 1.00 41.00 348 SER A CA 1
ATOM 2580 C C . SER A 1 348 ? -76.270 0.937 47.933 1.00 41.00 348 SER A C 1
ATOM 2582 O O . SER A 1 348 ? -76.283 0.273 48.974 1.00 41.00 348 SER A O 1
ATOM 2584 N N . PRO A 1 349 ? -75.720 2.164 47.883 1.00 42.12 349 PRO A N 1
ATOM 2585 C CA . PRO A 1 349 ? -75.123 2.780 49.053 1.00 42.12 349 PRO A CA 1
ATOM 2586 C C . PRO A 1 349 ? -76.249 3.141 50.022 1.00 42.12 349 PRO A C 1
ATOM 2588 O O . PRO A 1 349 ? -76.792 4.244 50.006 1.00 42.12 349 PRO A O 1
ATOM 2591 N N . THR A 1 350 ? -76.640 2.205 50.882 1.00 40.34 350 THR A N 1
ATOM 2592 C CA . THR A 1 350 ? -77.261 2.577 52.144 1.00 40.34 350 THR A CA 1
ATOM 2593 C C . THR A 1 350 ? -76.179 3.287 52.933 1.00 40.34 350 THR A C 1
ATOM 2595 O O . THR A 1 350 ? -75.171 2.672 53.280 1.00 40.34 350 THR A O 1
ATOM 2598 N N . LYS A 1 351 ? -76.377 4.599 53.113 1.00 39.69 351 LYS A N 1
ATOM 2599 C CA . LYS A 1 351 ? -75.613 5.486 53.992 1.00 39.69 351 LYS A CA 1
ATOM 2600 C C . LYS A 1 351 ? -75.002 4.696 55.147 1.00 39.69 351 LYS A C 1
ATOM 2602 O O . LYS A 1 351 ? -75.722 4.250 56.036 1.00 39.69 351 LYS A O 1
ATOM 2607 N N . VAL A 1 352 ? -73.685 4.539 55.121 1.00 39.19 352 VAL A N 1
ATOM 2608 C CA . VAL A 1 352 ? -72.943 4.218 56.333 1.00 39.19 352 VAL A CA 1
ATOM 2609 C C . VAL A 1 352 ? -72.913 5.521 57.117 1.00 39.19 352 VAL A C 1
ATOM 2611 O O . VAL A 1 352 ? -72.295 6.493 56.684 1.00 39.19 352 VAL A O 1
ATOM 2614 N N . GLU A 1 353 ? -73.703 5.568 58.186 1.00 35.38 353 GLU A N 1
ATOM 2615 C CA . GLU A 1 353 ? -73.703 6.668 59.141 1.00 35.38 353 GLU A CA 1
ATOM 2616 C C . GLU A 1 353 ? -72.289 6.885 59.685 1.00 35.38 353 GLU A C 1
ATOM 2618 O O . GLU A 1 353 ? -71.576 5.945 60.042 1.00 35.38 353 GLU A O 1
ATOM 2623 N N . GLU A 1 354 ? -71.895 8.155 59.729 1.00 41.88 354 GLU A N 1
ATOM 2624 C CA . GLU A 1 354 ? -70.706 8.627 60.419 1.00 41.88 354 GLU A CA 1
ATOM 2625 C C . GLU A 1 354 ? -70.801 8.257 61.907 1.00 41.88 354 GLU A C 1
ATOM 2627 O O . GLU A 1 354 ? -71.576 8.837 62.664 1.00 41.88 354 GLU A O 1
ATOM 2632 N N . GLY A 1 355 ? -69.989 7.291 62.334 1.00 28.91 355 GLY A N 1
ATOM 2633 C CA . GLY A 1 355 ? -69.753 6.954 63.736 1.00 28.91 355 GLY A CA 1
ATOM 2634 C C . GLY A 1 355 ? -68.251 6.904 63.980 1.00 28.91 355 GLY A C 1
ATOM 2635 O O . GLY A 1 355 ? -67.582 5.965 63.559 1.00 28.91 355 GLY A O 1
ATOM 2636 N N . GLY A 1 356 ? -67.709 7.968 64.574 1.00 29.20 356 GLY A N 1
ATOM 2637 C CA . GLY A 1 356 ? -66.276 8.242 64.618 1.00 29.20 356 GLY A CA 1
ATOM 2638 C C . GLY A 1 356 ? -65.420 7.304 65.474 1.00 29.20 356 GLY A C 1
ATOM 2639 O O . GLY A 1 356 ? -65.880 6.638 66.395 1.00 29.20 356 GLY A O 1
ATOM 2640 N N . THR A 1 357 ? -64.115 7.326 65.207 1.00 29.88 357 THR A N 1
ATOM 2641 C CA . THR A 1 357 ? -63.075 7.784 66.151 1.00 29.88 357 THR A CA 1
ATOM 2642 C C . THR A 1 357 ? -61.721 7.894 65.427 1.00 29.88 357 THR A C 1
ATOM 2644 O O . THR A 1 357 ? -61.517 7.232 64.409 1.00 29.88 357 THR A O 1
ATOM 2647 N N . PRO A 1 358 ? -60.810 8.774 65.885 1.00 41.22 358 PRO A N 1
ATOM 2648 C CA . PRO A 1 358 ? -59.671 9.240 65.103 1.00 41.22 358 PRO A CA 1
ATOM 2649 C C . PRO A 1 358 ? -58.379 8.516 65.493 1.00 41.22 358 PRO A C 1
ATOM 2651 O O . PRO A 1 358 ? -58.010 8.547 66.661 1.00 41.22 358 PRO A O 1
ATOM 2654 N N . TYR A 1 359 ? -57.624 7.975 64.533 1.00 31.16 359 TYR A N 1
ATOM 2655 C CA . TYR A 1 359 ? -56.200 7.700 64.751 1.00 31.16 359 TYR A CA 1
ATOM 2656 C C . TYR A 1 359 ? -55.338 7.992 63.514 1.00 31.16 359 TYR A C 1
ATOM 2658 O O . TYR A 1 359 ? -55.394 7.309 62.499 1.00 31.16 359 TYR A O 1
ATOM 2666 N N . ALA A 1 360 ? -54.519 9.029 63.710 1.00 29.48 360 ALA A N 1
ATOM 2667 C CA . ALA A 1 360 ? -53.114 9.172 63.334 1.00 29.48 360 ALA A CA 1
ATOM 2668 C C . ALA A 1 360 ? -52.714 9.215 61.846 1.00 29.48 360 ALA A C 1
ATOM 2670 O O . ALA A 1 360 ? -52.446 8.214 61.189 1.00 29.48 360 ALA A O 1
ATOM 2671 N N . VAL A 1 361 ? -52.484 10.454 61.407 1.00 31.53 361 VAL A N 1
ATOM 2672 C CA . VAL A 1 361 ? -51.465 10.840 60.425 1.00 31.53 361 VAL A CA 1
ATOM 2673 C C . VAL A 1 361 ? -50.084 10.331 60.864 1.00 31.53 361 VAL A C 1
ATOM 2675 O O . VAL A 1 361 ? -49.642 10.646 61.967 1.00 31.53 361 VAL A O 1
ATOM 2678 N N . VAL A 1 362 ? -49.358 9.663 59.963 1.00 28.75 362 VAL A N 1
ATOM 2679 C CA . VAL A 1 362 ? -47.895 9.792 59.865 1.00 28.75 362 VAL A CA 1
ATOM 2680 C C . VAL A 1 362 ? -47.547 10.051 58.405 1.00 28.75 362 VAL A C 1
ATOM 2682 O O . VAL A 1 362 ? -47.774 9.225 57.525 1.00 28.75 362 VAL A O 1
ATOM 2685 N N . GLN A 1 363 ? -47.009 11.242 58.174 1.00 31.81 363 GLN A N 1
ATOM 2686 C CA . GLN A 1 363 ? -46.434 11.710 56.927 1.00 31.81 363 GLN A CA 1
ATOM 2687 C C . GLN A 1 363 ? -44.906 11.657 57.077 1.00 31.81 363 GLN A C 1
ATOM 2689 O O . GLN A 1 363 ? -44.355 12.292 57.973 1.00 31.81 363 GLN A O 1
ATOM 2694 N N . SER A 1 364 ? -44.218 10.942 56.189 1.00 27.80 364 SER A N 1
ATOM 2695 C CA . SER A 1 364 ? -42.820 11.197 55.807 1.00 27.80 364 SER A CA 1
ATOM 2696 C C . SER A 1 364 ? -42.717 10.875 54.307 1.00 27.80 364 SER A C 1
ATOM 2698 O O . SER A 1 364 ? -43.059 9.782 53.876 1.00 27.80 364 SER A O 1
ATOM 2700 N N . ALA A 1 365 ? -42.605 11.852 53.404 1.00 31.08 365 ALA A N 1
ATOM 2701 C CA . ALA A 1 365 ? -41.464 12.726 53.114 1.00 31.08 365 ALA A CA 1
ATOM 2702 C C . ALA A 1 365 ? -40.220 11.949 52.633 1.00 31.08 365 ALA A C 1
ATOM 2704 O O . ALA A 1 365 ? -39.543 11.304 53.427 1.00 31.08 365 ALA A O 1
ATOM 2705 N N . GLY A 1 366 ? -39.919 12.075 51.332 1.00 27.34 366 GLY A N 1
ATOM 2706 C CA . GLY A 1 366 ? -38.675 11.627 50.691 1.00 27.34 366 GLY A CA 1
ATOM 2707 C C . GLY A 1 366 ? -38.869 11.279 49.206 1.00 27.34 366 GLY A C 1
ATOM 2708 O O . GLY A 1 366 ? -39.198 10.146 48.894 1.00 27.34 366 GLY A O 1
ATOM 2709 N N . THR A 1 367 ? -38.818 12.259 48.285 1.00 29.12 367 THR A N 1
ATOM 2710 C CA . THR A 1 367 ? -37.669 12.517 47.364 1.00 29.12 367 THR A CA 1
ATOM 2711 C C . THR A 1 367 ? -37.543 11.482 46.228 1.00 29.12 367 THR A C 1
ATOM 2713 O O . THR A 1 367 ? -37.389 10.308 46.508 1.00 29.12 367 THR A O 1
ATOM 2716 N N . LEU A 1 368 ? -37.546 11.786 44.925 1.00 30.52 368 LEU A N 1
ATOM 2717 C CA . LEU A 1 368 ? -37.201 13.000 44.184 1.00 30.52 368 LEU A CA 1
ATOM 2718 C C . LEU A 1 368 ? -37.851 12.980 42.789 1.00 30.52 368 LEU A C 1
ATOM 2720 O O . LEU A 1 368 ? -37.882 11.965 42.099 1.00 30.52 368 LEU A O 1
ATOM 2724 N N . SER A 1 369 ? -38.287 14.164 42.370 1.00 29.31 369 SER A N 1
ATOM 2725 C CA . SER A 1 369 ? -38.496 14.553 40.980 1.00 29.31 369 SER A CA 1
ATOM 2726 C C . SER A 1 369 ? -37.172 14.490 40.210 1.00 29.31 369 SER A C 1
ATOM 2728 O O . SER A 1 369 ? -36.199 15.114 40.630 1.00 29.31 369 SER A O 1
ATOM 2730 N N . HIS A 1 370 ? -37.146 13.824 39.054 1.00 28.59 370 HIS A N 1
ATOM 2731 C CA . HIS A 1 370 ? -36.304 14.283 37.952 1.00 28.59 370 HIS A CA 1
ATOM 2732 C C . HIS A 1 370 ? -37.046 14.144 36.622 1.00 28.59 370 HIS A C 1
ATOM 2734 O O . HIS A 1 370 ? -37.206 13.071 36.048 1.00 28.59 370 HIS A O 1
ATOM 2740 N N . LYS A 1 371 ? -37.503 15.297 36.143 1.00 30.70 371 LYS A N 1
ATOM 2741 C CA . LYS A 1 371 ? -37.822 15.577 34.746 1.00 30.70 371 LYS A CA 1
ATOM 2742 C C . LYS A 1 371 ? -36.519 15.458 33.937 1.00 30.70 371 LYS A C 1
ATOM 2744 O O . LYS A 1 371 ? -35.574 16.187 34.214 1.00 30.70 371 LYS A O 1
ATOM 2749 N N . SER A 1 372 ? -36.467 14.600 32.927 1.00 29.00 372 SER A N 1
ATOM 2750 C CA . SER A 1 372 ? -35.690 14.847 31.699 1.00 29.00 372 SER A CA 1
ATOM 2751 C C . SER A 1 372 ? -36.398 14.096 30.574 1.00 29.00 372 SER A C 1
ATOM 2753 O O . SER A 1 372 ? -36.441 12.871 30.573 1.00 29.00 372 SER A O 1
ATOM 2755 N N . GLN A 1 373 ? -37.178 14.780 29.735 1.00 28.30 373 GLN A N 1
ATOM 2756 C CA . GLN A 1 373 ? -36.677 15.236 28.432 1.00 28.30 373 GLN A CA 1
ATOM 2757 C C . GLN A 1 373 ? -35.776 14.178 27.788 1.00 28.30 373 GLN A C 1
ATOM 2759 O O . GLN A 1 373 ? -34.566 14.172 27.987 1.00 28.30 373 GLN A O 1
ATOM 2764 N N . LEU A 1 374 ? -36.399 13.287 27.026 1.00 28.97 374 LEU A N 1
ATOM 2765 C CA . LEU A 1 374 ? -35.744 12.505 25.991 1.00 28.97 374 LEU A CA 1
ATOM 2766 C C . LEU A 1 374 ? -36.504 12.804 24.707 1.00 28.97 374 LEU A C 1
ATOM 2768 O O . LEU A 1 374 ? -37.584 12.275 24.473 1.00 28.97 374 LEU A O 1
ATOM 2772 N N . ASP A 1 375 ? -35.932 13.721 23.946 1.00 29.69 375 ASP A N 1
ATOM 2773 C CA . ASP A 1 375 ? -36.170 13.922 22.526 1.00 29.69 375 ASP A CA 1
ATOM 2774 C C . ASP A 1 375 ? -34.799 14.297 21.919 1.00 29.69 375 ASP A C 1
ATOM 2776 O O . ASP A 1 375 ? -33.872 14.631 22.664 1.00 29.69 375 ASP A O 1
ATOM 2780 N N . PRO A 1 376 ? -34.604 14.146 20.606 1.00 42.50 376 PRO A N 1
ATOM 2781 C CA . PRO A 1 376 ? -33.903 13.012 20.019 1.00 42.50 376 PRO A CA 1
ATOM 2782 C C . PRO A 1 376 ? -32.489 13.371 19.524 1.00 42.50 376 PRO A C 1
ATOM 2784 O O . PRO A 1 376 ? -32.070 14.520 19.545 1.00 42.50 376 PRO A O 1
ATOM 2787 N N . GLU A 1 377 ? -31.804 12.355 18.996 1.00 30.53 377 GLU A N 1
ATOM 2788 C CA . GLU A 1 377 ? -30.567 12.424 18.201 1.00 30.53 377 GLU A CA 1
ATOM 2789 C C . GLU A 1 377 ? -29.208 12.593 18.909 1.00 30.53 377 GLU A C 1
ATOM 2791 O O . GLU A 1 377 ? -29.030 13.304 19.890 1.00 30.53 377 GLU A O 1
ATOM 2796 N N . VAL A 1 378 ? -28.217 11.976 18.243 1.00 32.88 378 VAL A N 1
ATOM 2797 C CA . VAL A 1 378 ? -26.756 12.129 18.369 1.00 32.88 378 VAL A CA 1
ATOM 2798 C C . VAL A 1 378 ? -26.133 11.275 19.494 1.00 32.88 378 VAL A C 1
ATOM 2800 O O . VAL A 1 378 ? -26.208 11.589 20.669 1.00 32.88 378 VAL A O 1
ATOM 2803 N N . ASN A 1 379 ? -25.484 10.138 19.207 1.00 28.88 379 ASN A N 1
ATOM 2804 C CA . ASN A 1 379 ? -24.198 10.137 18.509 1.00 28.88 379 ASN A CA 1
ATOM 2805 C C . ASN A 1 379 ? -23.887 8.799 17.800 1.00 28.88 379 ASN A C 1
ATOM 2807 O O . ASN A 1 379 ? -23.502 7.803 18.411 1.00 28.88 379 ASN A O 1
ATOM 2811 N N . LEU A 1 380 ? -24.012 8.827 16.474 1.00 33.75 380 LEU A N 1
ATOM 2812 C CA . LEU A 1 380 ? -23.192 8.081 15.525 1.00 33.75 380 LEU A CA 1
ATOM 2813 C C . LEU A 1 380 ? -22.462 9.160 14.716 1.00 33.75 380 LEU A C 1
ATOM 2815 O O . LEU A 1 380 ? -23.067 9.744 13.817 1.00 33.75 380 LEU A O 1
ATOM 2819 N N . LYS A 1 381 ? -21.209 9.453 15.070 1.00 33.62 381 LYS A N 1
ATOM 2820 C CA . LYS A 1 381 ? -20.154 9.937 14.170 1.00 33.62 381 LYS A CA 1
ATOM 2821 C C . LYS A 1 381 ? -18.797 9.854 14.851 1.00 33.62 381 LYS A C 1
ATOM 2823 O O . LYS A 1 381 ? -18.698 10.307 16.010 1.00 33.62 381 LYS A O 1
#

Radius of gyration: 33.39 Å; Cα contacts (8 Å, |Δi|>4): 464; chains: 1; bounding box: 101×49×94 Å

Organism: NCBI:txid184870

pLDDT: mean 79.84, std 19.12, range [27.34, 97.06]

Solvent-accessible surface area (backbone atoms only — not comparable to full-atom values): 20152 Å² total; per-residue (Å²): 144,79,87,60,75,73,67,59,62,73,74,45,56,94,61,66,65,50,68,69,61,49,68,66,35,66,55,53,46,38,26,28,53,34,32,21,50,40,15,24,43,26,1,29,46,21,27,56,30,46,76,67,73,40,50,65,53,52,49,36,30,42,44,12,19,46,28,12,31,49,49,31,29,51,53,28,50,75,70,74,44,74,36,80,38,67,65,55,28,50,50,21,14,36,52,31,16,52,49,37,52,49,49,16,53,51,43,30,71,77,41,99,49,54,60,70,56,21,40,52,52,33,31,50,53,32,30,51,51,18,52,52,52,47,54,53,52,72,76,47,90,64,86,77,61,90,53,51,64,56,46,62,53,23,44,40,82,76,44,46,67,68,56,40,50,51,48,48,55,53,36,51,51,35,50,48,52,51,60,73,44,37,69,60,52,55,40,39,72,77,34,57,65,60,29,44,75,73,70,46,59,64,69,58,53,51,49,51,53,51,48,35,39,40,49,43,45,50,54,29,16,43,44,46,4,39,72,40,36,37,44,25,20,44,42,22,22,59,27,24,52,35,78,38,91,51,65,73,60,25,31,54,42,0,13,49,47,14,18,51,29,22,35,53,16,37,52,50,21,58,38,56,68,81,53,67,45,43,65,42,23,47,53,45,41,52,48,53,30,52,50,29,46,63,70,18,88,86,66,8,61,60,58,52,53,51,52,51,51,51,52,53,49,52,53,49,50,54,48,52,52,51,49,52,52,52,49,53,50,50,52,49,55,50,70,70,33,69,72,53,51,44,64,74,68,69,59,73,86,70,79,78,75,92,74,87,84,91,82,81,89,84,87,79,91,82,87,80,91,78,92,71,91,85,79,85,86,86,88,90,131

Sequence (381 aa):
MKLTLTNLSILFPQELISLSDFWGTYSFRVMTAGAILVGFFAGTLGSLLYVRKQSLVSDVIGHSSIAGIVGAFVIASLMGADGQSILVLTIGATISGLLAVATTNLIAEKSKVGVEAAMAISLAIYYGGGMVALRLLSFSHFSGRSGIAQYLFGNAATMRQIDVLIVAILGFTALLIVVIFWKEIALFAFDPVGAQAAGFSGNLLIAIVTLCTTVGIVIGVKSVGVVLMVAFAIIPAAAARQWTDHLPMLFLLAGAIGALSGGFGSYLAVSIGKVPTGPVIVVILSLVLAISLVFSPHRSLLAYRYRRRRHIQNLKHEQEDNASLAQGNSWKEQSTNPAAIANHLCFSPTKVEEGGTPYAVVQSAGTLSHKSQLDPEVNLK

InterPro domains:
  IPR001626 ABC transporter, TroCD-like [PF00950] (33-295)
  IPR001626 ABC transporter, TroCD-like [PTHR30477] (28-310)
  IPR037294 ABC transporter, BtuC-like [G3DSA:1.10.3470.10] (4-299)
  IPR037294 ABC transporter, BtuC-like [SSF81345] (6-291)

Nearest PDB structures (foldseek):
  7kyp-assembly4_N  TM=9.023E-01  e=2.567E-13  Streptococcus pneumoniae D39
  7kyo-assembly1_C-2  TM=8.954E-01  e=1.688E-12  Streptococcus pneumoniae D39
  5b58-assembly1_B  TM=6.583E-01  e=2.241E-04  Burkholderia cenocepacia J2315
  5b57-assembly1_B  TM=6.627E-01  e=1.146E-03  Burkholderia cenocepacia J2315
  5b57-assembly1_A  TM=6.604E-01  e=1.355E-03  Burkholderia cenocepacia J2315

Foldseek 3Di:
DPPDPVVVCLQADPDQPPPVVCVVDPLSVLLLLLQLLLLLLLLLLLLLCVLLVNLCLLLLLLLLLLLQLLVLLVVCLVVVHDSPPPVSSLVSSLVSSVVLVVQLVVCCVVDPDHSVVSSVVSSCCRNVVSVVSLVVLVPDPGPPNPCSVCQSFAASSPRDNVLSVVSVVLSVVLVVLCVVCVVLSVCCSVPVPVSVVVVHDNVVSVVSSSSSSSSSSSSSCRNQHSVLSSLSSHLLLLLLVLADPDSVSSSNSSSVLSSVLSNVLSSVQVSSPPDGSRVSSSVSSVVSSVCSQCPRPPRNPVVVVVVVVVVVVVVVVVVVVVVVVVVVVVVVVLVPDPVNVCVVVPPDPPDPDDDDDDDDDDDDDDDDDDDDDDDDDDDDD